Protein 1PFO (pdb70)

Solvent-accessible surface area: 23092 Å² total; per-residue (Å²): 110,63,140,54,158,24,62,51,18,48,42,1,1,68,67,12,79,33,81,109,78,118,26,0,45,49,81,17,65,141,114,159,103,86,60,63,54,56,32,69,106,59,70,103,79,6,9,4,0,66,39,92,116,101,85,51,94,36,53,27,68,48,10,24,16,67,77,10,64,91,29,158,5,23,0,0,0,4,0,8,0,31,152,17,1,41,70,34,144,31,55,62,7,145,36,146,19,71,59,8,55,0,32,2,61,6,81,34,0,187,78,88,37,53,52,127,6,99,53,6,60,76,52,109,0,32,31,5,10,88,102,2,16,67,78,8,28,136,103,77,66,113,52,82,73,33,119,13,96,66,94,100,43,53,22,23,6,56,25,81,29,7,0,22,16,46,14,52,15,37,13,119,21,0,69,120,29,4,37,8,56,32,108,4,14,62,67,10,97,62,29,0,0,0,0,6,25,35,1,15,13,10,26,0,37,5,72,89,22,157,67,17,34,85,3,5,21,118,84,18,60,4,60,44,0,74,150,92,28,4,47,83,142,12,0,2,0,0,0,14,51,0,5,11,0,23,9,0,16,0,13,0,24,2,78,10,6,7,141,21,0,79,44,0,0,68,7,12,35,130,82,57,117,104,37,83,44,130,87,29,76,83,4,16,119,79,3,37,2,8,1,3,9,46,15,1,84,29,166,122,164,48,104,44,100,20,134,70,7,86,81,0,52,130,20,28,161,79,32,30,61,4,37,4,139,72,86,22,54,4,11,0,6,20,0,3,1,9,75,58,35,26,81,0,16,19,47,26,130,3,33,39,55,31,24,75,5,38,45,68,55,69,7,91,0,33,4,46,0,61,1,77,18,55,0,16,0,29,0,6,20,16,34,0,50,30,52,169,103,12,85,96,64,94,65,98,77,72,32,136,9,15,112,87,90,30,83,84,120,56,72,33,71,6,101,5,54,2,8,4,64,60,2,69,0,29,0,30,6,33,82,55,152,33,39,113,162,41,110,69,17,12,40,56,136,105,5,83,38,50,83,35,0,41,2,32,0,107,22,72,54,125,165,31,18,39,49,38,76,84,104

CATH classification: 3.90.840.10 (+3 more: 3.30.1040.20, 3.40.30.40, 2.60.40.1430)

Sequence (471 aa):
DITDKNQSIDSGISSLSYNRNEVLASNGDKIESFVPKEGKKAGNKFIVVERQKRSLTTSPVDISIIDSVNDRTYPGALQLADKALVENRPTILMVKRKPININIDLPGLKGENSIKVDDPTYGKVSGAIDELVSKWNEKYSSTHTLPARTQYSESMVYSKSQISSALNVNAKVLENSLGVDFNAVANNEKKVMILAYKQIFYTVSADLPKNPSDLFDDSVTFNDLKQKGVSNEAPPLMVSNVAYGRTIYVKLETTSSSKDVQAAFKALIKNTDIKNSQQYKDIYENSSFTAVVLGGDAQEHNKVVTKDFDEIRKVIKDNATFSTKNPAYPISYTSVFLKDNSVAAVHNKTDYIETTSTEYSKGKINLDHSGAYVAQFEVAWDEVSYDKEGNEVLTHKTWDGNYQDKTAHYSTVIPLEANARNIRIKARECTGLAWEWWRDVISEYDVPLTNNINVSIWGTTLYPGSSITYN

InterPro domains:
  IPR001869 Thiol-activated cytolysin [PF01289] (37-389)
  IPR001869 Thiol-activated cytolysin [PR01400] (45-62)
  IPR001869 Thiol-activated cytolysin [PR01400] (75-97)
  IPR001869 Thiol-activated cytolysin [PR01400] (103-119)
  IPR001869 Thiol-activated cytolysin [PR01400] (119-137)
  IPR001869 Thiol-activated cytolysin [PR01400] (177-192)
  IPR001869 Thiol-activated cytolysin [PR01400] (258-281)
  IPR001869 Thiol-activated cytolysin [PR01400] (311-328)
  IPR001869 Thiol-activated cytolysin [PR01400] (359-386)
  IPR001869 Thiol-activated cytolysin [PR01400] (398-415)
  IPR001869 Thiol-activated cytolysin [PR01400] (415-431)
  IPR001869 Thiol-activated cytolysin [PR01400] (473-493)
  IPR001869 Thiol-activated cytolysin [PS00481] (457-468)
  IPR035390 Thiol-activated cytolysin C-terminal [PF17440] (393-493)
  IPR036359 Thiol-activated cytolysin superfamily [SSF56978] (30-499)
  IPR036363 Thiol-activated cytolysin, alpha-beta domain superfamily [G3DSA:3.90.840.10] (38-373)
  IPR038700 Thiol-activated cytolysin, C-terminal domain superfamily [G3DSA:2.60.40.1430] (391-500)

Radius of gyration: 33.26 Å; Cα contacts (8 Å, |Δi|>4): 1087; chains: 1; bounding box: 30×61×110 Å

Structure (mmCIF, N/CA/C/O backbone):
data_1PFO
#
_entry.id   1PFO
#
_cell.length_a   46.987
_cell.length_b   178.292
_cell.length_c   174.207
_cell.angle_alpha   90.00
_cell.angle_beta   90.00
_cell.angle_gamma   90.00
#
_symmetry.space_group_name_H-M   'C 2 2 21'
#
loop_
_entity.id
_entity.type
_entity.pdbx_description
1 polymer 'PERFRINGOLYSIN O'
2 water water
#
loop_
_atom_site.group_PDB
_atom_site.id
_atom_site.type_symbol
_atom_site.label_atom_id
_atom_site.label_alt_id
_atom_site.label_comp_id
_atom_site.label_asym_id
_atom_site.label_entity_id
_atom_site.label_seq_id
_atom_site.pdbx_PDB_ins_code
_atom_site.Cartn_x
_atom_site.Cartn_y
_atom_site.Cartn_z
_atom_site.occupancy
_atom_site.B_iso_or_equiv
_atom_site.auth_seq_id
_atom_site.auth_comp_id
_atom_site.auth_asym_id
_atom_site.auth_atom_id
_atom_site.pdbx_PDB_model_num
ATOM 1 N N . ASP A 1 30 ? 11.624 141.248 -17.981 1.00 99.98 30 ASP A N 1
ATOM 2 C CA . ASP A 1 30 ? 12.593 142.321 -18.266 1.00 100.00 30 ASP A CA 1
ATOM 3 C C . ASP A 1 30 ? 12.012 143.610 -17.893 1.00 99.99 30 ASP A C 1
ATOM 4 O O . ASP A 1 30 ? 12.177 144.587 -18.582 1.00 99.98 30 ASP A O 1
ATOM 9 N N . ILE A 1 31 ? 11.339 143.617 -16.764 1.00 99.62 31 ILE A N 1
ATOM 10 C CA . ILE A 1 31 ? 10.677 144.762 -16.209 1.00 99.51 31 ILE A CA 1
ATOM 11 C C . ILE A 1 31 ? 11.561 146.013 -16.201 1.00 99.99 31 ILE A C 1
ATOM 12 O O . ILE A 1 31 ? 12.615 146.053 -16.822 1.00 99.97 31 ILE A O 1
ATOM 17 N N . THR A 1 32 ? 11.011 146.994 -15.512 1.00 99.99 32 THR A N 1
ATOM 18 C CA . THR A 1 32 ? 11.657 148.294 -15.293 1.00 99.99 32 THR A CA 1
ATOM 19 C C . THR A 1 32 ? 12.566 148.066 -14.086 1.00 99.99 32 THR A C 1
ATOM 20 O O . THR A 1 32 ? 12.961 148.998 -13.392 1.00 99.99 32 THR A O 1
ATOM 24 N N . ASP A 1 33 ? 12.921 146.792 -13.929 1.00 99.99 33 ASP A N 1
ATOM 25 C CA . ASP A 1 33 ? 13.732 146.262 -12.838 1.00 99.99 33 ASP A CA 1
ATOM 26 C C . ASP A 1 33 ? 15.178 145.914 -13.155 1.00 99.99 33 ASP A C 1
ATOM 27 O O . ASP A 1 33 ? 15.956 145.651 -12.233 1.00 99.98 33 ASP A O 1
ATOM 32 N N . LYS A 1 34 ? 15.543 145.868 -14.428 1.00 100.00 34 LYS A N 1
ATOM 33 C CA . LYS A 1 34 ? 16.902 145.514 -14.880 1.00 100.00 34 LYS A CA 1
ATOM 34 C C . LYS A 1 34 ? 17.404 144.110 -14.512 1.00 99.99 34 LYS A C 1
ATOM 35 O O . LYS A 1 34 ? 18.576 143.794 -14.731 1.00 99.99 34 LYS A O 1
ATOM 41 N N . ASN A 1 35 ? 16.534 143.298 -13.923 1.00 99.99 35 ASN A N 1
ATOM 42 C CA . ASN A 1 35 ? 16.859 141.902 -13.567 1.00 99.90 35 ASN A CA 1
ATOM 43 C C . ASN A 1 35 ? 15.962 141.154 -14.529 1.00 99.33 35 ASN A C 1
ATOM 44 O O . ASN A 1 35 ? 14.834 140.808 -14.219 1.00 98.44 35 ASN A O 1
ATOM 49 N N . GLN A 1 36 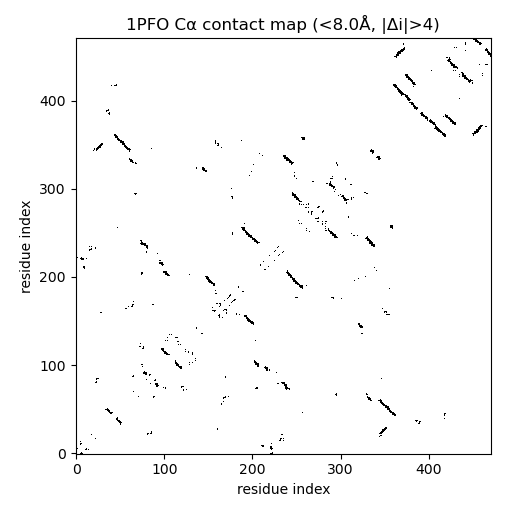? 16.498 140.893 -15.710 1.00 99.99 36 GLN A N 1
ATOM 50 C CA . GLN A 1 36 ? 15.703 140.332 -16.778 1.00 99.99 36 GLN A CA 1
ATOM 51 C C . GLN A 1 36 ? 16.338 139.150 -17.487 1.00 98.29 36 GLN A C 1
ATOM 52 O O . GLN A 1 36 ? 16.497 139.133 -18.711 1.00 99.99 36 GLN A O 1
ATOM 58 N N . SER A 1 37 ? 16.688 138.178 -16.677 1.00 94.84 37 SER A N 1
ATOM 59 C CA . SER A 1 37 ? 17.286 136.938 -17.103 1.00 90.41 37 SER A CA 1
ATOM 60 C C . SER A 1 37 ? 17.147 136.133 -15.835 1.00 88.07 37 SER A C 1
ATOM 61 O O . SER A 1 37 ? 17.704 136.505 -14.795 1.00 88.31 37 SER A O 1
ATOM 64 N N . ILE A 1 38 ? 16.378 135.082 -15.910 1.00 84.78 38 ILE A N 1
ATOM 65 C CA . ILE A 1 38 ? 16.165 134.231 -14.757 1.00 81.83 38 ILE A CA 1
ATOM 66 C C . ILE A 1 38 ? 17.483 134.062 -13.983 1.00 80.26 38 ILE A C 1
ATOM 67 O O . ILE A 1 38 ? 17.491 134.090 -12.752 1.00 77.86 38 ILE A O 1
ATOM 72 N N . ASP A 1 39 ? 18.591 133.932 -14.715 1.00 78.64 39 ASP A N 1
ATOM 73 C CA . ASP A 1 39 ? 19.921 133.758 -14.108 1.00 76.48 39 ASP A CA 1
ATOM 74 C C . ASP A 1 39 ? 20.405 135.004 -13.354 1.00 76.86 39 ASP A C 1
ATOM 75 O O . ASP A 1 39 ? 20.934 134.899 -12.247 1.00 77.62 39 ASP A O 1
ATOM 80 N N . SER A 1 40 ? 20.256 136.180 -13.969 1.00 77.69 40 SER A N 1
ATOM 81 C CA . SER A 1 40 ? 20.666 137.432 -13.331 1.00 76.85 40 SER A CA 1
ATOM 82 C C . SER A 1 40 ? 19.621 137.783 -12.291 1.00 75.50 40 SER A C 1
ATOM 83 O O . SER A 1 40 ? 19.933 138.309 -11.219 1.00 74.77 40 SER A O 1
ATOM 86 N N . GLY A 1 41 ? 18.370 137.495 -12.637 1.00 74.46 41 GLY A N 1
ATOM 87 C CA . GLY A 1 41 ? 17.273 137.755 -11.731 1.00 73.00 41 GLY A CA 1
ATOM 88 C C . GLY A 1 41 ? 17.532 136.986 -10.456 1.00 73.21 41 GLY A C 1
ATOM 89 O O . GLY A 1 41 ? 17.354 137.513 -9.360 1.00 76.10 41 GLY A O 1
ATOM 90 N N . ILE A 1 42 ? 17.964 135.735 -10.603 1.00 70.70 42 ILE A N 1
ATOM 91 C CA . ILE A 1 42 ? 18.258 134.876 -9.457 1.00 68.70 42 ILE A CA 1
ATOM 92 C C . ILE A 1 42 ? 19.626 135.202 -8.832 1.00 71.16 42 ILE A C 1
ATOM 93 O O . ILE A 1 42 ? 19.778 135.176 -7.605 1.00 71.34 42 ILE A O 1
ATOM 98 N N . SER A 1 43 ? 20.613 135.512 -9.672 1.00 72.44 43 SER A N 1
ATOM 99 C CA . SER A 1 43 ? 21.964 135.822 -9.198 1.00 72.32 43 SER A CA 1
ATOM 100 C C . SER A 1 43 ? 22.047 137.149 -8.474 1.00 70.40 43 SER A C 1
ATOM 101 O O . SER A 1 43 ? 22.878 137.322 -7.588 1.00 68.41 43 SER A O 1
ATOM 104 N N . SER A 1 44 ? 21.194 138.088 -8.863 1.00 69.54 44 SER A N 1
ATOM 105 C CA . SER A 1 44 ? 21.206 139.395 -8.235 1.00 70.79 44 SER A CA 1
ATOM 106 C C . SER A 1 44 ? 20.378 139.440 -6.960 1.00 69.97 44 SER A C 1
ATOM 107 O O . SER A 1 44 ? 20.154 140.508 -6.389 1.00 70.37 44 SER A O 1
ATOM 110 N N . LEU A 1 45 ? 19.920 138.272 -6.518 1.00 68.51 45 LEU A N 1
ATOM 111 C CA . LEU A 1 45 ? 19.161 138.194 -5.280 1.00 65.19 45 LEU A CA 1
ATOM 112 C C . LEU A 1 45 ? 20.222 138.338 -4.187 1.00 63.63 45 LEU A C 1
ATOM 113 O O . LEU A 1 45 ? 21.363 137.921 -4.367 1.00 60.28 45 LEU A O 1
ATOM 118 N N . SER A 1 46 ? 19.869 138.955 -3.071 1.00 64.11 46 SER A N 1
ATOM 119 C CA . SER A 1 46 ? 20.832 139.107 -1.997 1.00 64.65 46 SER A CA 1
ATOM 120 C C . SER A 1 46 ? 20.208 138.617 -0.696 1.00 64.88 46 SER A C 1
ATOM 121 O O . SER A 1 46 ? 19.269 139.221 -0.178 1.00 63.09 46 SER A O 1
ATOM 124 N N . TYR A 1 47 ? 20.731 137.505 -0.187 1.00 63.44 47 TYR A N 1
ATOM 125 C CA . TYR A 1 47 ? 20.217 136.925 1.045 1.00 59.90 47 TYR A CA 1
ATOM 126 C C . TYR A 1 47 ? 21.260 136.131 1.817 1.00 60.87 47 TYR A C 1
ATOM 127 O O . TYR A 1 47 ? 22.237 135.640 1.250 1.00 61.93 47 TYR A O 1
ATOM 136 N N . ASN A 1 48 ? 21.055 136.030 3.124 1.00 63.15 48 ASN A N 1
ATOM 137 C CA . ASN A 1 48 ? 21.948 135.270 3.985 1.00 64.40 48 ASN A CA 1
ATOM 138 C C . ASN A 1 48 ? 21.407 133.839 3.991 1.00 65.45 48 ASN A C 1
ATOM 139 O O . ASN A 1 48 ? 20.352 133.555 4.560 1.00 66.22 48 ASN A O 1
ATOM 144 N N . ARG A 1 49 ? 22.124 132.938 3.343 1.00 64.59 49 ARG A N 1
ATOM 145 C CA . ARG A 1 49 ? 21.663 131.569 3.270 1.00 64.35 49 ARG A CA 1
ATOM 146 C C . ARG A 1 49 ? 21.577 130.917 4.642 1.00 64.20 49 ARG A C 1
ATOM 147 O O . ARG A 1 49 ? 20.760 130.024 4.857 1.00 66.84 49 ARG A O 1
ATOM 155 N N . ASN A 1 50 ? 22.404 131.372 5.576 1.00 63.34 50 ASN A N 1
ATOM 156 C CA . ASN A 1 50 ? 22.418 130.793 6.914 1.00 61.54 50 ASN A CA 1
ATOM 157 C C . ASN A 1 50 ? 21.438 131.434 7.871 1.00 60.22 50 ASN A C 1
ATOM 158 O O . ASN A 1 50 ? 21.337 131.018 9.029 1.00 60.32 50 ASN A O 1
ATOM 163 N N . GLU A 1 51 ? 20.702 132.428 7.385 1.00 58.50 51 GLU A N 1
ATOM 164 C CA . GLU A 1 51 ? 19.735 133.130 8.221 1.00 58.08 51 GLU A CA 1
ATOM 165 C C . GLU A 1 51 ? 18.309 133.162 7.663 1.00 56.61 51 GLU A C 1
ATOM 166 O O . GLU A 1 51 ? 17.385 133.577 8.367 1.00 56.24 51 GLU A O 1
ATOM 172 N N . VAL A 1 52 ? 18.117 132.732 6.418 1.00 53.25 52 VAL A N 1
ATOM 173 C CA . VAL A 1 52 ? 16.784 132.755 5.821 1.00 51.18 52 VAL A CA 1
ATOM 174 C C . VAL A 1 52 ? 15.865 131.645 6.320 1.00 52.41 52 VAL A C 1
ATOM 175 O O . VAL A 1 52 ? 14.655 131.840 6.427 1.00 51.69 52 VAL A O 1
ATOM 179 N N . LEU A 1 53 ? 16.441 130.487 6.632 1.00 51.74 53 LEU A N 1
ATOM 180 C CA . LEU A 1 53 ? 15.658 129.348 7.095 1.00 52.64 53 LEU A CA 1
ATOM 181 C C . LEU A 1 53 ? 15.843 129.024 8.572 1.00 55.71 53 LEU A C 1
ATOM 182 O O . LEU A 1 53 ? 15.404 127.978 9.040 1.00 59.52 53 LEU A O 1
ATOM 187 N N . ALA A 1 54 ? 16.489 129.916 9.309 1.00 59.24 54 ALA A N 1
ATOM 188 C CA . ALA A 1 54 ? 16.727 129.662 10.722 1.00 62.98 54 ALA A CA 1
ATOM 189 C C . ALA A 1 54 ? 15.574 130.084 11.627 1.00 63.54 54 ALA A C 1
ATOM 190 O O . ALA A 1 54 ? 14.853 131.026 11.333 1.00 63.56 54 ALA A O 1
ATOM 192 N N . SER A 1 55 ? 15.415 129.361 12.727 1.00 66.88 55 SER A N 1
ATOM 193 C CA . SER A 1 55 ? 14.382 129.643 13.706 1.00 69.35 55 SER A CA 1
ATOM 194 C C . SER A 1 55 ? 14.960 129.434 15.104 1.00 73.37 55 SER A C 1
ATOM 195 O O . SER A 1 55 ? 15.517 128.375 15.415 1.00 75.09 55 SER A O 1
ATOM 198 N N . ASN A 1 56 ? 14.838 130.460 15.936 1.00 76.88 56 ASN A N 1
ATOM 199 C CA . ASN A 1 56 ? 15.319 130.407 17.306 1.00 79.20 56 ASN A CA 1
ATOM 200 C C . ASN A 1 56 ? 14.111 130.175 18.219 1.00 79.19 56 ASN A C 1
ATOM 201 O O . ASN A 1 56 ? 13.234 131.032 18.343 1.00 80.72 56 ASN A O 1
ATOM 206 N N . GLY A 1 57 ? 14.064 129.001 18.837 1.00 77.08 57 GLY A N 1
ATOM 207 C CA . GLY A 1 57 ? 12.969 128.686 19.733 1.00 76.74 57 GLY A CA 1
ATOM 208 C C . GLY A 1 57 ? 13.081 129.459 21.034 1.00 77.07 57 GLY A C 1
ATOM 209 O O . GLY A 1 57 ? 14.047 130.182 21.242 1.00 74.62 57 GLY A O 1
ATOM 210 N N . ASP A 1 58 ? 12.091 129.311 21.908 1.00 78.70 58 ASP A N 1
ATOM 211 C CA . ASP A 1 58 ? 12.093 129.995 23.192 1.00 81.15 58 ASP A CA 1
ATOM 212 C C . ASP A 1 58 ? 13.503 130.240 23.734 1.00 82.07 58 ASP A C 1
ATOM 213 O O . ASP A 1 58 ? 14.300 129.322 23.928 1.00 80.76 58 ASP A O 1
ATOM 218 N N . LYS A 1 59 ? 13.805 131.511 23.936 1.00 86.24 59 LYS A N 1
ATOM 219 C CA . LYS A 1 59 ? 15.079 131.943 24.485 1.00 87.90 59 LYS A CA 1
ATOM 220 C C . LYS A 1 59 ? 14.525 132.471 25.793 1.00 87.09 59 LYS A C 1
ATOM 221 O O . LYS A 1 59 ? 13.816 133.470 25.810 1.00 86.04 59 LYS A O 1
ATOM 227 N N . ILE A 1 60 ? 14.805 131.764 26.883 1.00 87.72 60 ILE A N 1
ATOM 228 C CA . ILE A 1 60 ? 14.200 132.145 28.143 1.00 90.56 60 ILE A CA 1
ATOM 229 C C . ILE A 1 60 ? 15.086 132.105 29.398 1.00 91.79 60 ILE A C 1
ATOM 230 O O . ILE A 1 60 ? 16.151 131.450 29.403 1.00 90.55 60 ILE A O 1
ATOM 235 N N . GLU A 1 61 ? 14.600 132.751 30.488 1.00 92.80 61 GLU A N 1
ATOM 236 C CA . GLU A 1 61 ? 15.414 132.961 31.713 1.00 93.40 61 GLU A CA 1
ATOM 237 C C . GLU A 1 61 ? 15.020 132.760 33.218 1.00 93.78 61 GLU A C 1
ATOM 238 O O . GLU A 1 61 ? 15.898 132.845 34.065 1.00 95.02 61 GLU A O 1
ATOM 244 N N . SER A 1 62 ? 13.800 132.466 33.635 1.00 91.86 62 SER A N 1
ATOM 245 C CA . SER A 1 62 ? 13.590 132.354 35.102 1.00 88.16 62 SER A CA 1
ATOM 246 C C . SER A 1 62 ? 13.274 130.994 35.762 1.00 86.24 62 SER A C 1
ATOM 247 O O . SER A 1 62 ? 12.334 130.314 35.360 1.00 87.95 62 SER A O 1
ATOM 250 N N . PHE A 1 63 ? 14.062 130.608 36.793 1.00 81.39 63 PHE A N 1
ATOM 251 C CA . PHE A 1 63 ? 13.858 129.334 37.531 1.00 75.10 63 PHE A CA 1
ATOM 252 C C . PHE A 1 63 ? 14.626 129.242 38.871 1.00 70.06 63 PHE A C 1
ATOM 253 O O . PHE A 1 63 ? 15.530 130.033 39.148 1.00 68.94 63 PHE A O 1
ATOM 261 N N . VAL A 1 64 ? 14.245 128.251 39.680 1.00 65.50 64 VAL A N 1
ATOM 262 C CA . VAL A 1 64 ? 14.865 127.967 40.982 1.00 59.75 64 VAL A CA 1
ATOM 263 C C . VAL A 1 64 ? 15.858 126.823 40.772 1.00 56.21 64 VAL A C 1
ATOM 264 O O . VAL A 1 64 ? 15.528 125.830 40.126 1.00 58.15 64 VAL A O 1
ATOM 268 N N . PRO A 1 65 ? 17.082 126.936 41.314 1.00 51.77 65 PRO A N 1
ATOM 269 C CA . PRO A 1 65 ? 18.025 125.827 41.102 1.00 49.78 65 PRO A CA 1
ATOM 270 C C . PRO A 1 65 ? 17.620 124.486 41.744 1.00 48.25 65 PRO A C 1
ATOM 271 O O . PRO A 1 65 ? 17.704 123.442 41.105 1.00 45.85 65 PRO A O 1
ATOM 275 N N . LYS A 1 66 ? 17.201 124.511 43.008 1.00 46.60 66 LYS A N 1
ATOM 276 C CA . LYS A 1 66 ? 16.788 123.288 43.686 1.00 46.69 66 LYS A CA 1
ATOM 277 C C . LYS A 1 66 ? 15.417 123.489 44.329 1.00 47.59 66 LYS A C 1
ATOM 278 O O . LYS A 1 66 ? 15.044 124.611 44.669 1.00 46.73 66 LYS A O 1
ATOM 284 N N . GLU A 1 67 ? 14.673 122.398 44.492 1.00 47.37 67 GLU A N 1
ATOM 285 C CA . GLU A 1 67 ? 13.331 122.467 45.056 1.00 47.93 67 GLU A CA 1
ATOM 286 C C . GLU A 1 67 ? 12.930 121.176 45.762 1.00 47.92 67 GLU A C 1
ATOM 287 O O . GLU A 1 67 ? 1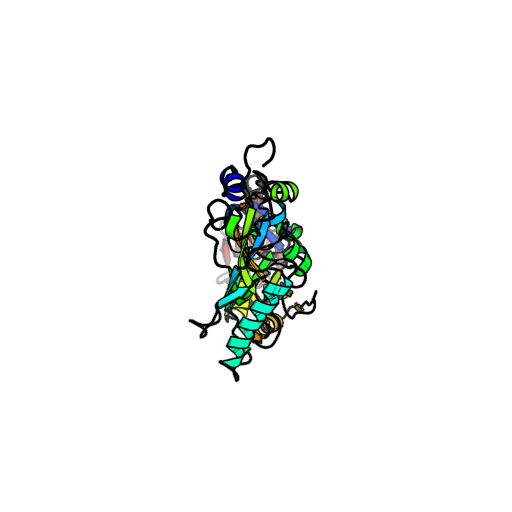3.335 120.091 45.361 1.00 50.12 67 GLU A O 1
ATOM 293 N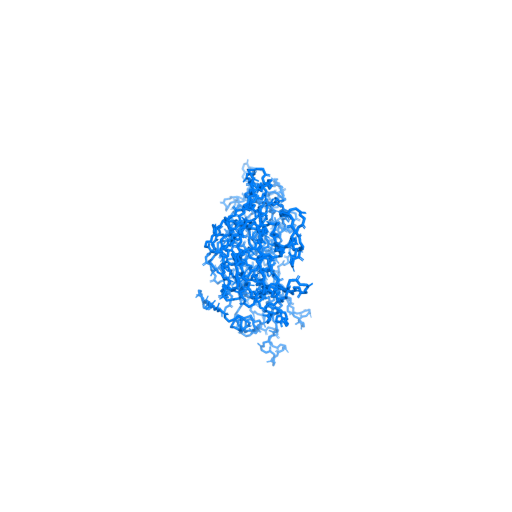 N . GLY A 1 68 ? 12.137 121.307 46.820 1.00 50.04 68 GLY A N 1
ATOM 294 C CA . GLY A 1 68 ? 11.669 120.145 47.561 1.00 52.05 68 GLY A CA 1
ATOM 295 C C . GLY A 1 68 ? 10.152 120.140 47.487 1.00 53.39 68 GLY A C 1
ATOM 296 O O . GLY A 1 68 ? 9.514 121.125 47.845 1.00 56.13 68 GLY A O 1
ATOM 297 N N . LYS A 1 69 ? 9.569 119.038 47.032 1.00 51.39 69 LYS A N 1
ATOM 298 C CA . LYS A 1 69 ? 8.125 118.977 46.891 1.00 51.06 69 LYS A CA 1
ATOM 299 C C . LYS A 1 69 ? 7.544 117.679 47.444 1.00 52.20 69 LYS A C 1
ATOM 300 O O . LYS A 1 69 ? 8.054 116.593 47.166 1.00 55.40 69 LYS A O 1
ATOM 306 N N . LYS A 1 70 ? 6.494 117.795 48.251 1.00 50.85 70 LYS A N 1
ATOM 307 C CA . LYS A 1 70 ? 5.843 116.615 48.816 1.00 47.84 70 LYS A CA 1
ATOM 308 C C . LYS A 1 70 ? 4.643 116.287 47.934 1.00 46.15 70 LYS A C 1
ATOM 309 O O . LYS A 1 70 ? 3.950 117.179 47.447 1.00 47.74 70 LYS A O 1
ATOM 315 N N . ALA A 1 71 ? 4.413 115.004 47.710 1.00 44.38 71 ALA A N 1
ATOM 316 C CA . ALA A 1 71 ? 3.315 114.569 46.868 1.00 43.64 71 ALA A CA 1
ATOM 317 C C . ALA A 1 71 ? 2.914 113.174 47.300 1.00 45.12 71 ALA A C 1
ATOM 318 O O . ALA A 1 71 ? 3.540 112.189 46.907 1.00 46.86 71 ALA A O 1
ATOM 320 N N . GLY A 1 72 ? 1.864 113.094 48.109 1.00 48.19 72 GLY A N 1
ATOM 321 C CA . GLY A 1 72 ? 1.411 111.809 48.603 1.00 50.62 72 GLY A CA 1
ATOM 322 C C . GLY A 1 72 ? 2.347 111.374 49.710 1.00 52.10 72 GLY A C 1
ATOM 323 O O . GLY A 1 72 ? 2.595 112.129 50.653 1.00 51.92 72 GLY A O 1
ATOM 324 N N . ASN A 1 73 ? 2.874 110.160 49.599 1.00 51.40 73 ASN A N 1
ATOM 325 C CA . ASN A 1 73 ? 3.795 109.647 50.601 1.00 52.04 73 ASN A CA 1
ATOM 326 C C . ASN A 1 73 ? 5.226 109.757 50.072 1.00 48.58 73 ASN A C 1
ATOM 327 O O . ASN A 1 73 ? 6.070 108.908 50.354 1.00 48.52 73 ASN A O 1
ATOM 332 N N . LYS A 1 74 ? 5.496 110.815 49.311 1.00 46.42 74 LYS A N 1
ATOM 333 C CA . LYS A 1 74 ? 6.823 111.029 48.734 1.00 44.65 74 LYS A CA 1
ATOM 334 C C . LYS A 1 74 ? 7.364 112.449 48.893 1.00 42.61 74 LYS A C 1
ATOM 335 O O . LYS A 1 74 ? 6.630 113.372 49.243 1.00 43.10 74 LYS A O 1
ATOM 341 N N . PHE A 1 75 ? 8.663 112.600 48.637 1.00 42.16 75 PHE A N 1
ATOM 342 C CA . PHE A 1 75 ? 9.352 113.889 48.692 1.00 39.44 75 PHE A CA 1
ATOM 343 C C . PHE A 1 75 ? 10.221 113.923 47.440 1.00 38.43 75 PHE A C 1
ATOM 344 O O . PHE A 1 75 ? 11.126 113.103 47.280 1.00 38.55 75 PHE A O 1
ATOM 352 N N . ILE A 1 76 ? 9.927 114.858 46.544 1.00 37.03 76 ILE A N 1
ATOM 353 C CA . ILE A 1 76 ? 10.671 114.980 45.297 1.00 35.78 76 ILE A CA 1
ATOM 354 C C . ILE A 1 76 ? 11.645 116.146 45.335 1.00 36.79 76 ILE A C 1
ATOM 355 O O . ILE A 1 76 ? 11.263 117.264 45.671 1.00 38.84 76 ILE A O 1
ATOM 360 N N . VAL A 1 77 ? 12.903 115.890 44.996 1.00 36.96 77 VAL A N 1
ATOM 361 C CA . VAL A 1 77 ? 13.897 116.956 44.978 1.00 37.89 77 VAL A CA 1
ATOM 362 C C . VAL A 1 77 ? 14.327 117.174 43.538 1.00 38.42 77 VAL A C 1
ATOM 363 O O . VAL A 1 77 ? 14.958 116.311 42.924 1.00 39.59 77 VAL A O 1
ATOM 367 N N . VAL A 1 78 ? 13.972 118.334 43.007 1.00 37.76 78 VAL A N 1
ATOM 368 C CA . VAL A 1 78 ? 14.274 118.683 41.632 1.00 37.46 78 VAL A CA 1
ATOM 369 C C . VAL A 1 78 ? 15.430 119.665 41.539 1.00 39.29 78 VAL A C 1
ATOM 370 O O . VAL A 1 78 ? 15.525 120.602 42.330 1.00 38.39 78 VAL A O 1
ATOM 374 N N . GLU A 1 79 ? 16.301 119.445 40.560 1.00 41.23 79 GLU A N 1
ATOM 375 C CA . GLU A 1 79 ? 17.452 120.310 40.334 1.00 44.38 79 GLU A CA 1
ATOM 376 C C . GLU A 1 79 ? 17.404 120.799 38.899 1.00 45.25 79 GLU A C 1
ATOM 377 O O . GLU A 1 79 ? 17.148 120.014 37.984 1.00 46.16 79 GLU A O 1
ATOM 383 N N . ARG A 1 80 ? 17.652 122.093 38.704 1.00 46.19 80 ARG A N 1
ATOM 384 C CA . ARG A 1 80 ? 17.595 122.683 37.373 1.00 47.98 80 ARG A CA 1
ATOM 385 C C . ARG A 1 80 ? 18.842 123.387 36.863 1.00 51.53 80 ARG A C 1
ATOM 386 O O . ARG A 1 80 ? 19.410 124.255 37.529 1.00 53.74 80 ARG A O 1
ATOM 394 N N . GLN A 1 81 ? 19.244 122.995 35.658 1.00 53.68 81 GLN A N 1
ATOM 395 C CA . GLN A 1 81 ? 20.386 123.571 34.961 1.00 52.55 81 GLN A CA 1
ATOM 396 C C . GLN A 1 81 ? 19.762 124.231 33.743 1.00 49.44 81 GLN A C 1
ATOM 397 O O . GLN A 1 81 ? 18.614 123.953 33.408 1.00 48.91 81 GLN A O 1
ATOM 403 N N . LYS A 1 82 ? 20.511 125.107 33.089 1.00 47.20 82 LYS A N 1
ATOM 404 C CA . LYS A 1 82 ? 20.032 125.730 31.867 1.00 43.70 82 LYS A CA 1
ATOM 405 C C . LYS A 1 82 ? 20.930 125.098 30.819 1.00 41.91 82 LYS A C 1
ATOM 406 O O . LYS A 1 82 ? 22.138 124.962 31.032 1.00 41.39 82 LYS A O 1
ATOM 412 N N . ARG A 1 83 ? 20.340 124.681 29.704 1.00 39.16 83 ARG A N 1
ATOM 413 C CA . ARG A 1 83 ? 21.108 124.063 28.635 1.00 38.38 83 ARG A CA 1
ATOM 414 C C . ARG A 1 83 ? 20.779 124.758 27.311 1.00 37.05 83 ARG A C 1
ATOM 415 O O . ARG A 1 83 ? 19.757 125.438 27.202 1.00 35.71 83 ARG A O 1
ATOM 423 N N . SER A 1 84 ? 21.653 124.606 26.318 1.00 36.25 84 SER A N 1
ATOM 424 C CA . SER A 1 84 ? 21.438 125.229 25.019 1.00 39.66 84 SER A CA 1
ATOM 425 C C . SER A 1 84 ? 21.747 124.262 23.885 1.00 42.64 84 SER A C 1
ATOM 426 O O . SER A 1 84 ? 22.809 123.644 23.853 1.00 44.69 84 SER A O 1
ATOM 429 N N . LEU A 1 85 ? 20.812 124.159 22.945 1.00 43.85 85 LEU A N 1
ATOM 430 C CA . LEU A 1 85 ? 20.932 123.250 21.814 1.00 44.16 85 LEU A CA 1
ATOM 431 C C . LEU A 1 85 ? 20.927 123.984 20.467 1.00 44.53 85 LEU A C 1
ATOM 432 O O . LEU A 1 85 ? 20.062 124.825 20.207 1.00 43.65 85 LEU A O 1
ATOM 437 N N . THR A 1 86 ? 21.904 123.654 19.623 1.00 44.44 86 THR A N 1
ATOM 438 C CA . THR A 1 86 ? 22.057 124.241 18.293 1.00 43.90 86 THR A CA 1
ATOM 439 C C . THR A 1 86 ? 21.997 123.152 17.225 1.00 46.51 86 THR A C 1
ATOM 440 O O . THR A 1 86 ? 22.656 122.123 17.343 1.00 47.85 86 THR A O 1
ATOM 444 N N . THR A 1 87 ? 21.217 123.383 16.175 1.00 49.84 87 THR A N 1
ATOM 445 C CA . THR A 1 87 ? 21.092 122.395 15.111 1.00 49.17 87 THR A CA 1
ATOM 446 C C . THR A 1 87 ? 21.059 123.034 13.740 1.00 47.36 87 THR A C 1
ATOM 447 O O . THR A 1 87 ? 20.667 124.191 13.594 1.00 50.62 87 THR A O 1
ATOM 451 N N . SER A 1 88 ? 21.461 122.259 12.739 1.00 45.12 88 SER A N 1
ATOM 452 C CA . SER A 1 88 ? 21.501 122.722 11.360 1.00 46.31 88 SER A CA 1
ATOM 453 C C . SER A 1 88 ? 21.189 121.537 10.478 1.00 45.08 88 SER A C 1
ATOM 454 O O . SER A 1 88 ? 21.983 121.160 9.619 1.00 47.47 88 SER A O 1
ATOM 457 N N . PRO A 1 89 ? 20.020 120.929 10.672 1.00 44.17 89 PRO A N 1
ATOM 458 C CA . PRO A 1 89 ? 19.728 119.778 9.819 1.00 43.96 89 PRO A CA 1
ATOM 459 C C . PRO A 1 89 ? 19.610 120.170 8.351 1.00 42.50 89 PRO A C 1
ATOM 460 O O . PRO A 1 89 ? 19.225 121.295 8.030 1.00 40.84 89 PRO A O 1
ATOM 464 N N . VAL A 1 90 ? 19.985 119.245 7.471 1.00 39.37 90 VAL A N 1
ATOM 465 C CA . VAL A 1 90 ? 19.897 119.470 6.035 1.00 38.54 90 VAL A CA 1
ATOM 466 C C . VAL A 1 90 ? 18.823 118.530 5.516 1.00 38.33 90 VAL A C 1
ATOM 467 O O . VAL A 1 90 ? 18.277 118.727 4.431 1.00 38.58 90 VAL A O 1
ATOM 471 N N . ASP A 1 91 ? 18.541 117.498 6.309 1.00 41.47 91 ASP A N 1
ATOM 472 C CA . ASP A 1 91 ? 17.509 116.508 6.000 1.00 38.60 91 ASP A CA 1
ATOM 473 C C . ASP A 1 91 ? 16.263 117.064 6.674 1.00 38.01 91 ASP A C 1
ATOM 474 O O . ASP A 1 91 ? 16.202 117.175 7.902 1.00 38.55 91 ASP A O 1
ATOM 479 N N . ILE A 1 92 ? 15.270 117.421 5.871 1.00 37.09 92 ILE A N 1
ATOM 480 C CA . ILE A 1 92 ? 14.051 118.010 6.405 1.00 36.14 92 ILE A CA 1
ATOM 481 C C . ILE A 1 92 ? 12.874 117.055 6.456 1.00 37.06 92 ILE A C 1
ATOM 482 O O . ILE A 1 92 ? 12.470 116.481 5.447 1.00 37.40 92 ILE A O 1
ATOM 487 N N . SER A 1 93 ? 12.344 116.898 7.665 1.00 36.46 93 SER A N 1
ATOM 488 C CA . SER A 1 93 ? 11.228 116.011 7.944 1.00 38.16 93 SER A CA 1
ATOM 489 C C . SER A 1 93 ? 9.925 116.410 7.261 1.00 38.04 93 SER A C 1
ATOM 490 O O . SER A 1 93 ? 9.526 117.578 7.297 1.00 39.39 93 SER A O 1
ATOM 493 N N . ILE A 1 94 ? 9.264 115.433 6.644 1.00 35.38 94 ILE A N 1
ATOM 494 C CA . ILE A 1 94 ? 8.005 115.672 5.959 1.00 35.84 94 ILE A CA 1
ATOM 495 C C . ILE A 1 94 ? 6.866 115.293 6.898 1.00 41.59 94 ILE A C 1
ATOM 496 O O . ILE A 1 94 ? 6.949 114.292 7.611 1.00 42.36 94 ILE A O 1
ATOM 501 N N . ILE A 1 95 ? 5.812 116.106 6.892 1.00 46.98 95 ILE A N 1
ATOM 502 C CA . ILE A 1 95 ? 4.652 115.899 7.752 1.00 50.82 95 ILE A CA 1
ATOM 503 C C . ILE A 1 95 ? 3.605 114.919 7.230 1.00 55.04 95 ILE A C 1
ATOM 504 O O . ILE A 1 95 ? 3.424 113.841 7.796 1.00 56.99 95 ILE A O 1
ATOM 509 N N . ASP A 1 96 ? 2.907 115.307 6.167 1.00 60.36 96 ASP A N 1
ATOM 510 C CA . ASP A 1 96 ? 1.853 114.473 5.580 1.00 69.54 96 ASP A CA 1
ATOM 511 C C . ASP A 1 96 ? 2.355 113.532 4.486 1.00 72.00 96 ASP A C 1
ATOM 512 O O . ASP A 1 96 ? 2.115 113.761 3.302 1.00 73.82 96 ASP A O 1
ATOM 517 N N . SER A 1 97 ? 3.016 112.455 4.889 1.00 74.81 97 SER A N 1
ATOM 518 C CA . SER A 1 97 ? 3.581 111.486 3.955 1.00 76.11 97 SER A CA 1
ATOM 519 C C . SER A 1 97 ? 2.821 111.231 2.646 1.00 77.19 97 SER A C 1
ATOM 520 O O . SER A 1 97 ? 3.407 111.328 1.573 1.00 78.11 97 SER A O 1
ATOM 523 N N . VAL A 1 98 ? 1.532 110.909 2.722 1.00 79.24 98 VAL A N 1
ATOM 524 C CA . VAL A 1 98 ? 0.758 110.653 1.507 1.00 81.34 98 VAL A CA 1
ATOM 525 C C . VAL A 1 98 ? -0.166 111.802 1.142 1.00 82.86 98 VAL A C 1
ATOM 526 O O . VAL A 1 98 ? -1.359 111.595 0.940 1.00 87.03 98 VAL A O 1
ATOM 530 N N . ASN A 1 99 ? 0.377 113.008 1.059 1.00 81.72 99 ASN A N 1
ATOM 531 C CA . ASN A 1 99 ? -0.411 114.180 0.698 1.00 80.15 99 ASN A CA 1
ATOM 532 C C . ASN A 1 99 ? 0.625 115.233 0.421 1.00 79.91 99 ASN A C 1
ATOM 533 O O . ASN A 1 99 ? 0.345 116.276 -0.178 1.00 79.86 99 ASN A O 1
ATOM 538 N N . ASP A 1 100 ? 1.832 114.926 0.891 1.00 79.66 100 ASP A N 1
ATOM 539 C CA . ASP A 1 100 ? 2.988 115.777 0.697 1.00 77.45 100 ASP A CA 1
ATOM 540 C C . ASP A 1 100 ? 3.448 115.411 -0.693 1.00 73.45 100 ASP A C 1
ATOM 541 O O . ASP A 1 100 ? 3.937 114.307 -0.927 1.00 73.22 100 ASP A O 1
ATOM 546 N N . ARG A 1 101 ? 3.269 116.335 -1.619 1.00 66.91 101 ARG A N 1
ATOM 547 C CA . ARG A 1 101 ? 3.666 116.079 -2.980 1.00 62.40 101 ARG A CA 1
ATOM 548 C C . ARG A 1 101 ? 5.077 116.584 -3.232 1.00 58.60 101 ARG A C 1
ATOM 549 O O . ARG A 1 101 ? 5.331 117.289 -4.201 1.00 59.05 101 ARG A O 1
ATOM 557 N N . THR A 1 102 ? 5.992 116.225 -2.341 1.00 55.51 102 THR A N 1
ATOM 558 C CA . THR A 1 102 ? 7.385 116.615 -2.489 1.00 49.64 102 THR A CA 1
ATOM 559 C C . THR A 1 102 ? 8.016 115.579 -3.402 1.00 46.35 102 THR A C 1
ATOM 560 O O . THR A 1 102 ? 7.793 114.380 -3.241 1.00 42.59 102 THR A O 1
ATOM 564 N N . TYR A 1 103 ? 8.791 116.040 -4.370 1.00 42.41 103 TYR A N 1
ATOM 565 C CA . TYR A 1 103 ? 9.430 115.122 -5.285 1.00 41.23 103 TYR A CA 1
ATOM 566 C C . TYR A 1 103 ? 10.787 115.667 -5.667 1.00 38.15 103 TYR A C 1
ATOM 567 O O . TYR A 1 103 ? 10.995 116.875 -5.702 1.00 37.22 103 TYR A O 1
ATOM 576 N N . PRO A 1 104 ? 11.744 114.774 -5.918 1.00 38.31 104 PRO A N 1
ATOM 577 C CA . PRO A 1 104 ? 13.078 115.242 -6.296 1.00 37.84 104 PRO A CA 1
ATOM 578 C C . PRO A 1 104 ? 12.995 116.050 -7.585 1.00 38.50 104 PRO A C 1
ATOM 579 O O . PRO A 1 104 ? 12.493 115.574 -8.603 1.00 37.25 104 PRO A O 1
ATOM 583 N N . GLY A 1 105 ? 13.469 117.287 -7.522 1.00 39.47 105 GLY A N 1
ATOM 584 C CA . GLY A 1 105 ? 13.441 118.154 -8.686 1.00 40.32 105 GLY A CA 1
ATOM 585 C C . GLY A 1 105 ? 12.326 119.185 -8.647 1.00 41.25 105 GLY A C 1
ATOM 586 O O . GLY A 1 105 ? 11.955 119.730 -9.680 1.00 39.75 105 GLY A O 1
ATOM 587 N N . ALA A 1 106 ? 11.783 119.442 -7.459 1.00 39.52 106 ALA A N 1
ATOM 588 C CA . ALA A 1 106 ? 10.709 120.412 -7.285 1.00 40.05 106 ALA A CA 1
ATOM 589 C C . ALA A 1 106 ? 11.314 121.769 -6.930 1.00 40.39 106 ALA A C 1
ATOM 590 O O . ALA A 1 106 ? 12.497 121.847 -6.589 1.00 42.30 106 ALA A O 1
ATOM 592 N N . LEU A 1 107 ? 10.507 122.829 -7.022 1.00 41.22 107 LEU A N 1
ATOM 593 C CA . LEU A 1 107 ? 10.942 124.195 -6.699 1.00 39.57 107 LEU A CA 1
ATOM 594 C C . LEU A 1 107 ? 10.167 124.683 -5.482 1.00 39.30 107 LEU A C 1
ATOM 595 O O . LEU A 1 107 ? 8.939 124.574 -5.429 1.00 37.63 107 LEU A O 1
ATOM 600 N N . GLN A 1 108 ? 10.892 125.230 -4.513 1.00 39.23 108 GLN A N 1
ATOM 601 C CA . GLN A 1 108 ? 10.287 125.713 -3.284 1.00 41.20 108 GLN A CA 1
ATOM 602 C C . GLN A 1 108 ? 10.879 127.055 -2.909 1.00 42.27 108 GLN A C 1
ATOM 603 O O . GLN A 1 108 ? 11.934 127.438 -3.407 1.00 44.85 108 GLN A O 1
ATOM 609 N N . LEU A 1 109 ? 10.195 127.772 -2.028 1.00 43.05 109 LEU A N 1
ATOM 610 C CA . LEU A 1 109 ? 10.695 129.056 -1.573 1.00 44.76 109 LEU A CA 1
ATOM 611 C C . LEU A 1 109 ? 11.325 128.787 -0.223 1.00 46.92 109 LEU A C 1
ATOM 612 O O . LEU A 1 109 ? 10.867 127.901 0.501 1.00 48.76 109 LEU A O 1
ATOM 617 N N . ALA A 1 110 ? 12.375 129.529 0.116 1.00 44.97 110 ALA A N 1
ATOM 618 C CA . ALA A 1 110 ? 13.023 129.342 1.405 1.00 43.61 110 ALA A CA 1
ATOM 619 C C . ALA A 1 110 ? 12.529 130.433 2.334 1.00 45.37 110 ALA A C 1
ATOM 620 O O . ALA A 1 110 ? 12.928 131.582 2.210 1.00 48.43 110 ALA A O 1
ATOM 622 N N . ASP A 1 111 ? 11.638 130.075 3.251 1.00 47.94 111 ASP A N 1
ATOM 623 C CA . ASP A 1 111 ? 11.095 131.035 4.207 1.00 49.98 111 ASP A CA 1
ATOM 624 C C . ASP A 1 111 ? 10.538 130.329 5.448 1.00 50.90 111 ASP A C 1
ATOM 625 O O . ASP A 1 111 ? 10.811 129.147 5.679 1.00 51.95 111 ASP A O 1
ATOM 630 N N . LYS A 1 112 ? 9.761 131.052 6.249 1.00 51.04 112 LYS A N 1
ATOM 631 C CA . LYS A 1 112 ? 9.195 130.494 7.471 1.00 50.85 112 LYS A CA 1
ATOM 632 C C . LYS A 1 112 ? 8.171 129.388 7.220 1.00 47.85 112 LYS A C 1
ATOM 633 O O . LYS A 1 112 ? 7.904 128.573 8.101 1.00 45.93 112 LYS A O 1
ATOM 639 N N . ALA A 1 113 ? 7.606 129.351 6.018 1.00 46.31 113 ALA A N 1
ATOM 640 C CA . ALA A 1 113 ? 6.637 128.312 5.682 1.00 45.29 113 ALA A CA 1
ATOM 641 C C . ALA A 1 113 ? 7.385 126.991 5.561 1.00 46.24 113 ALA A C 1
ATOM 642 O O . ALA A 1 113 ? 6.951 125.971 6.096 1.00 47.51 113 ALA A O 1
ATOM 644 N N . LEU A 1 114 ? 8.513 127.014 4.856 1.00 45.38 114 LEU A N 1
ATOM 645 C CA . LEU A 1 114 ? 9.326 125.819 4.678 1.00 41.47 114 LEU A CA 1
ATOM 646 C C . LEU A 1 114 ? 9.723 125.302 6.052 1.00 41.55 114 LEU A C 1
ATOM 647 O O . LEU A 1 114 ? 9.669 124.104 6.323 1.00 40.06 114 LEU A O 1
ATOM 652 N N . VAL A 1 115 ? 10.115 126.223 6.924 1.00 44.25 115 VAL A N 1
ATOM 653 C CA . VAL A 1 115 ? 10.536 125.871 8.275 1.00 45.52 115 VAL A CA 1
ATOM 654 C C . VAL A 1 115 ? 9.405 125.288 9.127 1.00 47.03 115 VAL A C 1
ATOM 655 O O . VAL A 1 115 ? 9.663 124.577 10.103 1.00 48.25 115 VAL A O 1
ATOM 659 N N . GLU A 1 116 ? 8.163 125.603 8.758 1.00 47.10 116 GLU A N 1
ATOM 660 C CA . GLU A 1 116 ? 6.983 125.125 9.474 1.00 46.70 116 GLU A CA 1
ATOM 661 C C . GLU A 1 116 ? 6.485 123.803 8.879 1.00 48.20 116 GLU A C 1
ATOM 662 O O . GLU A 1 116 ? 5.386 123.352 9.190 1.00 48.86 116 GLU A O 1
ATOM 668 N N . ASN A 1 117 ? 7.309 123.197 8.025 1.00 48.19 117 ASN A N 1
ATOM 669 C CA . ASN A 1 117 ? 7.011 121.920 7.371 1.00 46.92 117 ASN A CA 1
ATOM 670 C C . ASN A 1 117 ? 5.813 121.949 6.425 1.00 46.03 117 ASN A C 1
ATOM 671 O O . ASN A 1 117 ? 5.072 120.968 6.310 1.00 45.68 117 ASN A O 1
ATOM 676 N N . ARG A 1 118 ? 5.636 123.084 5.758 1.00 45.36 118 ARG A N 1
ATOM 677 C CA . ARG A 1 118 ? 4.569 123.277 4.784 1.00 45.52 118 ARG A CA 1
ATOM 678 C C . ARG A 1 118 ? 5.083 124.309 3.778 1.00 47.11 118 ARG A C 1
ATOM 679 O O . ARG A 1 118 ? 4.542 125.408 3.666 1.00 50.04 118 ARG A O 1
ATOM 687 N N . PRO A 1 119 ? 6.146 123.960 3.035 1.00 45.50 119 PRO A N 1
ATOM 688 C CA . PRO A 1 119 ? 6.762 124.840 2.037 1.00 45.34 119 PRO A CA 1
ATOM 689 C C . PRO A 1 119 ? 5.878 125.211 0.853 1.00 45.37 119 PRO A C 1
ATOM 690 O O . PRO A 1 119 ? 4.976 124.462 0.479 1.00 45.48 119 PRO A O 1
ATOM 694 N N . THR A 1 120 ? 6.160 126.376 0.276 1.00 46.39 120 THR A N 1
ATOM 695 C CA . THR A 1 120 ? 5.436 126.893 -0.877 1.00 46.64 120 THR A CA 1
ATOM 696 C C . THR A 1 120 ? 6.073 126.367 -2.159 1.00 49.57 120 THR A C 1
ATOM 697 O O . THR A 1 120 ? 7.244 126.621 -2.433 1.00 51.97 120 THR A O 1
ATOM 701 N N . ILE A 1 121 ? 5.293 125.628 -2.936 1.00 51.75 121 ILE A N 1
ATOM 702 C CA . ILE A 1 121 ? 5.767 125.070 -4.191 1.00 53.51 121 ILE A CA 1
ATOM 703 C C . ILE A 1 121 ? 5.592 126.079 -5.320 1.00 54.70 121 ILE A C 1
ATOM 704 O O . ILE A 1 121 ? 4.723 126.945 -5.250 1.00 55.97 121 ILE A O 1
ATOM 709 N N . LEU A 1 122 ? 6.427 125.964 -6.348 1.00 54.30 122 LEU A N 1
ATOM 710 C CA . LEU A 1 122 ? 6.366 126.848 -7.506 1.00 54.17 122 LEU A CA 1
ATOM 711 C C . LEU A 1 122 ? 6.245 126.020 -8.776 1.00 55.53 122 LEU A C 1
ATOM 712 O O . LEU A 1 122 ? 7.116 125.203 -9.072 1.00 57.22 122 LEU A O 1
ATOM 717 N N . MET A 1 123 ? 5.174 126.226 -9.536 1.00 56.50 123 MET A N 1
ATOM 718 C CA . MET A 1 123 ? 4.998 125.469 -10.767 1.00 59.98 123 MET A CA 1
ATOM 719 C C . MET A 1 123 ? 5.108 126.357 -11.995 1.00 61.21 123 MET A C 1
ATOM 720 O O . MET A 1 123 ? 4.543 127.446 -12.044 1.00 61.85 123 MET A O 1
ATOM 725 N N . VAL A 1 124 ? 5.854 125.870 -12.980 1.00 62.23 124 VAL A N 1
ATOM 726 C CA . VAL A 1 124 ? 6.086 126.574 -14.235 1.00 61.75 124 VAL A CA 1
ATOM 727 C C . VAL A 1 124 ? 6.518 125.516 -15.251 1.00 61.83 124 VAL A C 1
ATOM 728 O O . VAL A 1 124 ? 6.812 124.385 -14.871 1.00 60.83 124 VAL A O 1
ATOM 732 N N . LYS A 1 125 ? 6.535 125.864 -16.534 1.00 64.84 125 LYS A N 1
ATOM 733 C CA . LYS A 1 125 ? 6.962 124.904 -17.548 1.00 67.63 125 LYS A CA 1
ATOM 734 C C . LYS A 1 125 ? 8.449 124.641 -17.287 1.00 68.22 125 LYS A C 1
ATOM 735 O O . LYS A 1 125 ? 9.233 125.578 -17.100 1.00 66.50 125 LYS A O 1
ATOM 741 N N . ARG A 1 126 ? 8.829 123.367 -17.275 1.00 69.00 126 ARG A N 1
ATOM 742 C CA . ARG A 1 126 ? 10.207 122.999 -16.975 1.00 68.78 126 ARG A CA 1
ATOM 743 C C . ARG A 1 126 ? 10.963 122.141 -17.982 1.00 67.07 126 ARG A C 1
ATOM 744 O O . ARG A 1 126 ? 10.382 121.331 -18.708 1.00 67.12 126 ARG A O 1
ATOM 752 N N . LYS A 1 127 ? 12.278 122.329 -18.003 1.00 66.02 127 LYS A N 1
ATOM 753 C CA . LYS A 1 127 ? 13.160 121.560 -18.870 1.00 65.63 127 LYS A CA 1
ATOM 754 C C . LYS A 1 127 ? 13.333 120.202 -18.190 1.00 63.45 127 LYS A C 1
ATOM 755 O O . LYS A 1 127 ? 13.092 120.071 -16.985 1.00 64.86 127 LYS A O 1
ATOM 761 N N . PRO A 1 128 ? 13.726 119.163 -18.949 1.00 60.08 128 PRO A N 1
ATOM 762 C CA . PRO A 1 128 ? 13.907 117.845 -18.330 1.00 53.87 128 PRO A CA 1
ATOM 763 C C . PRO A 1 128 ? 14.867 117.871 -17.141 1.00 50.75 128 PRO A C 1
ATOM 764 O O . PRO A 1 128 ? 15.604 118.840 -16.931 1.00 47.08 128 PRO A O 1
ATOM 768 N N . ILE A 1 129 ? 14.840 116.797 -16.361 1.00 50.33 129 ILE A N 1
ATOM 769 C CA . ILE A 1 129 ? 15.713 116.661 -15.204 1.00 47.59 129 ILE A CA 1
ATOM 770 C C . ILE A 1 129 ? 16.102 115.197 -15.040 1.00 48.62 129 ILE A C 1
ATOM 771 O O . ILE A 1 129 ? 15.322 114.299 -15.366 1.00 49.96 129 ILE A O 1
ATOM 776 N N . ASN A 1 130 ? 17.312 114.956 -14.547 1.00 49.21 130 ASN A N 1
ATOM 777 C CA . ASN A 1 130 ? 17.769 113.586 -14.344 1.00 49.89 130 ASN A CA 1
ATOM 778 C C . ASN A 1 130 ? 17.685 113.183 -12.876 1.00 48.20 130 ASN A C 1
ATOM 779 O O . ASN A 1 130 ? 18.128 113.916 -11.987 1.00 46.49 130 ASN A O 1
ATOM 784 N N . ILE A 1 131 ? 17.112 112.008 -12.635 1.00 46.41 131 ILE A N 1
ATOM 785 C CA . ILE A 1 131 ? 16.936 111.490 -11.286 1.00 43.93 131 ILE A CA 1
ATOM 786 C C . ILE A 1 131 ? 17.770 110.231 -11.075 1.00 42.35 131 ILE A C 1
ATOM 787 O O . ILE A 1 131 ? 18.031 109.491 -12.021 1.00 42.60 131 ILE A O 1
ATOM 792 N N . ASN A 1 132 ? 18.185 110.001 -9.831 1.00 40.18 132 ASN A N 1
ATOM 793 C CA . ASN A 1 132 ? 18.989 108.835 -9.477 1.00 36.94 132 ASN A CA 1
ATOM 794 C C . ASN A 1 132 ? 18.517 108.262 -8.154 1.00 36.11 132 ASN A C 1
ATOM 795 O O . ASN A 1 132 ? 18.305 109.001 -7.196 1.00 39.97 132 ASN A O 1
ATOM 800 N N . ILE A 1 133 ? 18.345 106.948 -8.103 1.00 37.03 133 ILE A N 1
ATOM 801 C CA . ILE A 1 133 ? 17.916 106.276 -6.878 1.00 36.45 133 ILE A CA 1
ATOM 802 C C . ILE A 1 133 ? 19.136 105.569 -6.286 1.00 39.12 133 ILE A C 1
ATOM 803 O O . ILE A 1 133 ? 19.999 105.093 -7.029 1.00 38.26 133 ILE A O 1
ATOM 808 N N . ASP A 1 134 ? 19.210 105.500 -4.955 1.00 41.30 134 ASP A N 1
ATOM 809 C CA . ASP A 1 134 ? 20.352 104.875 -4.292 1.00 39.39 134 ASP A CA 1
ATOM 810 C C . ASP A 1 134 ? 20.224 103.405 -3.907 1.00 40.44 134 ASP A C 1
ATOM 811 O O . ASP A 1 134 ? 21.006 102.915 -3.093 1.00 43.06 134 ASP A O 1
ATOM 816 N N . LEU A 1 135 ? 19.262 102.692 -4.490 1.00 39.80 135 LEU A N 1
ATOM 817 C CA . LEU A 1 135 ? 19.097 101.275 -4.183 1.00 38.45 135 LEU A CA 1
ATOM 818 C C . LEU A 1 135 ? 20.394 100.539 -4.496 1.00 39.90 135 LEU A C 1
ATOM 819 O O . LEU A 1 135 ? 21.077 100.850 -5.469 1.00 40.73 135 LEU A O 1
ATOM 824 N N . PRO A 1 136 ? 20.750 99.542 -3.679 1.00 39.61 136 PRO A N 1
ATOM 825 C CA . PRO A 1 136 ? 21.992 98.815 -3.955 1.00 40.63 136 PRO A CA 1
ATOM 826 C C . PRO A 1 136 ? 21.898 97.932 -5.193 1.00 44.26 136 PRO A C 1
ATOM 827 O O . PRO A 1 136 ? 20.806 97.515 -5.582 1.00 46.52 136 PRO A O 1
ATOM 831 N N . GLY A 1 137 ? 23.048 97.665 -5.811 1.00 46.87 137 GLY A N 1
ATOM 832 C CA . GLY A 1 137 ? 23.101 96.793 -6.979 1.00 47.62 137 GLY A CA 1
ATOM 833 C C . GLY A 1 137 ? 22.523 97.271 -8.298 1.00 49.26 137 GLY A C 1
ATOM 834 O O . GLY A 1 137 ? 22.206 96.460 -9.170 1.00 52.08 137 GLY A O 1
ATOM 835 N N . LEU A 1 138 ? 22.387 98.578 -8.459 1.00 49.35 138 LEU A N 1
ATOM 836 C CA . LEU A 1 138 ? 21.851 99.126 -9.691 1.00 48.68 138 LEU A CA 1
ATOM 837 C C . LEU A 1 138 ? 22.844 100.139 -10.241 1.00 49.86 138 LEU A C 1
ATOM 838 O O . LEU A 1 138 ? 22.507 100.936 -11.113 1.00 48.89 138 LEU A O 1
ATOM 843 N N . LYS A 1 139 ? 24.070 100.099 -9.724 1.00 54.61 139 LYS A N 1
ATOM 844 C CA . LYS A 1 139 ? 25.123 101.018 -10.162 1.00 57.86 139 LYS A CA 1
ATOM 845 C C . LYS A 1 139 ? 25.272 101.009 -11.685 1.00 56.94 139 LYS A C 1
ATOM 846 O O . LYS A 1 139 ? 25.470 99.959 -12.293 1.00 58.25 139 LYS A O 1
ATOM 852 N N . GLY A 1 140 ? 25.167 102.188 -12.292 1.00 55.83 140 GLY A N 1
ATOM 853 C CA . GLY A 1 140 ? 25.291 102.294 -13.733 1.00 55.84 140 GLY A CA 1
ATOM 854 C C . GLY A 1 140 ? 23.962 102.353 -14.468 1.00 57.65 140 GLY A C 1
ATOM 855 O O . GLY A 1 140 ? 23.901 102.846 -15.593 1.00 59.79 140 GLY A O 1
ATOM 856 N N . GLU A 1 141 ? 22.904 101.834 -13.847 1.00 58.99 141 GLU A N 1
ATOM 857 C CA . GLU A 1 141 ? 21.563 101.839 -14.442 1.00 56.03 141 GLU A CA 1
ATOM 858 C C . GLU A 1 141 ? 20.502 102.276 -13.422 1.00 53.27 141 GLU A C 1
ATOM 859 O O . GLU A 1 141 ? 19.445 101.659 -13.317 1.00 52.14 141 GLU A O 1
ATOM 865 N N . ASN A 1 142 ? 20.783 103.346 -12.684 1.00 49.87 142 ASN A N 1
ATOM 866 C CA . ASN A 1 142 ? 19.865 103.852 -11.669 1.00 45.96 142 ASN A CA 1
ATOM 867 C C . ASN A 1 142 ? 19.424 105.273 -11.993 1.00 45.04 142 ASN A C 1
ATOM 868 O O . ASN A 1 142 ? 18.908 105.987 -11.128 1.00 44.22 142 ASN A O 1
ATOM 873 N N . SER A 1 143 ? 19.637 105.683 -13.237 1.00 46.12 143 SER A N 1
ATOM 874 C CA . SER A 1 143 ? 19.272 107.026 -13.672 1.00 45.53 143 SER A CA 1
ATOM 875 C C . SER A 1 143 ? 18.227 107.016 -14.768 1.00 46.20 143 SER A C 1
ATOM 876 O O . SER A 1 143 ? 18.107 106.052 -15.528 1.00 44.25 143 SER A O 1
ATOM 879 N N . ILE A 1 144 ? 17.474 108.108 -14.838 1.00 48.60 144 ILE A N 1
ATOM 880 C CA . ILE A 1 144 ? 16.438 108.274 -15.844 1.00 48.80 144 ILE A CA 1
ATOM 881 C C . ILE A 1 144 ? 16.144 109.757 -16.027 1.00 50.95 144 ILE A C 1
ATOM 882 O O . ILE A 1 144 ? 16.117 110.523 -15.061 1.00 48.89 144 ILE A O 1
ATOM 887 N N . LYS A 1 145 ? 15.943 110.157 -17.275 1.00 54.60 145 LYS A N 1
ATOM 888 C CA . LYS A 1 145 ? 15.634 111.542 -17.589 1.00 58.56 145 LYS A CA 1
ATOM 889 C C . LYS A 1 145 ? 14.120 111.699 -17.533 1.00 60.22 145 LYS A C 1
ATOM 890 O O . LYS A 1 145 ? 13.381 110.843 -18.026 1.00 61.28 145 LYS A O 1
ATOM 896 N N . VAL A 1 146 ? 13.667 112.777 -16.905 1.00 61.19 146 VAL A N 1
ATOM 897 C CA . VAL A 1 146 ? 12.240 113.061 -16.795 1.00 61.85 146 VAL A CA 1
ATOM 898 C C . VAL A 1 146 ? 11.990 114.332 -17.583 1.00 61.56 146 VAL A C 1
ATOM 899 O O . VAL A 1 146 ? 12.330 115.423 -17.135 1.00 57.62 146 VAL A O 1
ATOM 903 N N . ASP A 1 147 ? 11.403 114.180 -18.766 1.00 65.10 147 ASP A N 1
ATOM 904 C CA . ASP A 1 147 ? 11.139 115.323 -19.632 1.00 68.16 147 ASP A CA 1
ATOM 905 C C . ASP A 1 147 ? 10.237 116.370 -18.981 1.00 68.64 147 ASP A C 1
ATOM 906 O O . ASP A 1 147 ? 10.602 117.544 -18.900 1.00 70.57 147 ASP A O 1
ATOM 911 N N . ASP A 1 148 ? 9.061 115.961 -18.521 1.00 68.13 148 ASP A N 1
ATOM 912 C CA . ASP A 1 148 ? 8.177 116.910 -17.860 1.00 67.91 148 ASP A CA 1
ATOM 913 C C . ASP A 1 148 ? 8.199 116.606 -16.369 1.00 65.39 148 ASP A C 1
ATOM 914 O O . ASP A 1 148 ? 7.518 115.695 -15.895 1.00 66.59 148 ASP A O 1
ATOM 919 N N . PRO A 1 149 ? 8.984 117.383 -15.605 1.00 61.83 149 PRO A N 1
ATOM 920 C CA . PRO A 1 149 ? 9.111 117.200 -14.158 1.00 60.33 149 PRO A CA 1
ATOM 921 C C . PRO A 1 149 ? 7.922 117.705 -13.348 1.00 60.57 149 PRO A C 1
ATOM 922 O O . PRO A 1 149 ? 7.862 118.871 -12.967 1.00 61.29 149 PRO A O 1
ATOM 926 N N . THR A 1 150 ? 6.984 116.805 -13.086 1.00 58.53 150 THR A N 1
ATOM 927 C CA . THR A 1 150 ? 5.789 117.118 -12.315 1.00 58.51 150 THR A CA 1
ATOM 928 C C . THR A 1 150 ? 5.686 116.044 -11.237 1.00 57.44 150 THR A C 1
ATOM 929 O O . THR A 1 150 ? 6.204 114.944 -11.428 1.00 58.91 150 THR A O 1
ATOM 933 N N . TYR A 1 151 ? 5.039 116.342 -10.113 1.00 56.19 151 TYR A N 1
ATOM 934 C CA . TYR A 1 151 ? 4.932 115.344 -9.048 1.00 55.30 151 TYR A CA 1
ATOM 935 C C . TYR A 1 151 ? 4.559 113.979 -9.618 1.00 55.74 151 TYR A C 1
ATOM 936 O O . TYR A 1 151 ? 5.219 112.979 -9.339 1.00 58.34 151 TYR A O 1
ATOM 945 N N . GLY A 1 152 ? 3.498 113.943 -10.416 1.00 55.41 152 GLY A N 1
ATOM 946 C CA . GLY A 1 152 ? 3.047 112.696 -11.008 1.00 52.75 152 GLY A CA 1
ATOM 947 C C . GLY A 1 152 ? 3.995 112.086 -12.026 1.00 52.47 152 GLY A C 1
ATOM 948 O O . GLY A 1 152 ? 4.126 110.858 -12.105 1.00 52.79 152 GLY A O 1
ATOM 949 N N . LYS A 1 153 ? 4.659 112.933 -12.805 1.00 49.69 153 LYS A N 1
ATOM 950 C CA . LYS A 1 153 ? 5.582 112.443 -13.815 1.00 49.36 153 LYS A CA 1
ATOM 951 C C . LYS A 1 153 ? 6.945 112.028 -13.270 1.00 47.46 153 LYS A C 1
ATOM 952 O O . LYS A 1 153 ? 7.651 111.252 -13.909 1.00 49.14 153 LYS A O 1
ATOM 958 N N . VAL A 1 154 ? 7.324 112.540 -12.103 1.00 44.59 154 VAL A N 1
ATOM 959 C CA . VAL A 1 154 ? 8.603 112.154 -11.510 1.00 41.82 154 VAL A CA 1
ATOM 960 C C . VAL A 1 154 ? 8.336 110.886 -10.694 1.00 42.47 154 VAL A C 1
ATOM 961 O O . VAL A 1 154 ? 9.189 110.001 -10.599 1.00 44.95 154 VAL A O 1
ATOM 965 N N . SER A 1 155 ? 7.132 110.802 -10.130 1.00 42.42 155 SER A N 1
ATOM 966 C CA . SER A 1 155 ? 6.705 109.653 -9.332 1.00 44.17 155 SER A CA 1
ATOM 967 C C . SER A 1 155 ? 6.711 108.415 -10.203 1.00 45.23 155 SER A C 1
ATOM 968 O O . SER A 1 155 ? 7.013 107.318 -9.739 1.00 47.45 155 SER A O 1
ATOM 971 N N . GLY A 1 156 ? 6.352 108.601 -11.470 1.00 46.28 156 GLY A N 1
ATOM 972 C CA . GLY A 1 156 ? 6.322 107.490 -12.405 1.00 47.19 156 GLY A CA 1
ATOM 973 C C . GLY A 1 156 ? 7.725 107.058 -12.777 1.00 47.18 156 GLY A C 1
ATOM 974 O O . GLY A 1 156 ? 8.017 105.863 -12.910 1.00 47.44 156 GLY A O 1
ATOM 975 N N . ALA A 1 157 ? 8.593 108.050 -12.953 1.00 46.60 157 ALA A N 1
ATOM 976 C CA . ALA A 1 157 ? 9.982 107.803 -13.296 1.00 44.84 157 ALA A CA 1
ATOM 977 C C . ALA A 1 157 ? 10.594 107.026 -12.143 1.00 45.17 157 ALA A C 1
ATOM 978 O O . ALA A 1 157 ? 11.301 106.042 -12.355 1.00 47.37 157 ALA A O 1
ATOM 980 N N . ILE A 1 158 ? 10.313 107.466 -10.919 1.00 43.64 158 ILE A N 1
ATOM 981 C CA . ILE A 1 158 ? 10.829 106.797 -9.731 1.00 40.59 158 ILE A CA 1
ATOM 982 C C . ILE A 1 158 ? 10.348 105.347 -9.749 1.00 41.84 158 ILE A C 1
ATOM 983 O O . ILE A 1 158 ? 11.118 104.427 -9.462 1.00 39.73 158 ILE A O 1
ATOM 988 N N . ASP A 1 159 ? 9.074 105.160 -10.100 1.00 42.85 159 ASP A N 1
ATOM 989 C CA . ASP A 1 159 ? 8.459 103.833 -10.192 1.00 44.05 159 ASP A CA 1
ATOM 990 C C . ASP A 1 159 ? 9.149 103.007 -11.271 1.00 42.96 159 ASP A C 1
ATOM 991 O O . ASP A 1 159 ? 9.283 101.786 -11.144 1.00 42.30 159 ASP A O 1
ATOM 996 N N . GLU A 1 160 ? 9.561 103.675 -12.344 1.00 43.88 160 GLU A N 1
ATOM 997 C CA . GLU A 1 160 ? 10.266 103.003 -13.431 1.00 45.80 160 GLU A CA 1
ATOM 998 C C . GLU A 1 160 ? 11.555 102.450 -12.839 1.00 43.07 160 GLU A C 1
ATOM 999 O O . GLU A 1 160 ? 11.842 101.258 -12.927 1.00 44.97 160 GLU A O 1
ATOM 1005 N N . LEU A 1 161 ? 12.328 103.341 -12.229 1.00 39.58 161 LEU A N 1
ATOM 1006 C CA . LEU A 1 161 ? 13.589 102.975 -11.611 1.00 38.69 161 LEU A CA 1
ATOM 1007 C C . LEU A 1 161 ? 13.435 101.784 -10.665 1.00 41.45 161 LEU A C 1
ATOM 1008 O O . LEU A 1 161 ? 14.237 100.846 -10.709 1.00 42.73 161 LEU A O 1
ATOM 1013 N N . VAL A 1 162 ? 12.414 101.817 -9.810 1.00 40.88 162 VAL A N 1
ATOM 1014 C CA . VAL A 1 162 ? 12.201 100.714 -8.879 1.00 41.65 162 VAL A CA 1
ATOM 1015 C C . VAL A 1 162 ? 11.826 99.427 -9.619 1.00 45.65 162 VAL A C 1
ATOM 1016 O O . VAL A 1 162 ? 12.177 98.328 -9.175 1.00 47.11 162 VAL A O 1
ATOM 1020 N N . SER A 1 163 ? 11.120 99.553 -10.740 1.00 48.01 163 SER A N 1
ATOM 1021 C CA . SER A 1 163 ? 10.745 98.374 -11.514 1.00 51.51 163 SER A CA 1
ATOM 1022 C C . SER A 1 163 ? 12.018 97.748 -12.072 1.00 51.08 163 SER A C 1
ATOM 1023 O O . SER A 1 163 ? 12.163 96.530 -12.108 1.00 53.13 163 SER A O 1
ATOM 1026 N N . LYS A 1 164 ? 12.938 98.601 -12.508 1.00 50.69 164 LYS A N 1
ATOM 1027 C CA . LYS A 1 164 ? 14.215 98.150 -13.051 1.00 50.15 164 LYS A CA 1
ATOM 1028 C C . LYS A 1 164 ? 14.937 97.295 -12.002 1.00 46.14 164 LYS A C 1
ATOM 1029 O O . LYS A 1 164 ? 15.437 96.207 -12.303 1.00 44.74 164 LYS A O 1
ATOM 1035 N N . TRP A 1 165 ? 14.984 97.790 -10.769 1.00 41.95 165 TRP A N 1
ATOM 1036 C CA . TRP A 1 165 ? 15.631 97.048 -9.698 1.00 41.64 165 TRP A CA 1
ATOM 1037 C C . TRP A 1 165 ? 14.944 95.698 -9.500 1.00 41.07 165 TRP A C 1
ATOM 1038 O O . TRP A 1 165 ? 15.603 94.674 -9.333 1.00 40.61 165 TRP A O 1
ATOM 1049 N N . ASN A 1 166 ? 13.616 95.711 -9.532 1.00 44.70 166 ASN A N 1
ATOM 1050 C CA . ASN A 1 166 ? 12.810 94.504 -9.348 1.00 48.04 166 ASN A CA 1
ATOM 1051 C C . ASN A 1 166 ? 12.951 93.522 -10.506 1.00 50.76 166 ASN A C 1
ATOM 1052 O O . ASN A 1 166 ? 12.792 92.317 -10.328 1.00 53.10 166 ASN A O 1
ATOM 1057 N N . GLU A 1 167 ? 13.235 94.034 -11.696 1.00 52.31 167 GLU A N 1
ATOM 1058 C CA . GLU A 1 167 ? 13.409 93.170 -12.850 1.00 53.67 167 GLU A CA 1
ATOM 1059 C C . GLU A 1 167 ? 14.755 92.454 -12.692 1.00 51.47 167 GLU A C 1
ATOM 1060 O O . GLU A 1 167 ? 14.885 91.259 -12.974 1.00 50.19 167 GLU A O 1
ATOM 1066 N N . LYS A 1 168 ? 15.749 93.195 -12.212 1.00 51.02 168 LYS A N 1
ATOM 1067 C CA . LYS A 1 168 ? 17.083 92.647 -12.004 1.00 49.36 168 LYS A CA 1
ATOM 1068 C C . LYS A 1 168 ? 17.096 91.629 -10.864 1.00 49.70 168 LYS A C 1
ATOM 1069 O O . LYS A 1 168 ? 17.688 90.558 -10.987 1.00 51.30 168 LYS A O 1
ATOM 1075 N N . TYR A 1 169 ? 16.440 91.962 -9.759 1.00 48.43 169 TYR A N 1
ATOM 1076 C CA . TYR A 1 169 ? 16.395 91.070 -8.606 1.00 49.66 169 TYR A CA 1
ATOM 1077 C C . TYR A 1 169 ? 14.962 90.586 -8.383 1.00 50.47 169 TYR A C 1
ATOM 1078 O O . TYR A 1 169 ? 14.323 90.914 -7.374 1.00 50.10 169 TYR A O 1
ATOM 1087 N N . SER A 1 170 ? 14.488 89.785 -9.341 1.00 49.61 170 SER A N 1
ATOM 1088 C CA . SER A 1 170 ? 13.131 89.226 -9.381 1.00 46.14 170 SER A CA 1
ATOM 1089 C C . SER A 1 170 ? 12.655 88.348 -8.222 1.00 43.99 170 SER A C 1
ATOM 1090 O O . SER A 1 170 ? 11.447 88.231 -7.997 1.00 42.78 170 SER A O 1
ATOM 1093 N N . SER A 1 171 ? 13.577 87.728 -7.493 1.00 39.52 171 SER A N 1
ATOM 1094 C CA . SER A 1 171 ? 13.174 86.868 -6.387 1.00 40.03 171 SER A CA 1
ATOM 1095 C C . SER A 1 171 ? 13.377 87.489 -5.004 1.00 38.01 171 SER A C 1
ATOM 1096 O O . SER A 1 171 ? 13.244 86.811 -3.987 1.00 39.12 171 SER A O 1
ATOM 1099 N N . THR A 1 172 ? 13.684 88.782 -4.974 1.00 38.32 172 THR A N 1
ATOM 1100 C CA . THR A 1 172 ? 13.896 89.520 -3.728 1.00 39.59 172 THR A CA 1
ATOM 1101 C C . THR A 1 172 ? 12.801 90.595 -3.626 1.00 41.68 172 THR A C 1
ATOM 1102 O O . THR A 1 172 ? 12.960 91.722 -4.127 1.00 41.11 172 THR A O 1
ATOM 1106 N N . HIS A 1 173 ? 11.688 90.227 -2.980 1.00 41.22 173 HIS A N 1
ATOM 1107 C CA . HIS A 1 173 ? 10.519 91.097 -2.836 1.00 38.29 173 HIS A CA 1
ATOM 1108 C C . HIS A 1 173 ? 10.497 92.019 -1.628 1.00 36.80 173 HIS A C 1
ATOM 1109 O O . HIS A 1 173 ? 9.701 92.953 -1.576 1.00 39.29 173 HIS A O 1
ATOM 1116 N N . THR A 1 174 ? 11.334 91.753 -0.638 1.00 34.06 174 THR A N 1
ATOM 1117 C CA . THR A 1 174 ? 11.404 92.644 0.513 1.00 35.89 174 THR A CA 1
ATOM 1118 C C . THR A 1 174 ? 12.855 92.759 0.952 1.00 37.21 174 THR A C 1
ATOM 1119 O O . THR A 1 174 ? 13.618 91.792 0.878 1.00 37.54 174 THR A O 1
ATOM 1123 N N . LEU A 1 175 ? 13.238 93.951 1.395 1.00 35.94 175 LEU A N 1
ATOM 1124 C CA . LEU A 1 175 ? 14.601 94.201 1.849 1.00 33.61 175 LEU A CA 1
ATOM 1125 C C . LEU A 1 175 ? 14.548 94.839 3.228 1.00 35.55 175 LEU A C 1
ATOM 1126 O O . LEU A 1 175 ? 13.512 95.379 3.634 1.00 35.23 175 LEU A O 1
ATOM 1131 N N . PRO A 1 176 ? 15.647 94.742 3.994 1.00 33.59 176 PRO A N 1
ATOM 1132 C CA . PRO A 1 176 ? 15.628 95.369 5.314 1.00 32.17 176 PRO A CA 1
ATOM 1133 C C . PRO A 1 176 ? 15.630 96.869 5.053 1.00 34.27 176 PRO A C 1
ATOM 1134 O O . PRO A 1 176 ? 16.180 97.329 4.047 1.00 34.47 176 PRO A O 1
ATOM 1138 N N . ALA A 1 177 ? 14.990 97.633 5.928 1.00 34.04 177 ALA A N 1
ATOM 1139 C CA . ALA A 1 177 ? 14.978 99.073 5.764 1.00 32.67 177 ALA A CA 1
ATOM 1140 C C . ALA A 1 177 ? 16.221 99.584 6.470 1.00 31.65 177 ALA A C 1
ATOM 1141 O O . ALA A 1 177 ? 16.756 98.914 7.356 1.00 30.51 177 ALA A O 1
ATOM 1143 N N . ARG A 1 178 ? 16.691 100.757 6.064 1.00 30.81 178 ARG A N 1
ATOM 1144 C CA . ARG A 1 178 ? 17.848 101.378 6.690 1.00 29.47 178 ARG A CA 1
ATOM 1145 C C . ARG A 1 178 ? 17.298 102.086 7.921 1.00 27.57 178 ARG A C 1
ATOM 1146 O O . ARG A 1 178 ? 16.737 103.178 7.822 1.00 31.63 178 ARG A O 1
ATOM 1154 N N . THR A 1 179 ? 17.449 101.470 9.083 1.00 25.26 179 THR A N 1
ATOM 1155 C CA . THR A 1 179 ? 16.941 102.076 10.299 1.00 26.97 179 THR A CA 1
ATOM 1156 C C . THR A 1 179 ? 17.895 103.076 10.934 1.00 32.29 179 THR A C 1
ATOM 1157 O O . THR A 1 179 ? 19.100 102.825 11.054 1.00 34.25 179 THR A O 1
ATOM 1161 N N . GLN A 1 180 ? 17.346 104.217 11.336 1.00 31.79 180 GLN A N 1
ATOM 1162 C CA . GLN A 1 180 ? 18.119 105.257 12.001 1.00 30.03 180 GLN A CA 1
ATOM 1163 C C . GLN A 1 180 ? 17.418 105.469 13.329 1.00 29.00 180 GLN A C 1
ATOM 1164 O O . GLN A 1 180 ? 16.238 105.835 13.370 1.00 30.66 180 GLN A O 1
ATOM 1170 N N . TYR A 1 181 ? 18.141 105.226 14.415 1.00 27.94 181 TYR A N 1
ATOM 1171 C CA . TYR A 1 181 ? 17.578 105.345 15.753 1.00 28.02 181 TYR A CA 1
ATOM 1172 C C . TYR A 1 181 ? 17.987 106.602 16.489 1.00 26.00 181 TYR A C 1
ATOM 1173 O O . TYR A 1 181 ? 19.171 106.934 16.560 1.00 26.09 181 TYR A O 1
ATOM 1182 N N . SER A 1 182 ? 16.980 107.287 17.033 1.00 26.82 182 SER A N 1
ATOM 1183 C CA . SER A 1 182 ? 17.156 108.503 17.825 1.00 27.61 182 SER A CA 1
ATOM 1184 C C . SER A 1 182 ? 16.482 108.238 19.162 1.00 27.62 182 SER A C 1
ATOM 1185 O O . SER A 1 182 ? 15.478 107.524 19.237 1.00 25.14 182 SER A O 1
ATOM 1188 N N . GLU A 1 183 ? 17.030 108.837 20.213 1.00 28.49 183 GLU A N 1
ATOM 1189 C CA . GLU A 1 183 ? 16.520 108.652 21.560 1.00 27.16 183 GLU A CA 1
ATOM 1190 C C . GLU A 1 183 ? 16.798 109.916 22.363 1.00 30.03 183 GLU A C 1
ATOM 1191 O O . GLU A 1 183 ? 17.856 110.534 22.204 1.00 30.03 183 GLU A O 1
ATOM 1197 N N . SER A 1 184 ? 15.859 110.295 23.228 1.00 28.17 184 SER A N 1
ATOM 1198 C CA . SER A 1 184 ? 16.033 111.494 24.021 1.00 26.32 184 SER A CA 1
ATOM 1199 C C . SER A 1 184 ? 14.935 111.696 25.047 1.00 28.43 184 SER A C 1
ATOM 1200 O O . SER A 1 184 ? 13.791 111.285 24.839 1.00 30.89 184 SER A O 1
ATOM 1203 N N . MET A 1 185 ? 15.291 112.333 26.159 1.00 29.81 185 MET A N 1
ATOM 1204 C CA . MET A 1 185 ? 14.332 112.641 27.211 1.00 29.05 185 MET A CA 1
ATOM 1205 C C . MET A 1 185 ? 13.681 113.943 26.781 1.00 29.68 185 MET A C 1
ATOM 1206 O O . MET A 1 185 ? 14.283 114.730 26.041 1.00 29.52 185 MET A O 1
ATOM 1211 N N . VAL A 1 186 ? 12.459 114.175 27.247 1.00 31.62 186 VAL A N 1
ATOM 1212 C CA . VAL A 1 186 ? 11.728 115.392 26.907 1.00 31.70 186 VAL A CA 1
ATOM 1213 C C . VAL A 1 186 ? 11.760 116.407 28.052 1.00 31.16 186 VAL A C 1
ATOM 1214 O O . VAL A 1 186 ? 11.487 116.065 29.210 1.00 29.97 186 VAL A O 1
ATOM 1218 N N . TYR A 1 187 ? 12.108 117.649 27.719 1.00 30.21 187 TYR A N 1
ATOM 1219 C CA . TYR A 1 187 ? 12.164 118.730 28.699 1.00 33.57 187 TYR A CA 1
ATOM 1220 C C . TYR A 1 187 ? 11.280 119.903 28.279 1.00 34.29 187 TYR A C 1
ATOM 1221 O O . TYR A 1 187 ? 10.638 120.534 29.120 1.00 34.15 187 TYR A O 1
ATOM 1230 N N . SER A 1 188 ? 11.254 120.196 26.981 1.00 33.33 188 SER A N 1
ATOM 1231 C CA . SER A 1 188 ? 10.442 121.294 26.467 1.00 35.26 188 SER A CA 1
ATOM 1232 C C . SER A 1 188 ? 10.056 121.028 25.013 1.00 37.19 188 SER A C 1
ATOM 1233 O O . SER A 1 188 ? 10.727 120.255 24.328 1.00 38.31 188 SER A O 1
ATOM 1236 N N . LYS A 1 189 ? 8.974 121.658 24.546 1.00 39.28 189 LYS A N 1
ATOM 1237 C CA . LYS A 1 189 ? 8.522 121.484 23.168 1.00 40.52 189 LYS A CA 1
ATOM 1238 C C . LYS A 1 189 ? 9.638 121.797 22.168 1.00 39.30 189 LYS A C 1
ATOM 1239 O O . LYS A 1 189 ? 9.886 121.023 21.252 1.00 35.44 189 LYS A O 1
ATOM 1245 N N . SER A 1 190 ? 10.319 122.923 22.354 1.00 41.87 190 SER A N 1
ATOM 1246 C CA . SER A 1 190 ? 11.413 123.329 21.465 1.00 41.42 190 SER A CA 1
ATOM 1247 C C . SER A 1 190 ? 12.661 122.453 21.543 1.00 38.87 190 SER A C 1
ATOM 1248 O O . SER A 1 190 ? 13.336 122.225 20.537 1.00 38.23 190 SER A O 1
ATOM 1251 N N . GLN A 1 191 ? 12.973 121.979 22.742 1.00 37.89 191 GLN A N 1
ATOM 1252 C CA . GLN A 1 191 ? 14.141 121.130 22.936 1.00 38.38 191 GLN A CA 1
ATOM 1253 C C . GLN A 1 191 ? 13.994 119.805 22.204 1.00 38.19 191 GLN A C 1
ATOM 1254 O O . GLN A 1 191 ? 14.874 119.418 21.434 1.00 40.00 191 GLN A O 1
ATOM 1260 N N . ILE A 1 192 ? 12.879 119.115 22.448 1.00 36.58 192 ILE A N 1
ATOM 1261 C CA . ILE A 1 192 ? 12.621 117.814 21.833 1.00 33.20 192 ILE A CA 1
ATOM 1262 C C . ILE A 1 192 ? 12.453 117.840 20.310 1.00 32.61 192 ILE A C 1
ATOM 1263 O O . ILE A 1 192 ? 12.818 116.878 19.632 1.00 30.25 192 ILE A O 1
ATOM 1268 N N . SER A 1 193 ? 11.916 118.929 19.765 1.00 33.18 193 SER A N 1
ATOM 1269 C CA . SER A 1 193 ? 11.751 119.025 18.319 1.00 36.27 193 SER A CA 1
ATOM 1270 C C . SER A 1 193 ? 13.113 119.111 17.647 1.00 36.83 193 SER A C 1
ATOM 1271 O O . SER A 1 193 ? 13.394 118.389 16.691 1.00 38.71 193 SER A O 1
ATOM 1274 N N . SER A 1 194 ? 13.954 120.007 18.151 1.00 37.86 194 SER A N 1
ATOM 1275 C CA . SER A 1 194 ? 15.291 120.179 17.613 1.00 37.50 194 SER A CA 1
ATOM 1276 C C . SER A 1 194 ? 16.107 118.909 17.813 1.00 35.15 194 SER A C 1
ATOM 1277 O O . SER A 1 194 ? 16.890 118.531 16.951 1.00 36.76 194 SER A O 1
ATOM 1280 N N . ALA A 1 195 ? 15.918 118.255 18.953 1.00 33.63 195 ALA A N 1
ATOM 1281 C CA . ALA A 1 195 ? 16.640 117.026 19.270 1.00 31.48 195 ALA A CA 1
ATOM 1282 C C . ALA A 1 195 ? 16.314 115.868 18.315 1.00 33.05 195 ALA A C 1
ATOM 1283 O O . ALA A 1 195 ? 17.223 115.214 17.789 1.00 35.45 195 ALA A O 1
ATOM 1285 N N . LEU A 1 196 ? 15.022 115.621 18.087 1.00 32.17 196 LEU A N 1
ATOM 1286 C CA . LEU A 1 196 ? 14.570 114.548 17.200 1.00 30.30 196 LEU A CA 1
ATOM 1287 C C . LEU A 1 196 ? 14.374 114.985 15.748 1.00 29.47 196 LEU A C 1
ATOM 1288 O O . LEU A 1 196 ? 14.172 114.150 14.870 1.00 30.49 196 LEU A O 1
ATOM 1293 N N . ASN A 1 197 ? 14.422 116.288 15.498 1.00 30.08 197 ASN A N 1
ATOM 1294 C CA . ASN A 1 197 ? 14.256 116.812 14.149 1.00 31.68 197 ASN A CA 1
ATOM 1295 C C . ASN A 1 197 ? 12.874 116.511 13.591 1.00 33.50 197 ASN A C 1
ATOM 1296 O O . ASN A 1 197 ? 12.741 116.054 12.453 1.00 35.69 197 ASN A O 1
ATOM 1301 N N . VAL A 1 198 ? 11.852 116.773 14.402 1.00 33.71 198 VAL A N 1
ATOM 1302 C CA . VAL A 1 198 ? 10.464 116.559 14.016 1.00 33.41 198 VAL A CA 1
ATOM 1303 C C . VAL A 1 198 ? 9.631 117.775 14.408 1.00 36.03 198 VAL A C 1
ATOM 1304 O O . VAL A 1 198 ? 10.026 118.565 15.268 1.00 36.62 198 VAL A O 1
ATOM 1308 N N . ASN A 1 199 ? 8.485 117.938 13.761 1.00 38.07 199 ASN A N 1
ATOM 1309 C CA . ASN A 1 199 ? 7.600 119.043 14.090 1.00 37.41 199 ASN A CA 1
ATOM 1310 C C . ASN A 1 199 ? 7.042 118.728 15.478 1.00 38.38 199 ASN A C 1
ATOM 1311 O O . ASN A 1 199 ? 6.665 117.585 15.755 1.00 35.67 199 ASN A O 1
ATOM 1316 N N . ALA A 1 200 ? 7.000 119.722 16.357 1.00 39.65 200 ALA A N 1
ATOM 1317 C CA . ALA A 1 200 ? 6.465 119.506 17.698 1.00 40.56 200 ALA A CA 1
ATOM 1318 C C . ALA A 1 200 ? 5.022 118.996 17.638 1.00 44.06 200 ALA A C 1
ATOM 1319 O O . ALA A 1 200 ? 4.607 118.199 18.477 1.00 46.29 200 ALA A O 1
ATOM 1321 N N . LYS A 1 201 ? 4.258 119.450 16.646 1.00 47.01 201 LYS A N 1
ATOM 1322 C CA . LYS A 1 201 ? 2.868 119.024 16.492 1.00 48.69 201 LYS A CA 1
ATOM 1323 C C . LYS A 1 201 ? 2.753 117.503 16.390 1.00 47.32 201 LYS A C 1
ATOM 1324 O O . LYS A 1 201 ? 1.848 116.905 16.955 1.00 49.45 201 LYS A O 1
ATOM 1330 N N . VAL A 1 202 ? 3.670 116.879 15.665 1.00 45.20 202 VAL A N 1
ATOM 1331 C CA . VAL A 1 202 ? 3.655 115.436 15.499 1.00 42.23 202 VAL A CA 1
ATOM 1332 C C . VAL A 1 202 ? 3.760 114.709 16.841 1.00 43.47 202 VAL A C 1
ATOM 1333 O O . VAL A 1 202 ? 3.092 113.705 17.064 1.00 47.07 202 VAL A O 1
ATOM 1337 N N . LEU A 1 203 ? 4.597 115.212 17.740 1.00 44.49 203 LEU A N 1
ATOM 1338 C CA . LEU A 1 203 ? 4.760 114.573 19.048 1.00 44.15 203 LEU A CA 1
ATOM 1339 C C . LEU A 1 203 ? 3.581 114.901 19.958 1.00 44.73 203 LEU A C 1
ATOM 1340 O O . LEU A 1 203 ? 3.065 114.042 20.665 1.00 46.43 203 LEU A O 1
ATOM 1345 N N . GLU A 1 204 ? 3.153 116.153 19.933 1.00 46.18 204 GLU A N 1
ATOM 1346 C CA . GLU A 1 204 ? 2.026 116.585 20.739 1.00 46.40 204 GLU A CA 1
ATOM 1347 C C . GLU A 1 204 ? 0.736 115.912 20.270 1.00 46.44 204 GLU A C 1
ATOM 1348 O O . GLU A 1 204 ? -0.070 115.468 21.084 1.00 48.23 204 GLU A O 1
ATOM 1354 N N . ASN A 1 205 ? 0.554 115.827 18.954 1.00 44.71 205 ASN A N 1
ATOM 1355 C CA . ASN A 1 205 ? -0.646 115.240 18.364 1.00 42.40 205 ASN A CA 1
ATOM 1356 C C . ASN A 1 205 ? -0.692 113.728 18.234 1.00 39.26 205 ASN A C 1
ATOM 1357 O O . ASN A 1 205 ? -1.683 113.105 18.600 1.00 41.29 205 ASN A O 1
ATOM 1362 N N . SER A 1 206 ? 0.370 113.133 17.709 1.00 36.14 206 SER A N 1
ATOM 1363 C CA . SER A 1 206 ? 0.402 111.688 17.518 1.00 35.86 206 SER A CA 1
ATOM 1364 C C . SER A 1 206 ? 0.761 110.869 18.753 1.00 34.28 206 SER A C 1
ATOM 1365 O O . SER A 1 206 ? 0.133 109.850 19.024 1.00 34.60 206 SER A O 1
ATOM 1368 N N . LEU A 1 207 ? 1.778 111.299 19.489 1.00 31.99 207 LEU A N 1
ATOM 1369 C CA . LEU A 1 207 ? 2.194 110.586 20.689 1.00 31.37 207 LEU A CA 1
ATOM 1370 C C . LEU A 1 207 ? 1.493 111.175 21.897 1.00 33.03 207 LEU A C 1
ATOM 1371 O O . LEU A 1 207 ? 1.465 110.571 22.970 1.00 35.88 207 LEU A O 1
ATOM 1376 N N . GLY A 1 208 ? 0.952 112.371 21.727 1.00 30.47 208 GLY A N 1
ATOM 1377 C CA . GLY A 1 208 ? 0.274 113.019 22.828 1.00 35.58 208 GLY A CA 1
ATOM 1378 C C . GLY A 1 208 ? 1.185 113.253 24.024 1.00 36.62 208 GLY A C 1
ATOM 1379 O O . GLY A 1 208 ? 1.071 112.572 25.044 1.00 37.38 208 GLY A O 1
ATOM 1380 N N . VAL A 1 209 ? 2.079 114.230 23.907 1.00 38.21 209 VAL A N 1
ATOM 1381 C CA . VAL A 1 209 ? 3.013 114.555 24.980 1.00 40.37 209 VAL A CA 1
ATOM 1382 C C . VAL A 1 209 ? 2.517 115.702 25.869 1.00 40.15 209 VAL A C 1
ATOM 1383 O O . VAL A 1 209 ? 2.269 116.807 25.391 1.00 42.99 209 VAL A O 1
ATOM 1387 N N . ASP A 1 210 ? 2.376 115.423 27.165 1.00 40.86 210 ASP A N 1
ATOM 1388 C CA . ASP A 1 210 ? 1.910 116.406 28.144 1.00 42.49 210 ASP A CA 1
ATOM 1389 C C . ASP A 1 210 ? 3.060 117.315 28.554 1.00 42.20 210 ASP A C 1
ATOM 1390 O O . ASP A 1 210 ? 3.705 117.100 29.579 1.00 42.38 210 ASP A O 1
ATOM 1395 N N . PHE A 1 211 ? 3.295 118.347 27.758 1.00 42.02 211 PHE A N 1
ATOM 1396 C CA . PHE A 1 211 ? 4.394 119.257 28.022 1.00 42.65 211 PHE A CA 1
ATOM 1397 C C . PHE A 1 211 ? 4.294 120.028 29.323 1.00 45.69 211 PHE A C 1
ATOM 1398 O O . PHE A 1 211 ? 5.303 120.528 29.822 1.00 46.27 211 PHE A O 1
ATOM 1406 N N . ASN A 1 212 ? 3.095 120.133 29.884 1.00 48.60 212 ASN A N 1
ATOM 1407 C CA . ASN A 1 212 ? 2.957 120.862 31.140 1.00 49.28 212 ASN A CA 1
ATOM 1408 C C . ASN A 1 212 ? 3.307 119.960 32.315 1.00 48.48 212 ASN A C 1
ATOM 1409 O O . ASN A 1 212 ? 3.816 120.418 33.340 1.00 46.33 212 ASN A O 1
ATOM 1414 N N . ALA A 1 213 ? 3.033 118.667 32.157 1.00 47.99 213 ALA A N 1
ATOM 1415 C CA . ALA A 1 213 ? 3.343 117.699 33.201 1.00 49.06 213 ALA A CA 1
ATOM 1416 C C . ALA A 1 213 ? 4.870 117.560 33.267 1.00 49.40 213 ALA A C 1
ATOM 1417 O O . ALA A 1 213 ? 5.456 117.501 34.350 1.00 50.10 213 ALA A O 1
ATOM 1419 N N . VAL A 1 214 ? 5.502 117.520 32.097 1.00 47.43 214 VAL A N 1
ATOM 1420 C CA . VAL A 1 214 ? 6.953 117.423 31.990 1.00 46.35 214 VAL A CA 1
ATOM 1421 C C . VAL A 1 214 ? 7.545 118.650 32.682 1.00 47.40 214 VAL A C 1
ATOM 1422 O O . VAL A 1 214 ? 8.429 118.536 33.529 1.00 49.32 214 VAL A O 1
ATOM 1426 N N . ALA A 1 215 ? 7.033 119.820 32.317 1.00 48.33 215 ALA A N 1
ATOM 1427 C CA . ALA A 1 215 ? 7.475 121.084 32.886 1.00 49.94 215 ALA A CA 1
ATOM 1428 C C . ALA A 1 215 ? 7.418 121.082 34.417 1.00 51.25 215 ALA A C 1
ATOM 1429 O O . ALA A 1 215 ? 8.372 121.488 35.075 1.00 52.51 215 ALA A O 1
ATOM 1431 N N . ASN A 1 216 ? 6.304 120.635 34.987 1.00 52.94 216 ASN A N 1
ATOM 1432 C CA . ASN A 1 216 ? 6.177 120.599 36.441 1.00 54.88 216 ASN A CA 1
ATOM 1433 C C . ASN A 1 216 ? 6.768 119.309 36.992 1.00 54.75 216 ASN A C 1
ATOM 1434 O O . ASN A 1 216 ? 6.559 118.963 38.151 1.00 53.73 216 ASN A O 1
ATOM 1439 N N . ASN A 1 217 ? 7.531 118.618 36.157 1.00 53.74 217 ASN A N 1
ATOM 1440 C CA . ASN A 1 217 ? 8.129 117.350 36.535 1.00 55.66 217 ASN A CA 1
ATOM 1441 C C . ASN A 1 217 ? 7.117 116.427 37.236 1.00 52.57 217 ASN A C 1
ATOM 1442 O O . ASN A 1 217 ? 7.385 115.869 38.305 1.00 51.15 217 ASN A O 1
ATOM 1447 N N . GLU A 1 218 ? 5.953 116.274 36.614 1.00 48.89 218 GLU A N 1
ATOM 1448 C CA . GLU A 1 218 ? 4.904 115.410 37.143 1.00 49.01 218 GLU A CA 1
ATOM 1449 C C . GLU A 1 218 ? 4.959 114.087 36.383 1.00 47.05 218 GLU A C 1
ATOM 1450 O O . GLU A 1 218 ? 4.449 113.064 36.846 1.00 43.73 218 GLU A O 1
ATOM 1456 N N . LYS A 1 219 ? 5.590 114.131 35.213 1.00 46.22 219 LYS A N 1
ATOM 1457 C CA . LYS A 1 219 ? 5.756 112.976 34.337 1.00 45.96 219 LYS A CA 1
ATOM 1458 C C . LYS A 1 219 ? 7.137 113.079 33.694 1.00 44.18 219 LYS A C 1
ATOM 1459 O O . LYS A 1 219 ? 7.572 114.174 33.328 1.00 40.92 219 LYS A O 1
ATOM 1465 N N . LYS A 1 220 ? 7.829 111.950 33.560 1.00 41.16 220 LYS A N 1
ATOM 1466 C CA . LYS A 1 220 ? 9.135 111.949 32.907 1.00 38.04 220 LYS A CA 1
ATOM 1467 C C . LYS A 1 220 ? 8.923 111.200 31.597 1.00 35.43 220 LYS A C 1
ATOM 1468 O O . LYS A 1 220 ? 8.456 110.058 31.586 1.00 35.12 220 LYS A O 1
ATOM 1474 N N . VAL A 1 221 ? 9.252 111.851 30.489 1.00 32.41 221 VAL A N 1
ATOM 1475 C CA . VAL A 1 221 ? 9.036 111.255 29.186 1.00 31.57 221 VAL A CA 1
ATOM 1476 C C . VAL A 1 221 ? 10.301 111.067 28.368 1.00 33.33 221 VAL A C 1
ATOM 1477 O O . VAL A 1 221 ? 11.199 111.912 28.372 1.00 34.75 221 VAL A O 1
ATOM 1481 N N . MET A 1 222 ? 10.360 109.935 27.678 1.00 31.56 222 MET A N 1
ATOM 1482 C CA . MET A 1 222 ? 11.475 109.609 26.806 1.00 30.76 222 MET A CA 1
ATOM 1483 C C . MET A 1 222 ? 10.845 109.319 25.457 1.00 30.43 222 MET A C 1
ATOM 1484 O O . MET A 1 222 ? 9.786 108.688 25.392 1.00 32.07 222 MET A O 1
ATOM 1489 N N . ILE A 1 223 ? 11.481 109.770 24.382 1.00 28.57 223 ILE A N 1
ATOM 1490 C CA . ILE A 1 223 ? 10.937 109.519 23.059 1.00 28.28 223 ILE A CA 1
ATOM 1491 C C . ILE A 1 223 ? 11.968 108.903 22.106 1.00 28.28 223 ILE A C 1
ATOM 1492 O O . ILE A 1 223 ? 13.080 109.409 21.961 1.00 28.34 223 ILE A O 1
ATOM 1497 N N . LEU A 1 224 ? 11.588 107.785 21.486 1.00 26.71 224 LEU A N 1
ATOM 1498 C CA . LEU A 1 224 ? 12.439 107.092 20.526 1.00 24.49 224 LEU A CA 1
ATOM 1499 C C . LEU A 1 224 ? 11.887 107.322 19.123 1.00 28.55 224 LEU A C 1
ATOM 1500 O O . LEU A 1 224 ? 10.686 107.552 18.934 1.00 29.28 224 LEU A O 1
ATOM 1505 N N . ALA A 1 225 ? 12.771 107.255 18.138 1.00 26.17 225 ALA A N 1
ATOM 1506 C CA . ALA A 1 225 ? 12.371 107.430 16.759 1.00 22.80 225 ALA A CA 1
ATOM 1507 C C . ALA A 1 225 ? 13.157 106.445 15.919 1.00 26.63 225 ALA A C 1
ATOM 1508 O O . ALA A 1 225 ? 14.391 106.466 15.915 1.00 30.34 225 ALA A O 1
ATOM 1510 N N . TYR A 1 226 ? 12.432 105.569 15.229 1.00 25.38 226 TYR A N 1
ATOM 1511 C CA . TYR A 1 226 ? 13.031 104.574 14.354 1.00 22.66 226 TYR A CA 1
ATOM 1512 C C . TYR A 1 226 ? 12.714 104.951 12.920 1.00 25.06 226 TYR A C 1
ATOM 1513 O O . TYR A 1 226 ? 11.662 104.573 12.391 1.00 27.86 226 TYR A O 1
ATOM 1522 N N . LYS A 1 227 ? 13.606 105.708 12.290 1.00 24.53 227 LYS A N 1
ATOM 1523 C CA . LYS A 1 227 ? 13.397 106.117 10.909 1.00 25.77 227 LYS A CA 1
ATOM 1524 C C . LYS A 1 227 ? 13.764 104.964 9.974 1.00 27.92 227 LYS A C 1
ATOM 1525 O O . LYS A 1 227 ? 14.897 104.465 9.993 1.00 30.40 227 LYS A O 1
ATOM 1531 N N . GLN A 1 228 ? 12.795 104.535 9.167 1.00 28.00 228 GLN A N 1
ATOM 1532 C CA . GLN A 1 228 ? 13.003 103.440 8.225 1.00 27.11 228 GLN A CA 1
ATOM 1533 C C . GLN A 1 228 ? 13.085 103.969 6.801 1.00 30.08 228 GLN A C 1
ATOM 1534 O O . GLN A 1 228 ? 12.061 104.310 6.196 1.00 29.53 228 GLN A O 1
ATOM 1540 N N . ILE A 1 229 ? 14.304 104.042 6.267 1.00 30.17 229 ILE A N 1
ATOM 1541 C CA . ILE A 1 229 ? 14.525 104.531 4.911 1.00 29.56 229 ILE A CA 1
ATOM 1542 C C . ILE A 1 229 ? 14.587 103.372 3.925 1.00 30.70 229 ILE A C 1
ATOM 1543 O O . ILE A 1 229 ? 15.411 102.474 4.074 1.00 35.47 229 ILE A O 1
ATOM 1548 N N . PHE A 1 230 ? 13.714 103.376 2.923 1.00 31.62 230 PHE A N 1
ATOM 1549 C CA . PHE A 1 230 ? 13.735 102.305 1.926 1.00 32.83 230 PHE A CA 1
ATOM 1550 C C . PHE A 1 230 ? 14.849 102.619 0.905 1.00 33.78 230 PHE A C 1
ATOM 1551 O O . PHE A 1 230 ? 15.673 101.759 0.571 1.00 35.63 230 PHE A O 1
ATOM 1559 N N . TYR A 1 231 ? 14.862 103.863 0.429 1.00 31.41 231 TYR A N 1
ATOM 1560 C CA . TYR A 1 231 ? 15.839 104.352 -0.540 1.00 31.19 231 TYR A CA 1
ATOM 1561 C C . TYR A 1 231 ? 15.625 105.866 -0.637 1.00 30.27 231 TYR A C 1
ATOM 1562 O O . TYR A 1 231 ? 14.703 106.403 -0.020 1.00 29.52 231 TYR A O 1
ATOM 1571 N N . THR A 1 232 ? 16.489 106.556 -1.378 1.00 28.32 232 THR A N 1
ATOM 1572 C CA . THR A 1 232 ? 16.329 107.987 -1.584 1.00 32.62 232 THR A CA 1
ATOM 1573 C C . THR A 1 232 ? 16.508 108.211 -3.082 1.00 34.94 232 THR A C 1
ATOM 1574 O O . THR A 1 232 ? 17.108 107.375 -3.769 1.00 34.12 232 THR A O 1
ATOM 1578 N N . VAL A 1 233 ? 15.963 109.321 -3.585 1.00 36.56 233 VAL A N 1
ATOM 1579 C CA . VAL A 1 233 ? 16.049 109.676 -5.001 1.00 34.56 233 VAL A CA 1
ATOM 1580 C C . VAL A 1 233 ? 16.524 111.118 -5.085 1.00 34.72 233 VAL A C 1
ATOM 1581 O O . VAL A 1 233 ? 15.955 112.003 -4.448 1.00 35.44 233 VAL A O 1
ATOM 1585 N N . SER A 1 234 ? 17.577 111.349 -5.861 1.00 36.61 234 SER A N 1
ATOM 1586 C CA . SER A 1 234 ? 18.131 112.686 -6.006 1.00 39.45 234 SER A CA 1
ATOM 1587 C C . SER A 1 234 ? 18.029 113.203 -7.430 1.00 38.17 234 SER A C 1
ATOM 1588 O O . SER A 1 234 ? 17.953 112.420 -8.377 1.00 40.79 234 SER A O 1
ATOM 1591 N N . ALA A 1 235 ? 18.024 114.526 -7.561 1.00 37.37 235 ALA A N 1
ATOM 1592 C CA . ALA A 1 235 ? 17.946 115.182 -8.859 1.00 41.06 235 ALA A CA 1
ATOM 1593 C C . ALA A 1 235 ? 19.267 115.886 -9.146 1.00 42.34 235 ALA A C 1
ATOM 1594 O O . ALA A 1 235 ? 19.804 116.586 -8.282 1.00 40.75 235 ALA A O 1
ATOM 1596 N N . ASP A 1 236 ? 19.788 115.691 -10.356 1.00 43.98 236 ASP A N 1
ATOM 1597 C CA . ASP A 1 236 ? 21.039 116.312 -10.766 1.00 45.72 236 ASP A CA 1
ATOM 1598 C C . ASP A 1 236 ? 20.927 117.821 -10.724 1.00 46.81 236 ASP A C 1
ATOM 1599 O O . ASP A 1 236 ? 20.040 118.408 -11.339 1.00 48.02 236 ASP A O 1
ATOM 1604 N N . LEU A 1 237 ? 21.833 118.453 -9.988 1.00 48.94 237 LEU A N 1
ATOM 1605 C CA . LEU A 1 237 ? 21.831 119.901 -9.869 1.00 51.46 237 LEU A CA 1
ATOM 1606 C C . LEU A 1 237 ? 22.165 120.559 -11.216 1.00 55.24 237 LEU A C 1
ATOM 1607 O O . LEU A 1 237 ? 23.116 120.156 -11.888 1.00 59.52 237 LEU A O 1
ATOM 1612 N N . PRO A 1 238 ? 21.388 121.587 -11.612 1.00 55.98 238 PRO A N 1
ATOM 1613 C CA . PRO A 1 238 ? 21.625 122.302 -12.883 1.00 57.09 238 PRO A CA 1
ATOM 1614 C C . PRO A 1 238 ? 22.768 123.300 -12.697 1.00 59.65 238 PRO A C 1
ATOM 1615 O O . PRO A 1 238 ? 22.950 123.830 -11.597 1.00 60.52 238 PRO A O 1
ATOM 1619 N N . LYS A 1 239 ? 23.547 123.557 -13.755 1.00 61.78 239 LYS A N 1
ATOM 1620 C CA . LYS A 1 239 ? 24.644 124.509 -13.622 1.00 64.04 239 LYS A CA 1
ATOM 1621 C C . LYS A 1 239 ? 24.168 125.938 -13.760 1.00 64.44 239 LYS A C 1
ATOM 1622 O O . LYS A 1 239 ? 24.918 126.887 -13.545 1.00 66.54 239 LYS A O 1
ATOM 1628 N N . ASN A 1 240 ? 22.909 126.097 -14.134 1.00 64.40 240 ASN A N 1
ATOM 1629 C CA . ASN A 1 240 ? 22.341 127.418 -14.252 1.00 64.78 240 ASN A CA 1
ATOM 1630 C C . ASN A 1 240 ? 20.843 127.366 -13.974 1.00 63.43 240 ASN A C 1
ATOM 1631 O O . ASN A 1 240 ? 20.150 126.491 -14.507 1.00 62.30 240 ASN A O 1
ATOM 1636 N N . PRO A 1 241 ? 20.333 128.267 -13.141 1.00 62.57 241 PRO A N 1
ATOM 1637 C CA . PRO A 1 241 ? 18.911 128.300 -12.787 1.00 61.87 241 PRO A CA 1
ATOM 1638 C C . PRO A 1 241 ? 18.039 128.178 -14.052 1.00 61.60 241 PRO A C 1
ATOM 1639 O O . PRO A 1 241 ? 16.993 127.521 -14.012 1.00 62.32 241 PRO A O 1
ATOM 1643 N N . SER A 1 242 ? 18.471 128.780 -15.136 1.00 61.96 242 SER A N 1
ATOM 1644 C CA . SER A 1 242 ? 17.735 128.762 -16.406 1.00 61.60 242 SER A CA 1
ATOM 1645 C C . SER A 1 242 ? 17.513 127.363 -16.985 1.00 62.07 242 SER A C 1
ATOM 1646 O O . SER A 1 242 ? 16.459 127.088 -17.560 1.00 62.68 242 SER A O 1
ATOM 1649 N N . ASP A 1 243 ? 18.505 126.494 -16.847 1.00 62.12 243 ASP A N 1
ATOM 1650 C CA . ASP A 1 243 ? 18.423 125.128 -17.381 1.00 60.58 243 ASP A CA 1
ATOM 1651 C C . ASP A 1 243 ? 17.225 124.355 -16.812 1.00 59.05 243 ASP A C 1
ATOM 1652 O O . ASP A 1 243 ? 16.762 123.383 -17.411 1.00 58.24 243 ASP A O 1
ATOM 1657 N N . LEU A 1 244 ? 16.730 124.790 -15.666 1.00 57.65 244 LEU A N 1
ATOM 1658 C CA . LEU A 1 244 ? 15.574 124.141 -15.033 1.00 56.94 244 LEU A CA 1
ATOM 1659 C C . LEU A 1 244 ? 14.289 124.637 -15.689 1.00 57.94 244 LEU A C 1
ATOM 1660 O O . LEU A 1 244 ? 13.388 123.862 -16.008 1.00 55.63 244 LEU A O 1
ATOM 1665 N N . PHE A 1 245 ? 14.235 125.945 -15.904 1.00 63.17 245 PHE A N 1
ATOM 1666 C CA . PHE A 1 245 ? 13.073 126.597 -16.489 1.00 64.91 245 PHE A CA 1
ATOM 1667 C C . PHE A 1 245 ? 12.959 126.568 -18.002 1.00 66.53 245 PHE A C 1
ATOM 1668 O O . PHE A 1 245 ? 13.939 126.718 -18.736 1.00 66.59 245 PHE A O 1
ATOM 1676 N N . ASP A 1 246 ? 11.730 126.356 -18.452 1.0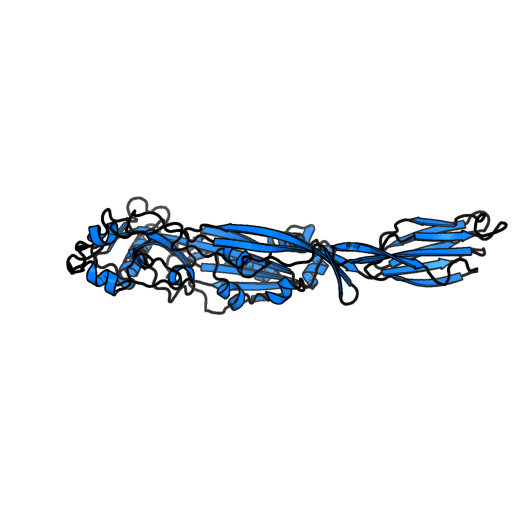0 69.48 246 ASP A N 1
ATOM 1677 C CA . ASP A 1 246 ? 11.437 126.354 -19.864 1.00 71.39 246 ASP A CA 1
ATOM 1678 C C . ASP A 1 246 ? 11.719 127.801 -20.229 1.00 74.46 246 ASP A C 1
ATOM 1679 O O . ASP A 1 246 ? 11.539 128.690 -19.403 1.00 75.41 246 ASP A O 1
ATOM 1684 N N . ASP A 1 247 ? 12.158 128.037 -21.455 1.00 76.81 247 ASP A N 1
ATOM 1685 C CA . ASP A 1 247 ? 12.501 129.387 -21.884 1.00 77.65 247 ASP A CA 1
ATOM 1686 C C . ASP A 1 247 ? 11.386 130.436 -21.911 1.00 76.65 247 ASP A C 1
ATOM 1687 O O . ASP A 1 247 ? 11.672 131.630 -22.013 1.00 77.54 247 ASP A O 1
ATOM 1692 N N . SER A 1 248 ? 10.128 130.010 -21.806 1.00 75.71 248 SER A N 1
ATOM 1693 C CA . SER A 1 248 ? 9.013 130.957 -21.825 1.00 74.26 248 SER A CA 1
ATOM 1694 C C . SER A 1 248 ? 8.736 131.552 -20.444 1.00 73.81 248 SER A C 1
ATOM 1695 O O . SER A 1 248 ? 7.914 132.456 -20.294 1.00 74.12 248 SER A O 1
ATOM 1698 N N . VAL A 1 249 ? 9.438 131.042 -19.441 1.00 73.49 249 VAL A N 1
ATOM 1699 C CA . VAL A 1 249 ? 9.284 131.529 -18.079 1.00 72.03 249 VAL A CA 1
ATOM 1700 C C . VAL A 1 249 ? 10.251 132.690 -17.890 1.00 70.71 249 VAL A C 1
ATOM 1701 O O . VAL A 1 249 ? 11.426 132.591 -18.237 1.00 69.44 249 VAL A O 1
ATOM 1705 N N . THR A 1 250 ? 9.742 133.793 -17.354 1.00 68.99 250 THR A N 1
ATOM 1706 C CA . THR A 1 250 ? 10.547 134.985 -17.121 1.00 71.67 250 THR A CA 1
ATOM 1707 C C . THR A 1 250 ? 10.772 135.203 -15.637 1.00 71.59 250 THR A C 1
ATOM 1708 O O . THR A 1 250 ? 10.018 134.703 -14.803 1.00 72.77 250 THR A O 1
ATOM 1712 N N . PHE A 1 251 ? 11.807 135.959 -15.302 1.00 71.44 251 PHE A N 1
ATOM 1713 C CA . PHE A 1 251 ? 12.098 136.232 -13.902 1.00 73.20 251 PHE A CA 1
ATOM 1714 C C . PHE A 1 251 ? 10.885 136.881 -13.231 1.00 73.77 251 PHE A C 1
ATOM 1715 O O . PHE A 1 251 ? 10.711 136.807 -12.012 1.00 72.27 251 PHE A O 1
ATOM 1723 N N . ASN A 1 252 ? 10.050 137.515 -14.045 1.00 74.46 252 ASN A N 1
ATOM 1724 C CA . ASN A 1 252 ? 8.854 138.176 -13.550 1.00 76.14 252 ASN A CA 1
ATOM 1725 C C . ASN A 1 252 ? 7.886 137.144 -12.983 1.00 75.17 252 ASN A C 1
ATOM 1726 O O . ASN A 1 252 ? 7.368 137.299 -11.878 1.00 75.30 252 ASN A O 1
ATOM 1731 N N . ASP A 1 253 ? 7.653 136.085 -13.752 1.00 73.68 253 ASP A N 1
ATOM 1732 C CA . ASP A 1 253 ? 6.742 135.034 -13.321 1.00 72.82 253 ASP A CA 1
ATOM 1733 C C . ASP A 1 253 ? 7.182 134.495 -11.958 1.00 71.12 253 ASP A C 1
ATOM 1734 O O . ASP A 1 253 ? 6.348 134.205 -11.099 1.00 72.84 253 ASP A O 1
ATOM 1739 N N . LEU A 1 254 ? 8.493 134.376 -11.764 1.00 67.01 254 LEU A N 1
ATOM 1740 C CA . LEU A 1 254 ? 9.048 133.872 -10.514 1.00 63.60 254 LEU A CA 1
ATOM 1741 C C . LEU A 1 254 ? 8.754 134.787 -9.330 1.00 63.45 254 LEU A C 1
ATOM 1742 O O . LEU A 1 254 ? 8.362 134.313 -8.265 1.00 63.19 254 LEU A O 1
ATOM 1747 N N . LYS A 1 255 ? 8.957 136.092 -9.507 1.00 63.15 255 LYS A N 1
ATOM 1748 C CA . LYS A 1 255 ? 8.703 137.036 -8.421 1.00 62.30 255 LYS A CA 1
ATOM 1749 C C . LYS A 1 255 ? 7.216 137.028 -8.129 1.00 62.26 255 LYS A C 1
ATOM 1750 O O . LYS A 1 255 ? 6.790 137.071 -6.975 1.00 59.34 255 LYS A O 1
ATOM 1756 N N . GLN A 1 256 ? 6.430 136.967 -9.196 1.00 64.32 256 GLN A N 1
ATOM 1757 C CA . GLN A 1 256 ? 4.984 136.927 -9.086 1.00 67.75 256 GLN A CA 1
ATOM 1758 C C . GLN A 1 256 ? 4.585 135.711 -8.239 1.00 66.81 256 GLN A C 1
ATOM 1759 O O . GLN A 1 256 ? 3.652 135.773 -7.438 1.00 67.69 256 GLN A O 1
ATOM 1765 N N . LYS A 1 257 ? 5.315 134.614 -8.417 1.00 63.14 257 LYS A N 1
ATOM 1766 C CA . LYS A 1 257 ? 5.062 133.383 -7.686 1.00 57.09 257 LYS A CA 1
ATOM 1767 C C . LYS A 1 257 ? 5.564 133.457 -6.242 1.00 55.09 257 LYS A C 1
ATOM 1768 O O . LYS A 1 257 ? 5.269 132.579 -5.433 1.00 55.71 257 LYS A O 1
ATOM 1774 N N . GLY A 1 258 ? 6.330 134.492 -5.913 1.00 52.46 258 GLY A N 1
ATOM 1775 C CA . GLY A 1 258 ? 6.797 134.621 -4.544 1.00 48.72 258 GLY A CA 1
ATOM 1776 C C . GLY A 1 258 ? 8.287 134.754 -4.314 1.00 47.15 258 GLY A C 1
ATOM 1777 O O . GLY A 1 258 ? 8.718 134.950 -3.177 1.00 45.71 258 GLY A O 1
ATOM 1778 N N . VAL A 1 259 ? 9.084 134.645 -5.372 1.00 47.33 259 VAL A N 1
ATOM 1779 C CA . VAL A 1 259 ? 10.527 134.763 -5.219 1.00 46.13 259 VAL A CA 1
ATOM 1780 C C . VAL A 1 259 ? 10.868 136.186 -4.823 1.00 48.10 259 VAL A C 1
ATOM 1781 O O . VAL A 1 259 ? 10.323 137.143 -5.372 1.00 51.47 259 VAL A O 1
ATOM 1785 N N . SER A 1 260 ? 11.770 136.313 -3.861 1.00 49.73 260 SER A N 1
ATOM 1786 C CA . SER A 1 260 ? 12.199 137.610 -3.363 1.00 51.08 260 SER A CA 1
ATOM 1787 C C . SER A 1 260 ? 13.462 137.410 -2.535 1.00 52.00 260 SER A C 1
ATOM 1788 O O . SER A 1 260 ? 13.994 136.307 -2.485 1.00 55.17 260 SER A O 1
ATOM 1791 N N . ASN A 1 261 ? 13.946 138.463 -1.886 1.00 54.30 261 ASN A N 1
ATOM 1792 C CA . ASN A 1 261 ? 15.158 138.362 -1.073 1.00 56.48 261 ASN A CA 1
ATOM 1793 C C . ASN A 1 261 ? 14.965 137.528 0.190 1.00 57.55 261 ASN A C 1
ATOM 1794 O O . ASN A 1 261 ? 15.906 136.897 0.672 1.00 57.56 261 ASN A O 1
ATOM 1799 N N . GLU A 1 262 ? 13.755 137.539 0.741 1.00 58.35 262 GLU A N 1
ATOM 1800 C CA . GLU A 1 262 ? 13.486 136.746 1.935 1.00 58.44 262 GLU A CA 1
ATOM 1801 C C . GLU A 1 262 ? 12.721 135.473 1.586 1.00 53.33 262 GLU A C 1
ATOM 1802 O O . GLU A 1 262 ? 12.218 134.770 2.464 1.00 53.68 262 GLU A O 1
ATOM 1808 N N . ALA A 1 263 ? 12.641 135.188 0.290 1.00 47.97 263 ALA A N 1
ATOM 1809 C CA . ALA A 1 263 ? 11.983 133.994 -0.215 1.00 40.61 263 ALA A CA 1
ATOM 1810 C C . ALA A 1 263 ? 12.801 133.469 -1.399 1.00 41.83 263 ALA A C 1
ATOM 1811 O O . ALA A 1 263 ? 12.272 133.286 -2.502 1.00 42.68 263 ALA A O 1
ATOM 1813 N N . PRO A 1 264 ? 14.101 133.207 -1.183 1.00 38.91 264 PRO A N 1
ATOM 1814 C CA . PRO A 1 264 ? 15.006 132.700 -2.224 1.00 37.98 264 PRO A CA 1
ATOM 1815 C C . PRO A 1 264 ? 14.542 131.388 -2.857 1.00 42.26 264 PRO A C 1
ATOM 1816 O O . PRO A 1 264 ? 14.027 130.505 -2.167 1.00 46.49 264 PRO A O 1
ATOM 1820 N N . PRO A 1 265 ? 14.749 131.226 -4.175 1.00 41.87 265 PRO A N 1
ATOM 1821 C CA . PRO A 1 265 ? 14.334 129.991 -4.856 1.00 42.57 265 PRO A CA 1
ATOM 1822 C C . PRO A 1 265 ? 15.187 128.770 -4.486 1.00 43.54 265 PRO A C 1
ATOM 1823 O O . PRO A 1 265 ? 16.383 128.887 -4.200 1.00 39.87 265 PRO A O 1
ATOM 1827 N N . LEU A 1 266 ? 14.556 127.597 -4.502 1.00 42.79 266 LEU A N 1
ATOM 1828 C CA . LEU A 1 266 ? 15.230 126.344 -4.170 1.00 40.43 266 LEU A CA 1
ATOM 1829 C C . LEU A 1 266 ? 14.734 125.184 -5.010 1.00 38.20 266 LEU A C 1
ATOM 1830 O O . LEU A 1 266 ? 13.633 125.222 -5.571 1.00 36.16 266 LEU A O 1
ATOM 1835 N N . MET A 1 267 ? 15.555 124.140 -5.071 1.00 36.41 267 MET A N 1
ATOM 183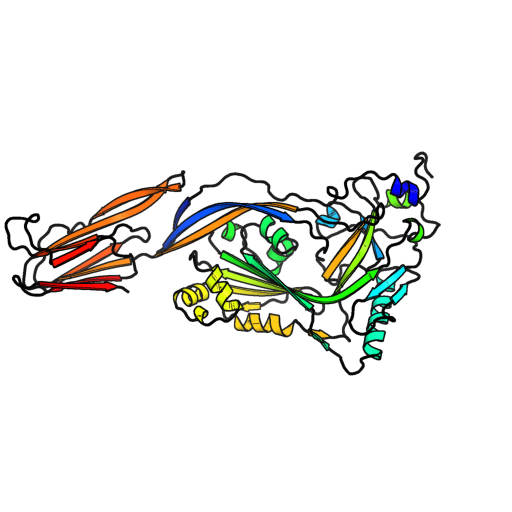6 C CA . MET A 1 267 ? 15.189 122.924 -5.776 1.00 37.86 267 MET A CA 1
ATOM 1837 C C . MET A 1 267 ? 15.374 121.767 -4.806 1.00 39.60 267 MET A C 1
ATOM 1838 O O . MET A 1 267 ? 16.332 121.746 -4.027 1.00 40.51 267 MET A O 1
ATOM 1843 N N . VAL A 1 268 ? 14.442 120.822 -4.831 1.00 38.28 268 VAL A N 1
ATOM 1844 C CA . VAL A 1 268 ? 14.531 119.656 -3.972 1.00 37.58 268 VAL A CA 1
ATOM 1845 C C . VAL A 1 268 ? 15.553 118.746 -4.641 1.00 37.72 268 VAL A C 1
ATOM 1846 O O . VAL A 1 268 ? 15.332 118.286 -5.759 1.00 38.85 268 VAL A O 1
ATOM 1850 N N . SER A 1 269 ? 16.674 118.489 -3.972 1.00 38.07 269 SER A N 1
ATOM 1851 C CA . SER A 1 269 ? 17.721 117.638 -4.548 1.00 38.53 269 SER A CA 1
ATOM 1852 C C . SER A 1 269 ? 17.714 116.199 -4.045 1.00 36.01 269 SER A C 1
ATOM 1853 O O . SER A 1 269 ? 18.300 115.327 -4.671 1.00 34.63 269 SER A O 1
ATOM 1856 N N . ASN A 1 270 ? 17.018 115.958 -2.938 1.00 38.36 270 ASN A N 1
ATOM 1857 C CA . ASN A 1 270 ? 16.997 114.645 -2.297 1.00 37.35 270 ASN A CA 1
ATOM 1858 C C . ASN A 1 270 ? 15.683 114.376 -1.590 1.00 33.61 270 ASN A C 1
ATOM 1859 O O . ASN A 1 270 ? 15.166 115.240 -0.892 1.00 34.33 270 ASN A O 1
ATOM 1864 N N . VAL A 1 271 ? 15.158 113.168 -1.747 1.00 33.82 271 VAL A N 1
ATOM 1865 C CA . VAL A 1 271 ? 13.938 112.783 -1.052 1.00 29.33 271 VAL A CA 1
ATOM 1866 C C . VAL A 1 271 ? 14.136 111.360 -0.526 1.00 27.52 271 VAL A C 1
ATOM 1867 O O . VAL A 1 271 ? 14.537 110.457 -1.264 1.00 22.59 271 VAL A O 1
ATOM 1871 N N . ALA A 1 272 ? 13.898 111.183 0.773 1.00 28.41 272 ALA A N 1
ATOM 1872 C CA . ALA A 1 272 ? 14.002 109.880 1.418 1.00 27.48 272 ALA A CA 1
ATOM 1873 C C . ALA A 1 272 ? 12.569 109.318 1.502 1.00 26.46 272 ALA A C 1
ATOM 1874 O O . ALA A 1 272 ? 11.613 110.044 1.796 1.00 25.35 272 ALA A O 1
ATOM 1876 N N . TYR A 1 273 ? 12.433 108.028 1.221 1.00 28.16 273 TYR A N 1
ATOM 1877 C CA . TYR A 1 273 ? 11.143 107.344 1.238 1.00 30.82 273 TYR A CA 1
ATOM 1878 C C . TYR A 1 273 ? 11.101 106.229 2.290 1.00 32.87 273 TYR A C 1
ATOM 1879 O O . TYR A 1 273 ? 12.101 105.536 2.514 1.00 33.73 273 TYR A O 1
ATOM 1888 N N . GLY A 1 274 ? 9.946 106.053 2.928 1.00 31.70 274 GLY A N 1
ATOM 1889 C CA . GLY A 1 274 ? 9.804 105.003 3.925 1.00 31.68 274 GLY A CA 1
ATOM 1890 C C . GLY A 1 274 ? 8.707 105.288 4.936 1.00 33.81 274 GLY A C 1
ATOM 1891 O O . GLY A 1 274 ? 7.567 105.594 4.569 1.00 37.92 274 GLY A O 1
ATOM 1892 N N . ARG A 1 275 ? 9.053 105.166 6.215 1.00 31.16 275 ARG A N 1
ATOM 1893 C CA . ARG A 1 275 ? 8.129 105.443 7.307 1.00 32.44 275 ARG A CA 1
ATOM 1894 C C . ARG A 1 275 ? 8.918 105.569 8.612 1.00 34.36 275 ARG A C 1
ATOM 1895 O O . ARG A 1 275 ? 10.103 105.226 8.667 1.00 37.10 275 ARG A O 1
ATOM 1903 N N . THR A 1 276 ? 8.262 106.067 9.655 1.00 31.30 276 THR A N 1
ATOM 1904 C CA . THR A 1 276 ? 8.904 106.259 10.945 1.00 28.56 276 THR A CA 1
ATOM 1905 C C . THR A 1 276 ? 8.063 105.701 12.093 1.00 32.17 276 THR A C 1
ATOM 1906 O O . THR A 1 276 ? 6.834 105.812 12.089 1.00 31.87 276 THR A O 1
ATOM 1910 N N . ILE A 1 277 ? 8.735 105.094 13.070 1.00 30.54 277 ILE A N 1
ATOM 1911 C CA . ILE A 1 277 ? 8.061 104.562 14.245 1.00 28.00 277 ILE A CA 1
ATOM 1912 C C . ILE A 1 277 ? 8.478 105.450 15.402 1.00 27.31 277 ILE A C 1
ATOM 1913 O O . ILE A 1 277 ? 9.667 105.600 15.684 1.00 26.35 277 ILE A O 1
ATOM 1918 N N . TYR A 1 278 ? 7.498 106.059 16.054 1.00 26.84 278 TYR A N 1
ATOM 1919 C CA . TYR A 1 278 ? 7.769 106.909 17.193 1.00 24.23 278 TYR A CA 1
ATOM 1920 C C . TYR A 1 278 ? 7.265 106.167 18.431 1.00 25.75 278 TYR A C 1
ATOM 1921 O O . TYR A 1 278 ? 6.212 105.514 18.410 1.00 24.24 278 TYR A O 1
ATOM 1930 N N . VAL A 1 279 ? 8.043 106.243 19.503 1.00 26.99 279 VAL A N 1
ATOM 1931 C CA . VAL A 1 279 ? 7.706 105.578 20.751 1.00 24.35 279 VAL A CA 1
ATOM 1932 C C . VAL A 1 279 ? 7.851 106.542 21.925 1.00 27.07 279 VAL A C 1
ATOM 1933 O O . VAL A 1 279 ? 8.816 107.319 21.992 1.00 24.34 279 VAL A O 1
ATOM 1937 N N . LYS A 1 280 ? 6.883 106.498 22.840 1.00 24.79 280 LYS A N 1
ATOM 1938 C CA . LYS A 1 280 ? 6.937 107.332 24.030 1.00 25.99 280 LYS A CA 1
ATOM 1939 C C . LYS A 1 280 ? 6.908 106.434 25.268 1.00 26.63 280 LYS A C 1
ATOM 1940 O O . LYS A 1 280 ? 6.081 105.525 25.363 1.00 27.94 280 LYS A O 1
ATOM 1946 N N . LEU A 1 281 ? 7.845 106.668 26.186 1.00 27.61 281 LEU A N 1
ATOM 1947 C CA . LEU A 1 281 ? 7.941 105.918 27.443 1.00 25.92 281 LEU A CA 1
ATOM 1948 C C . LEU A 1 281 ? 7.612 107.019 28.435 1.00 27.48 281 LEU A C 1
ATOM 1949 O O . LEU A 1 281 ? 8.217 108.089 28.399 1.00 30.19 281 LEU A O 1
ATOM 1954 N N . GLU A 1 282 ? 6.665 106.761 29.327 1.00 32.29 282 GLU A N 1
ATOM 1955 C CA . GLU A 1 282 ? 6.182 107.795 30.243 1.00 32.89 282 GLU A CA 1
ATOM 1956 C C . GLU A 1 282 ? 5.923 107.271 31.657 1.00 31.61 282 GLU A C 1
ATOM 1957 O O . GLU A 1 282 ? 5.355 106.187 31.820 1.00 35.30 282 GLU A O 1
ATOM 1963 N N . THR A 1 283 ? 6.317 108.031 32.675 1.00 27.42 283 THR A N 1
ATOM 1964 C CA . THR A 1 283 ? 6.085 107.590 34.043 1.00 27.18 283 THR A CA 1
ATOM 1965 C C . THR A 1 283 ? 5.797 108.746 35.001 1.00 31.35 283 THR A C 1
ATOM 1966 O O . THR A 1 283 ? 6.096 109.912 34.708 1.00 31.11 283 THR A O 1
ATOM 1970 N N . THR A 1 284 ? 5.188 108.415 36.141 1.00 34.67 284 THR A N 1
ATOM 1971 C CA . THR A 1 284 ? 4.863 109.405 37.160 1.00 36.94 284 THR A CA 1
ATOM 1972 C C . THR A 1 284 ? 5.955 109.361 38.226 1.00 39.75 284 THR A C 1
ATOM 1973 O O . THR A 1 284 ? 5.958 110.141 39.185 1.00 43.58 284 THR A O 1
ATOM 1977 N N . SER A 1 285 ? 6.895 108.441 38.046 1.00 36.25 285 SER A N 1
ATOM 1978 C CA . SER A 1 285 ? 7.994 108.302 38.979 1.00 36.42 285 SER A CA 1
ATOM 1979 C C . SER A 1 285 ? 8.896 109.504 38.812 1.00 38.00 285 SER A C 1
ATOM 1980 O O . SER A 1 285 ? 9.104 109.976 37.693 1.00 39.03 285 SER A O 1
ATOM 1983 N N . SER A 1 286 ? 9.417 110.005 39.926 1.00 38.96 286 SER A N 1
ATOM 1984 C CA . SER A 1 286 ? 10.337 111.132 39.895 1.00 38.40 286 SER A CA 1
ATOM 1985 C C . SER A 1 286 ? 11.687 110.586 40.346 1.00 36.02 286 SER A C 1
ATOM 1986 O O . SER A 1 286 ? 12.562 111.327 40.780 1.00 36.33 286 SER A O 1
ATOM 1989 N N . SER A 1 287 ? 11.833 109.267 40.234 1.00 34.35 287 SER A N 1
ATOM 1990 C CA . SER A 1 287 ? 13.052 108.577 40.630 1.00 35.82 287 SER A CA 1
ATOM 1991 C C . SER A 1 287 ? 14.251 108.924 39.760 1.00 37.21 287 SER A C 1
ATOM 1992 O O . SER A 1 287 ? 14.126 109.135 38.553 1.00 37.89 287 SER A O 1
ATOM 1995 N N . LYS A 1 288 ? 15.421 108.961 40.384 1.00 37.45 288 LYS A N 1
ATOM 1996 C CA . LYS A 1 288 ? 16.650 109.278 39.686 1.00 36.31 288 LYS A CA 1
ATOM 1997 C C . LYS A 1 288 ? 17.001 108.207 38.665 1.00 35.41 288 LYS A C 1
ATOM 1998 O O . LYS A 1 288 ? 17.860 108.421 37.814 1.00 38.62 288 LYS A O 1
ATOM 2004 N N . ASP A 1 289 ? 16.320 107.066 38.730 1.00 35.29 289 ASP A N 1
ATOM 2005 C CA . ASP A 1 289 ? 16.595 105.960 37.820 1.00 33.76 289 ASP A CA 1
ATOM 2006 C C . ASP A 1 289 ? 15.641 105.750 36.644 1.00 34.79 289 ASP A C 1
ATOM 2007 O O . ASP A 1 289 ? 15.715 104.711 35.974 1.00 34.36 289 ASP A O 1
ATOM 2012 N N . VAL A 1 290 ? 14.755 106.706 36.374 1.00 32.46 290 VAL A N 1
ATOM 2013 C CA . VAL A 1 290 ? 13.821 106.537 35.261 1.00 32.17 290 VAL A CA 1
ATOM 2014 C C . VAL A 1 290 ? 14.543 106.322 33.918 1.00 33.66 290 VAL A C 1
ATOM 2015 O O . VAL A 1 290 ? 14.265 105.345 33.219 1.00 35.13 290 VAL A O 1
ATOM 2019 N N . GLN A 1 291 ? 15.479 107.200 33.559 1.00 31.80 291 GLN A N 1
ATOM 2020 C CA . GLN A 1 291 ? 16.184 107.041 32.285 1.00 32.58 291 GLN A CA 1
ATOM 2021 C C . GLN A 1 291 ? 16.927 105.714 32.124 1.00 34.75 291 GLN A C 1
ATOM 2022 O O . GLN A 1 291 ? 16.924 105.126 31.037 1.00 34.24 291 GLN A O 1
ATOM 2028 N N . ALA A 1 292 ? 17.577 105.253 33.192 1.00 36.92 292 ALA A N 1
ATOM 2029 C CA . ALA A 1 292 ? 18.306 103.981 33.160 1.00 33.72 292 ALA A CA 1
ATOM 2030 C C . ALA A 1 292 ? 17.306 102.832 33.090 1.00 33.61 292 ALA A C 1
ATOM 2031 O O . ALA A 1 292 ? 17.515 101.849 32.370 1.00 33.26 292 ALA A O 1
ATOM 2033 N N . ALA A 1 293 ? 16.221 102.957 33.852 1.00 32.31 293 ALA A N 1
ATOM 2034 C CA . ALA A 1 293 ? 15.179 101.932 33.856 1.00 33.63 293 ALA A CA 1
ATOM 2035 C C . ALA A 1 293 ? 14.625 101.846 32.441 1.00 31.35 293 ALA A C 1
ATOM 2036 O O . ALA A 1 293 ? 14.487 100.760 31.866 1.00 27.37 293 ALA A O 1
ATOM 2038 N N . PHE A 1 294 ? 14.302 103.004 31.879 1.00 31.31 294 PHE A N 1
ATOM 2039 C CA . PHE A 1 294 ? 13.793 103.029 30.524 1.00 33.70 294 PHE A CA 1
ATOM 2040 C C . PHE A 1 294 ? 14.865 102.355 29.679 1.00 34.73 294 PHE A C 1
ATOM 2041 O O . PHE A 1 294 ? 14.642 101.250 29.201 1.00 39.36 294 PHE A O 1
ATOM 2049 N N . LYS A 1 295 ? 16.038 102.977 29.546 1.00 34.25 295 LYS A N 1
ATOM 2050 C CA . LYS A 1 295 ? 17.139 102.400 28.760 1.00 33.64 295 LYS A CA 1
ATOM 2051 C C . LYS A 1 295 ? 17.266 100.886 28.896 1.00 32.84 295 LYS A C 1
ATOM 2052 O O . LYS A 1 295 ? 17.422 100.188 27.900 1.00 34.26 295 LYS A O 1
ATOM 2058 N N . ALA A 1 296 ? 17.207 100.379 30.119 1.00 31.65 296 ALA A N 1
ATOM 2059 C CA . ALA A 1 296 ? 17.313 98.939 30.337 1.00 33.80 296 ALA A CA 1
ATOM 2060 C C . ALA A 1 296 ? 16.215 98.146 29.613 1.00 34.58 296 ALA A C 1
ATOM 2061 O O . ALA A 1 296 ? 16.470 97.081 29.044 1.00 37.21 296 ALA A O 1
ATOM 2063 N N . LEU A 1 297 ? 14.995 98.674 29.633 1.00 33.34 297 LEU A N 1
ATOM 2064 C CA . LEU A 1 297 ? 13.846 98.027 29.009 1.00 32.00 297 LEU A CA 1
ATOM 2065 C C . LEU A 1 297 ? 13.928 97.936 27.481 1.00 31.49 297 LEU A C 1
ATOM 2066 O O . LEU A 1 297 ? 13.545 96.925 26.900 1.00 33.29 297 LEU A O 1
ATOM 2071 N N . ILE A 1 298 ? 14.424 98.985 26.831 1.00 32.83 298 ILE A N 1
ATOM 2072 C CA . ILE A 1 298 ? 14.543 98.983 25.372 1.00 34.03 298 ILE A CA 1
ATOM 2073 C C . ILE A 1 298 ? 15.601 97.977 24.951 1.00 36.46 298 ILE A C 1
ATOM 2074 O O . ILE A 1 298 ? 15.418 97.245 23.976 1.00 37.90 298 ILE A O 1
ATOM 2079 N N . LYS A 1 299 ? 16.712 97.969 25.690 1.00 37.82 299 LYS A N 1
ATOM 2080 C CA . LYS A 1 299 ? 17.834 97.074 25.422 1.00 39.24 299 LYS A CA 1
ATOM 2081 C C . LYS A 1 299 ? 17.516 95.661 25.857 1.00 40.47 299 LYS A C 1
ATOM 2082 O O . LYS A 1 299 ? 18.114 94.715 25.364 1.00 42.39 299 LYS A O 1
ATOM 2088 N N . ASN A 1 300 ? 16.576 95.532 26.787 1.00 43.85 300 ASN A N 1
ATOM 2089 C CA . ASN A 1 300 ? 16.168 94.239 27.316 1.00 46.57 300 ASN A CA 1
ATOM 2090 C C . ASN A 1 300 ? 17.282 93.651 28.167 1.00 50.24 300 ASN A C 1
ATOM 2091 O O . ASN A 1 300 ? 17.471 92.440 28.194 1.00 50.58 300 ASN A O 1
ATOM 2096 N N . THR A 1 301 ? 18.033 94.512 28.848 1.00 53.09 301 THR A N 1
ATOM 2097 C CA . THR A 1 301 ? 19.122 94.046 29.699 1.00 57.01 301 THR A CA 1
ATOM 2098 C C . THR A 1 301 ? 18.567 93.574 31.043 1.00 61.09 301 THR A C 1
ATOM 2099 O O . THR A 1 301 ? 17.643 94.177 31.593 1.00 62.31 301 THR A O 1
ATOM 2103 N N . ASP A 1 302 ? 19.141 92.495 31.562 1.00 64.45 302 ASP A N 1
ATOM 2104 C CA . ASP A 1 302 ? 18.721 91.885 32.822 1.00 66.43 302 ASP A CA 1
ATOM 2105 C C . ASP A 1 302 ? 18.373 92.832 33.965 1.00 67.14 302 ASP A C 1
ATOM 2106 O O . ASP A 1 302 ? 17.479 92.542 34.759 1.00 67.25 302 ASP A O 1
ATOM 2111 N N . ILE A 1 303 ? 19.077 93.957 34.049 1.00 66.52 303 ILE A N 1
ATOM 2112 C CA . ILE A 1 303 ? 18.842 94.939 35.107 1.00 65.60 303 ILE A CA 1
ATOM 2113 C C . ILE A 1 303 ? 17.376 95.342 35.227 1.00 65.48 303 ILE A C 1
ATOM 2114 O O . ILE A 1 303 ? 16.950 95.825 36.276 1.00 65.93 303 ILE A O 1
ATOM 2119 N N . LYS A 1 304 ? 16.612 95.137 34.155 1.00 64.67 304 LYS A N 1
ATOM 2120 C CA . LYS A 1 304 ? 15.191 95.491 34.125 1.00 64.33 304 LYS A CA 1
ATOM 2121 C C . LYS A 1 304 ? 14.330 94.660 35.070 1.00 66.09 304 LYS A C 1
ATOM 2122 O O . LYS A 1 304 ? 13.170 94.990 35.314 1.00 66.87 304 LYS A O 1
ATOM 2128 N N . ASN A 1 305 ? 14.900 93.579 35.593 1.00 68.40 305 ASN A N 1
ATOM 2129 C CA . ASN A 1 305 ? 14.185 92.707 36.518 1.00 67.67 305 ASN A CA 1
ATOM 2130 C C . ASN A 1 305 ? 14.405 93.138 37.962 1.00 65.68 305 ASN A C 1
ATOM 2131 O O . ASN A 1 305 ? 13.775 92.611 38.882 1.00 63.62 305 ASN A O 1
ATOM 2136 N N . SER A 1 306 ? 15.305 94.105 38.149 1.00 66.84 306 SER A N 1
ATOM 2137 C CA . SER A 1 306 ? 15.592 94.631 39.476 1.00 68.31 306 SER A CA 1
ATOM 2138 C C . SER A 1 306 ? 14.283 95.203 39.997 1.00 68.06 306 SER A C 1
ATOM 2139 O O . SER A 1 306 ? 13.357 95.447 39.223 1.00 68.51 306 SER A O 1
ATOM 2142 N N . GLN A 1 307 ? 14.197 95.419 41.301 1.00 68.34 307 GLN A N 1
ATOM 2143 C CA . GLN A 1 307 ? 12.964 95.926 41.864 1.00 67.45 307 GLN A CA 1
ATOM 2144 C C . GLN A 1 307 ? 12.784 97.434 41.844 1.00 65.23 307 GLN A C 1
ATOM 2145 O O . GLN A 1 307 ? 11.648 97.902 41.879 1.00 66.57 307 GLN A O 1
ATOM 2151 N N . GLN A 1 308 ? 13.871 98.203 41.788 1.00 62.22 308 GLN A N 1
ATOM 2152 C CA . GLN A 1 308 ? 13.704 99.653 41.731 1.00 62.89 308 GLN A CA 1
ATOM 2153 C C . GLN A 1 308 ? 13.200 99.946 40.328 1.00 59.19 308 GLN A C 1
ATOM 2154 O O . GLN A 1 308 ? 12.470 100.912 40.107 1.00 61.07 308 GLN A O 1
ATOM 2160 N N . TYR A 1 309 ? 13.563 99.084 39.384 1.00 53.25 309 TYR A N 1
ATOM 2161 C CA . TYR A 1 309 ? 13.139 99.267 38.006 1.00 49.88 309 TYR A CA 1
ATOM 2162 C C . TYR A 1 309 ? 11.715 98.781 37.767 1.00 49.21 309 TYR A C 1
ATOM 2163 O O . TYR A 1 309 ? 10.949 99.447 37.071 1.00 48.14 309 TYR A O 1
ATOM 2172 N N . LYS A 1 310 ? 11.356 97.637 38.347 1.00 51.27 310 LYS A N 1
ATOM 2173 C CA . LYS A 1 310 ? 10.012 97.088 38.165 1.00 52.99 310 LYS A CA 1
ATOM 2174 C C . LYS A 1 310 ? 8.959 98.028 38.754 1.00 50.47 310 LYS A C 1
ATOM 2175 O O . LYS A 1 310 ? 7.829 98.095 38.272 1.00 50.36 310 LYS A O 1
ATOM 2181 N N . ASP A 1 311 ? 9.339 98.753 39.799 1.00 50.55 311 ASP A N 1
ATOM 2182 C CA . ASP A 1 311 ? 8.436 99.701 40.447 1.00 50.26 311 ASP A CA 1
ATOM 2183 C C . ASP A 1 311 ? 8.140 100.839 39.483 1.00 47.61 311 ASP A C 1
ATOM 2184 O O . ASP A 1 311 ? 7.004 101.298 39.370 1.00 48.33 311 ASP A O 1
ATOM 2189 N N . ILE A 1 312 ? 9.185 101.300 38.802 1.00 43.90 312 ILE A N 1
ATOM 2190 C CA . ILE A 1 312 ? 9.064 102.383 37.841 1.00 37.91 312 ILE A CA 1
ATOM 2191 C C . ILE A 1 312 ? 8.228 101.896 36.676 1.00 37.76 312 ILE A C 1
ATOM 2192 O O . ILE A 1 312 ? 7.388 102.625 36.164 1.00 38.63 312 ILE A O 1
ATOM 2197 N N . TYR A 1 313 ? 8.473 100.658 36.258 1.00 38.56 313 TYR A N 1
ATOM 2198 C CA . TYR A 1 313 ? 7.734 100.066 35.148 1.00 40.33 313 TYR A CA 1
ATOM 2199 C C . TYR A 1 313 ? 6.254 99.946 35.504 1.00 43.92 313 TYR A C 1
ATOM 2200 O O . TYR A 1 313 ? 5.390 100.050 34.641 1.00 44.77 313 TYR A O 1
ATOM 2209 N N . GLU A 1 314 ? 5.961 99.725 36.780 1.00 46.42 314 GLU A N 1
ATOM 2210 C CA . GLU A 1 314 ? 4.579 99.601 37.223 1.00 47.28 314 GLU A CA 1
ATOM 2211 C C . GLU A 1 314 ? 3.840 100.927 37.053 1.00 44.73 314 GLU A C 1
ATOM 2212 O O . GLU A 1 314 ? 2.621 100.947 36.891 1.00 45.03 314 GLU A O 1
ATOM 2218 N N . ASN A 1 315 ? 4.584 102.030 37.074 1.00 42.52 315 ASN A N 1
ATOM 2219 C CA . ASN A 1 315 ? 3.997 103.359 36.926 1.00 39.32 315 ASN A CA 1
ATOM 2220 C C . ASN A 1 315 ? 4.343 104.022 35.598 1.00 36.04 315 ASN A C 1
ATOM 2221 O O . ASN A 1 315 ? 4.356 105.253 35.499 1.00 36.39 315 ASN A O 1
ATOM 2226 N N . SER A 1 316 ? 4.624 103.200 34.586 1.00 33.93 316 SER A N 1
ATOM 2227 C CA . SER A 1 316 ? 4.963 103.683 33.243 1.00 33.10 316 SER A CA 1
ATOM 2228 C C . SER A 1 316 ? 3.956 103.180 32.224 1.00 33.06 316 SER A C 1
ATOM 2229 O O . SER A 1 316 ? 3.242 102.206 32.454 1.00 34.05 316 SER A O 1
ATOM 2232 N N . SER A 1 317 ? 3.931 103.840 31.079 1.00 31.60 317 SER A N 1
ATOM 2233 C CA . SER A 1 317 ? 3.040 103.458 30.007 1.00 31.24 317 SER A CA 1
ATOM 2234 C C . SER A 1 317 ? 3.816 103.747 28.727 1.00 27.71 317 SER A C 1
ATOM 2235 O O . SER A 1 317 ? 4.579 104.718 28.656 1.00 28.69 317 SER A O 1
ATOM 2238 N N . PHE A 1 318 ? 3.633 102.899 27.725 1.00 24.90 318 PHE A N 1
ATOM 2239 C CA . PHE A 1 318 ? 4.345 103.057 26.471 1.00 27.82 318 PHE A CA 1
ATOM 2240 C C . PHE A 1 318 ? 3.408 103.173 25.282 1.00 26.62 318 PHE A C 1
ATOM 2241 O O . PHE A 1 318 ? 2.492 102.374 25.125 1.00 27.69 318 PHE A O 1
ATOM 2249 N N . THR A 1 319 ? 3.648 104.169 24.438 1.00 26.67 319 THR A N 1
ATOM 2250 C CA . THR A 1 319 ? 2.829 104.391 23.251 1.00 27.16 319 THR A CA 1
ATOM 2251 C C . THR A 1 319 ? 3.665 104.315 21.966 1.00 26.11 319 THR A C 1
ATOM 2252 O O . THR A 1 319 ? 4.766 104.853 21.899 1.00 29.19 319 THR A O 1
ATOM 2256 N N . ALA A 1 320 ? 3.135 103.641 20.953 1.00 26.59 320 ALA A N 1
ATOM 2257 C CA . ALA A 1 320 ? 3.804 103.519 19.663 1.00 27.06 320 ALA A CA 1
ATOM 2258 C C . ALA A 1 320 ? 2.863 103.865 18.498 1.00 28.99 320 ALA A C 1
ATOM 2259 O O . ALA A 1 320 ? 1.730 103.375 18.414 1.00 30.44 320 ALA A O 1
ATOM 2261 N N . VAL A 1 321 ? 3.330 104.723 17.599 1.00 27.76 321 VAL A N 1
ATOM 2262 C CA . VAL A 1 321 ? 2.546 105.093 16.432 1.00 29.40 321 VAL A CA 1
ATOM 2263 C C . VAL A 1 321 ? 3.456 104.977 15.221 1.00 30.23 321 VAL A C 1
ATOM 2264 O O . VAL A 1 321 ? 4.660 105.217 15.317 1.00 31.41 321 VAL A O 1
ATOM 2268 N N . VAL A 1 322 ? 2.894 104.566 14.091 1.00 28.93 322 VAL A N 1
ATOM 2269 C CA . VAL A 1 322 ? 3.672 104.445 12.869 1.00 29.76 322 VAL A CA 1
ATOM 2270 C C . VAL A 1 322 ? 3.160 105.524 11.926 1.00 33.22 322 VAL A C 1
ATOM 2271 O O . VAL A 1 322 ? 1.962 105.599 11.652 1.00 38.60 322 VAL A O 1
ATOM 2275 N N . LEU A 1 323 ? 4.056 106.383 11.454 1.00 33.73 323 LEU A N 1
ATOM 2276 C CA . LEU A 1 323 ? 3.672 107.447 10.534 1.00 39.58 323 LEU A CA 1
ATOM 2277 C C . LEU A 1 323 ? 4.352 107.206 9.202 1.00 43.27 323 LEU A C 1
ATOM 2278 O O . LEU A 1 323 ? 5.364 106.521 9.138 1.00 44.50 323 LEU A O 1
ATOM 2283 N N . GLY A 1 324 ? 3.792 107.755 8.134 1.00 50.18 324 GLY A N 1
ATOM 2284 C CA . GLY A 1 324 ? 4.399 107.565 6.834 1.00 56.31 324 GLY A CA 1
ATOM 2285 C C . GLY A 1 324 ? 3.684 106.613 5.899 1.00 60.29 324 GLY A C 1
ATOM 2286 O O . GLY A 1 324 ? 2.461 106.473 5.939 1.00 62.84 324 GLY A O 1
ATOM 2287 N N . GLY A 1 325 ? 4.470 105.947 5.060 1.00 63.54 325 GLY A N 1
ATOM 2288 C CA . GLY A 1 325 ? 3.933 105.031 4.074 1.00 65.78 325 GLY A CA 1
ATOM 2289 C C . GLY A 1 325 ? 3.497 103.643 4.489 1.00 68.36 325 GLY A C 1
ATOM 2290 O O . GLY A 1 325 ? 4.185 102.945 5.236 1.00 67.45 325 GLY A O 1
ATOM 2291 N N . ASP A 1 326 ? 2.329 103.257 3.982 1.00 70.56 326 ASP A N 1
ATOM 2292 C CA . ASP A 1 326 ? 1.739 101.942 4.222 1.00 71.84 326 ASP A CA 1
ATOM 2293 C C . ASP A 1 326 ? 1.161 101.692 5.612 1.00 70.29 326 ASP A C 1
ATOM 2294 O O . ASP A 1 326 ? 1.057 100.544 6.049 1.00 69.92 326 ASP A O 1
ATOM 2299 N N . ALA A 1 327 ? 0.780 102.760 6.301 1.00 69.14 327 ALA A N 1
ATOM 2300 C CA . ALA A 1 327 ? 0.207 102.637 7.635 1.00 66.18 327 ALA A CA 1
ATOM 2301 C C . ALA A 1 327 ? -1.132 103.366 7.670 1.00 62.81 327 ALA A C 1
ATOM 2302 O O . ALA A 1 327 ? -1.223 104.528 7.259 1.00 62.39 327 ALA A O 1
ATOM 2304 N N . GLN A 1 328 ? -2.169 102.677 8.142 1.00 56.62 328 GLN A N 1
ATOM 2305 C CA . GLN A 1 328 ? -3.484 103.290 8.240 1.00 50.67 328 GLN A CA 1
ATOM 2306 C C . GLN A 1 328 ? -3.373 104.389 9.285 1.00 44.45 328 GLN A C 1
ATOM 2307 O O . GLN A 1 328 ? -3.040 104.140 10.442 1.00 42.22 328 GLN A O 1
ATOM 2313 N N . GLU A 1 329 ? -3.628 105.612 8.845 1.00 40.66 329 GLU A N 1
ATOM 2314 C CA . GLU A 1 329 ? -3.539 106.780 9.702 1.00 42.02 329 GLU A CA 1
ATOM 2315 C C . GLU A 1 329 ? -4.113 106.594 11.105 1.00 39.09 329 GLU A C 1
ATOM 2316 O O . GLU A 1 329 ? -5.083 105.866 11.308 1.00 41.39 329 GLU A O 1
ATOM 2322 N N . HIS A 1 330 ? -3.487 107.264 12.067 1.00 37.85 330 HIS A N 1
ATOM 2323 C CA . HIS A 1 330 ? -3.892 107.237 13.465 1.00 35.02 330 HIS A CA 1
ATOM 2324 C C . HIS A 1 330 ? -3.832 105.900 14.168 1.00 34.31 330 HIS A C 1
ATOM 2325 O O . HIS A 1 330 ? -4.513 105.690 15.173 1.00 34.37 330 HIS A O 1
ATOM 2332 N N . ASN A 1 331 ? -3.012 104.995 13.642 1.00 31.17 331 ASN A N 1
ATOM 2333 C CA . ASN A 1 331 ? -2.839 103.700 14.269 1.00 30.77 331 ASN A CA 1
ATOM 2334 C C . ASN A 1 331 ? -2.135 104.005 15.589 1.00 30.99 331 ASN A C 1
ATOM 2335 O O . ASN A 1 331 ? -1.453 105.021 15.710 1.00 31.79 331 ASN A O 1
ATOM 2340 N N . LYS A 1 332 ? -2.299 103.148 16.584 1.00 31.43 332 LYS A N 1
ATOM 2341 C CA . LYS A 1 332 ? -1.652 103.410 17.849 1.00 29.18 332 LYS A CA 1
ATOM 2342 C C . LYS A 1 332 ? -1.675 102.212 18.778 1.00 30.38 332 LYS A C 1
ATOM 2343 O O . LYS A 1 332 ? -2.555 101.361 18.710 1.00 29.20 332 LYS A O 1
ATOM 2349 N N . VAL A 1 333 ? -0.680 102.155 19.649 1.00 31.33 333 VAL A N 1
ATOM 2350 C CA . VAL A 1 333 ? -0.575 101.085 20.616 1.00 29.30 333 VAL A CA 1
ATOM 2351 C C . VAL A 1 333 ? -0.228 101.716 21.960 1.00 31.50 333 VAL A C 1
ATOM 2352 O O . VAL A 1 333 ? 0.723 102.489 22.051 1.00 35.18 333 VAL A O 1
ATOM 2356 N N . VAL A 1 334 ? -1.022 101.426 22.989 1.00 30.45 334 VAL A N 1
ATOM 2357 C CA . VAL A 1 334 ? -0.758 101.928 24.335 1.00 28.88 334 VAL A CA 1
ATOM 2358 C C . VAL A 1 334 ? -0.756 100.694 25.230 1.00 31.79 334 VAL A C 1
ATOM 2359 O O . VAL A 1 334 ? -1.741 99.949 25.273 1.00 31.89 334 VAL A O 1
ATOM 2363 N N . THR A 1 335 ? 0.366 100.479 25.921 1.00 33.75 335 THR A N 1
ATOM 2364 C CA . THR A 1 335 ? 0.573 99.314 26.792 1.00 33.78 335 THR A CA 1
ATOM 2365 C C . THR A 1 335 ? 1.421 99.564 28.031 1.00 31.14 335 THR A C 1
ATOM 2366 O O . THR A 1 335 ? 2.005 100.629 28.217 1.00 28.93 335 THR A O 1
ATOM 2370 N N . LYS A 1 336 ? 1.492 98.524 28.854 1.00 32.47 336 LYS A N 1
ATOM 2371 C CA . LYS A 1 336 ? 2.285 98.512 30.066 1.00 33.58 336 LYS A CA 1
ATOM 2372 C C . LYS A 1 336 ? 3.284 97.367 29.919 1.00 32.32 336 LYS A C 1
ATOM 2373 O O . LYS A 1 336 ? 4.146 97.156 30.768 1.00 34.25 336 LYS A O 1
ATOM 2379 N N . ASP A 1 337 ? 3.155 96.644 28.808 1.00 31.36 337 ASP A N 1
ATOM 2380 C CA . ASP A 1 337 ? 4.030 95.530 28.471 1.00 32.44 337 ASP A CA 1
ATOM 2381 C C . ASP A 1 337 ? 4.866 95.953 27.256 1.00 33.89 337 ASP A C 1
ATOM 2382 O O . ASP A 1 337 ? 4.369 95.951 26.129 1.00 34.49 337 ASP A O 1
ATOM 2387 N N . PHE A 1 338 ? 6.135 96.302 27.470 1.00 33.02 338 PHE A N 1
ATOM 2388 C CA . PHE A 1 338 ? 6.969 96.763 26.368 1.00 31.22 338 PHE A CA 1
ATOM 2389 C C . PHE A 1 338 ? 7.143 95.783 25.216 1.00 32.20 338 PHE A C 1
ATOM 2390 O O . PHE A 1 338 ? 7.523 96.175 24.116 1.00 34.44 338 PHE A O 1
ATOM 2398 N N . ASP A 1 339 ? 6.860 94.511 25.456 1.00 34.13 339 ASP A N 1
ATOM 2399 C CA . ASP A 1 339 ? 6.996 93.509 24.404 1.00 34.90 339 ASP A CA 1
ATOM 2400 C C . ASP A 1 339 ? 6.071 93.791 23.226 1.00 36.20 339 ASP A C 1
ATOM 2401 O O . ASP A 1 339 ? 6.308 93.329 22.107 1.00 37.00 339 ASP A O 1
ATOM 2406 N N . GLU A 1 340 ? 5.013 94.551 23.479 1.00 37.25 340 GLU A N 1
ATOM 2407 C CA . GLU A 1 340 ? 4.065 94.903 22.430 1.00 36.43 340 GLU A CA 1
ATOM 2408 C C . GLU A 1 340 ? 4.699 95.986 21.566 1.00 36.09 340 GLU A C 1
ATOM 2409 O O . GLU A 1 340 ? 4.481 96.044 20.352 1.00 35.13 340 GLU A O 1
ATOM 2415 N N . ILE A 1 341 ? 5.485 96.844 22.212 1.00 36.00 341 ILE A N 1
ATOM 2416 C CA . ILE A 1 341 ? 6.182 97.923 21.529 1.00 33.09 341 ILE A CA 1
ATOM 2417 C C . ILE A 1 341 ? 7.255 97.293 20.653 1.00 33.32 341 ILE A C 1
ATOM 2418 O O . ILE A 1 341 ? 7.400 97.638 19.474 1.00 31.24 341 ILE A O 1
ATOM 2423 N N . ARG A 1 342 ? 7.991 96.352 21.235 1.00 32.29 342 ARG A N 1
ATOM 2424 C CA . ARG A 1 342 ? 9.040 95.654 20.506 1.00 31.98 342 ARG A CA 1
ATOM 2425 C C . ARG A 1 342 ? 8.456 95.070 19.220 1.00 34.17 342 ARG A C 1
ATOM 2426 O O . ARG A 1 342 ? 9.111 95.079 18.175 1.00 37.36 342 ARG A O 1
ATOM 2434 N N . LYS A 1 343 ? 7.226 94.566 19.280 1.00 32.81 343 LYS A N 1
ATOM 2435 C CA . LYS A 1 343 ? 6.623 93.983 18.092 1.00 32.22 343 LYS A CA 1
ATOM 2436 C C . LYS A 1 343 ? 6.381 95.015 16.985 1.00 31.05 343 LYS A C 1
ATOM 2437 O O . LYS A 1 343 ? 6.660 94.742 15.817 1.00 29.12 343 LYS A O 1
ATOM 2443 N N . VAL A 1 344 ? 5.878 96.195 17.351 1.00 32.95 344 VAL A N 1
ATOM 2444 C CA . VAL A 1 344 ? 5.623 97.260 16.371 1.00 33.39 344 VAL A CA 1
ATOM 2445 C C . VAL A 1 344 ? 6.918 97.731 15.697 1.00 34.20 344 VAL A C 1
ATOM 2446 O O . VAL A 1 344 ? 6.919 98.026 14.495 1.00 35.47 344 VAL A O 1
ATOM 2450 N N . ILE A 1 345 ? 8.007 97.798 16.467 1.00 31.55 345 ILE A N 1
ATOM 2451 C CA . ILE A 1 345 ? 9.317 98.198 15.942 1.00 32.22 345 ILE A CA 1
ATOM 2452 C C . ILE A 1 345 ? 9.803 97.136 14.940 1.00 30.84 345 ILE A C 1
ATOM 2453 O O . ILE A 1 345 ? 10.192 97.451 13.815 1.00 30.19 345 ILE A O 1
ATOM 2458 N N . LYS A 1 346 ? 9.746 95.879 15.370 1.00 32.97 346 LYS A N 1
ATOM 2459 C CA . LYS A 1 346 ? 10.138 94.718 14.578 1.00 33.61 346 LYS A CA 1
ATOM 2460 C C . LYS A 1 346 ? 9.324 94.559 13.283 1.00 33.82 346 LYS A C 1
ATOM 2461 O O . LYS A 1 346 ? 9.878 94.341 12.212 1.00 35.82 346 LYS A O 1
ATOM 2467 N N . ASP A 1 347 ? 8.006 94.665 13.387 1.00 32.63 347 ASP A N 1
ATOM 2468 C CA . ASP A 1 347 ? 7.125 94.504 12.235 1.00 32.80 347 ASP A CA 1
ATOM 2469 C C . ASP A 1 347 ? 7.208 95.581 11.169 1.00 31.52 347 ASP A C 1
ATOM 2470 O O . ASP A 1 347 ? 6.884 95.337 10.014 1.00 31.08 347 ASP A O 1
ATOM 2475 N N . ASN A 1 348 ? 7.623 96.779 11.551 1.00 32.94 348 ASN A N 1
ATOM 2476 C CA . ASN A 1 348 ? 7.659 97.877 10.594 1.00 34.20 348 ASN A CA 1
ATOM 2477 C C . ASN A 1 348 ? 9.015 98.264 10.043 1.00 34.82 348 ASN A C 1
ATOM 2478 O O . ASN A 1 348 ? 9.208 99.405 9.623 1.00 35.73 348 ASN A O 1
ATOM 2483 N N . ALA A 1 349 ? 9.949 97.319 10.019 1.00 34.13 349 ALA A N 1
ATOM 2484 C CA . ALA A 1 349 ? 11.288 97.602 9.513 1.00 34.20 349 ALA A CA 1
ATOM 2485 C C . ALA A 1 349 ? 11.564 96.992 8.136 1.00 33.26 349 ALA A C 1
ATOM 2486 O O . ALA A 1 349 ? 12.681 97.087 7.632 1.00 34.75 349 ALA A O 1
ATOM 2488 N N . THR A 1 350 ? 10.546 96.383 7.526 1.00 34.67 350 THR A N 1
ATOM 2489 C CA . THR A 1 350 ? 10.691 95.745 6.215 1.00 33.42 350 THR A CA 1
ATOM 2490 C C . THR A 1 350 ? 10.214 96.637 5.081 1.00 34.82 350 THR A C 1
ATOM 2491 O O . THR A 1 350 ? 9.252 97.391 5.214 1.00 34.41 350 THR A O 1
ATOM 2495 N N . PHE A 1 351 ? 10.898 96.535 3.953 1.00 35.23 351 PHE A N 1
ATOM 2496 C CA . PHE A 1 351 ? 10.578 97.333 2.787 1.00 34.75 351 PHE A CA 1
ATOM 2497 C C . PHE A 1 351 ? 10.165 96.389 1.672 1.00 36.94 351 PHE A C 1
ATOM 2498 O O . PHE A 1 351 ? 10.976 95.600 1.168 1.00 37.00 351 PHE A O 1
ATOM 2506 N N . SER A 1 352 ? 8.889 96.452 1.310 1.00 38.43 352 SER A N 1
ATOM 2507 C CA . SER A 1 352 ? 8.360 95.622 0.240 1.00 36.66 352 SER A CA 1
ATOM 2508 C C . SER A 1 352 ? 8.577 96.367 -1.075 1.00 35.02 352 SER A C 1
ATOM 2509 O O . SER A 1 352 ? 7.925 97.365 -1.355 1.00 35.56 352 SER A O 1
ATOM 2512 N N . THR A 1 353 ? 9.520 95.874 -1.864 1.00 36.40 353 THR A N 1
ATOM 2513 C CA . THR A 1 353 ? 9.873 96.496 -3.126 1.00 38.40 353 THR A CA 1
ATOM 2514 C C . THR A 1 353 ? 8.749 96.582 -4.136 1.00 42.54 353 THR A C 1
ATOM 2515 O O . THR A 1 353 ? 8.834 97.375 -5.072 1.00 46.26 353 THR A O 1
ATOM 2519 N N . LYS A 1 354 ? 7.693 95.793 -3.963 1.00 44.60 354 LYS A N 1
ATOM 2520 C CA . LYS A 1 354 ? 6.587 95.830 -4.917 1.00 43.40 354 LYS A CA 1
ATOM 2521 C C . LYS A 1 354 ? 5.453 96.783 -4.524 1.00 42.21 354 LYS A C 1
ATOM 2522 O O . LYS A 1 354 ? 4.577 97.076 -5.332 1.00 42.60 354 LYS A O 1
ATOM 2528 N N . ASN A 1 355 ? 5.491 97.283 -3.291 1.00 42.21 355 ASN A N 1
ATOM 2529 C CA . ASN A 1 355 ? 4.474 98.213 -2.795 1.00 41.32 355 ASN A CA 1
ATOM 2530 C C . ASN A 1 355 ? 4.929 99.660 -2.856 1.00 42.86 355 ASN A C 1
ATOM 2531 O O . ASN A 1 355 ? 6.110 99.955 -2.686 1.00 45.48 355 ASN A O 1
ATOM 2536 N N . PRO A 1 356 ? 3.992 100.591 -3.093 1.00 43.21 356 PRO A N 1
ATOM 2537 C CA . PRO A 1 356 ? 4.343 102.016 -3.164 1.00 41.41 356 PRO A CA 1
ATOM 2538 C C . PRO A 1 356 ? 5.048 102.543 -1.912 1.00 39.95 356 PRO A C 1
ATOM 2539 O O . PRO A 1 356 ? 4.865 102.016 -0.816 1.00 39.20 356 PRO A O 1
ATOM 2543 N N . ALA A 1 357 ? 5.855 103.587 -2.086 1.00 37.71 357 ALA A N 1
ATOM 2544 C CA . ALA A 1 357 ? 6.592 104.191 -0.978 1.00 34.76 357 ALA A CA 1
ATOM 2545 C C . ALA A 1 357 ? 6.354 105.690 -1.030 1.00 35.68 357 ALA A C 1
ATOM 2546 O O . ALA A 1 357 ? 6.183 106.245 -2.109 1.00 36.21 357 ALA A O 1
ATOM 2548 N N . TYR A 1 358 ? 6.356 106.349 0.127 1.00 36.64 358 TYR A N 1
ATOM 2549 C CA . TYR A 1 358 ? 6.101 107.786 0.179 1.00 38.32 358 TYR A CA 1
ATOM 2550 C C . TYR A 1 358 ? 7.224 108.582 0.822 1.00 37.01 358 TYR A C 1
ATOM 2551 O O . TYR A 1 358 ? 7.957 108.069 1.659 1.00 36.75 358 TYR A O 1
ATOM 2560 N N . PRO A 1 359 ? 7.376 109.859 0.426 1.00 37.59 359 PRO A N 1
ATOM 2561 C CA . PRO A 1 359 ? 8.430 110.707 0.989 1.00 37.20 359 PRO A CA 1
ATOM 2562 C C . PRO A 1 359 ? 8.318 110.834 2.501 1.00 36.07 359 PRO A C 1
ATOM 2563 O O . PRO A 1 359 ? 7.223 110.985 3.046 1.00 34.21 359 PRO A O 1
ATOM 2567 N N . ILE A 1 360 ? 9.469 110.788 3.163 1.00 34.19 360 ILE A N 1
ATOM 2568 C CA . ILE A 1 360 ? 9.525 110.852 4.611 1.00 32.53 360 ILE A CA 1
ATOM 2569 C C . ILE A 1 360 ? 10.348 112.079 5.046 1.00 30.42 360 ILE A C 1
ATOM 2570 O O . ILE A 1 360 ? 10.161 112.633 6.135 1.00 28.46 360 ILE A O 1
ATOM 2575 N N . SER A 1 361 ? 11.229 112.523 4.160 1.00 27.63 361 SER A N 1
ATOM 2576 C CA . SER A 1 361 ? 12.063 113.695 4.414 1.00 27.27 361 SER A CA 1
ATOM 2577 C C . SER A 1 361 ? 12.736 114.084 3.107 1.00 27.71 361 SER A C 1
ATOM 2578 O O . SER A 1 361 ? 12.609 113.373 2.112 1.00 29.50 361 SER A O 1
ATOM 2581 N N . TYR A 1 362 ? 13.451 115.203 3.103 1.00 28.81 362 TYR A N 1
ATOM 2582 C CA . TYR A 1 362 ? 14.110 115.664 1.883 1.00 32.15 362 TYR A CA 1
ATOM 2583 C C . TYR A 1 362 ? 15.105 116.775 2.173 1.00 34.94 362 TYR A C 1
ATOM 2584 O O . TYR A 1 362 ? 15.087 117.371 3.251 1.00 34.86 362 TYR A O 1
ATOM 2593 N N . THR A 1 363 ? 15.968 117.054 1.198 1.00 38.59 363 THR A N 1
ATOM 2594 C CA . THR A 1 363 ? 16.960 118.123 1.318 1.00 42.51 363 THR A CA 1
ATOM 2595 C C . THR A 1 363 ? 16.851 119.031 0.095 1.00 40.24 363 THR A C 1
ATOM 2596 O O . THR A 1 363 ? 16.493 118.579 -1.000 1.00 35.69 363 THR A O 1
ATOM 2600 N N . SER A 1 364 ? 17.158 120.310 0.291 1.00 40.16 364 SER A N 1
ATOM 2601 C CA . SER A 1 364 ? 17.062 121.285 -0.781 1.00 40.98 364 SER A CA 1
ATOM 2602 C C . SER A 1 364 ? 18.346 122.057 -1.033 1.00 41.80 364 SER A C 1
ATOM 2603 O O . SER A 1 364 ? 19.207 122.181 -0.158 1.00 38.76 364 SER A O 1
ATOM 2606 N N . VAL A 1 365 ? 18.449 122.582 -2.250 1.00 43.23 365 VAL A N 1
ATOM 2607 C CA . VAL A 1 365 ? 19.602 123.356 -2.682 1.00 43.27 365 VAL A CA 1
ATOM 2608 C C . VAL A 1 365 ? 19.125 124.734 -3.141 1.00 43.18 365 VAL A C 1
ATOM 2609 O O . VAL A 1 365 ? 18.103 124.842 -3.829 1.00 43.11 365 VAL A O 1
ATOM 2613 N N . PHE A 1 366 ? 19.855 125.779 -2.750 1.00 43.36 366 PHE A N 1
ATOM 2614 C CA . PHE A 1 366 ? 19.512 127.142 -3.158 1.00 44.95 366 PHE A CA 1
ATOM 2615 C C . PHE A 1 366 ? 19.815 127.250 -4.654 1.00 46.04 366 PHE A C 1
ATOM 2616 O O . PHE A 1 366 ? 20.807 126.704 -5.131 1.00 47.57 366 PHE A O 1
ATOM 2624 N N . LEU A 1 367 ? 18.964 127.942 -5.399 1.00 46.96 367 LEU A N 1
ATOM 2625 C CA . LEU A 1 367 ? 19.195 128.080 -6.827 1.00 46.79 367 LEU A CA 1
ATOM 2626 C C . LEU A 1 367 ? 20.394 128.994 -7.080 1.00 49.20 367 LEU A C 1
ATOM 2627 O O . LEU A 1 367 ? 21.127 128.811 -8.057 1.00 45.61 367 LEU A O 1
ATOM 2632 N N . LYS A 1 368 ? 20.589 129.966 -6.185 1.00 50.91 368 LYS A N 1
ATOM 2633 C CA . LYS A 1 368 ? 21.688 130.927 -6.291 1.00 50.56 368 LYS A CA 1
ATOM 2634 C C . LYS A 1 368 ? 23.041 130.238 -6.385 1.00 52.62 368 LYS A C 1
ATOM 2635 O O . LYS A 1 368 ? 23.578 130.053 -7.475 1.00 54.42 368 LYS A O 1
ATOM 2641 N N . ASP A 1 369 ? 23.595 129.857 -5.238 1.00 52.62 369 ASP A N 1
ATOM 2642 C CA . ASP A 1 369 ? 24.892 129.195 -5.221 1.00 51.74 369 ASP A CA 1
ATOM 2643 C C . ASP A 1 369 ? 24.819 127.672 -5.254 1.00 49.97 369 ASP A C 1
ATOM 2644 O O . ASP A 1 369 ? 25.814 126.994 -4.998 1.00 53.53 369 ASP A O 1
ATOM 2649 N N . ASN A 1 370 ? 23.644 127.133 -5.564 1.00 46.47 370 ASN A N 1
ATOM 2650 C CA . ASN A 1 370 ? 23.470 125.687 -5.655 1.00 42.34 370 ASN A CA 1
ATOM 2651 C C . ASN A 1 370 ? 23.914 124.953 -4.395 1.00 41.83 370 ASN A C 1
ATOM 2652 O O . ASN A 1 370 ? 24.213 123.763 -4.443 1.00 41.79 370 ASN A O 1
ATOM 2657 N N . SER A 1 371 ? 23.950 125.655 -3.267 1.00 43.15 371 SER A N 1
ATOM 2658 C CA . SER A 1 371 ? 24.374 125.052 -2.006 1.00 42.90 371 SER A CA 1
ATOM 2659 C C . SER A 1 371 ? 23.215 124.435 -1.213 1.00 44.37 371 SER A C 1
ATOM 2660 O O . SER A 1 371 ? 22.067 124.881 -1.309 1.00 44.99 371 SER A O 1
ATOM 2663 N N . VAL A 1 372 ? 23.527 123.405 -0.434 1.00 42.82 372 VAL A N 1
ATOM 2664 C CA . VAL A 1 372 ? 22.526 122.707 0.362 1.00 41.75 372 VAL A CA 1
ATOM 2665 C C . VAL A 1 372 ? 21.908 123.616 1.427 1.00 41.90 372 VAL A C 1
ATOM 2666 O O . VAL A 1 372 ? 22.612 124.257 2.208 1.00 40.33 372 VAL A O 1
ATOM 2670 N N . ALA A 1 373 ? 20.579 123.674 1.440 1.00 41.43 373 ALA A N 1
ATOM 2671 C CA . ALA A 1 373 ? 19.850 124.499 2.394 1.00 42.29 373 ALA A CA 1
ATOM 2672 C C . ALA A 1 373 ? 19.751 123.813 3.752 1.00 44.56 373 ALA A C 1
ATOM 2673 O O . ALA A 1 373 ? 19.486 122.612 3.833 1.00 46.22 373 ALA A O 1
ATOM 2675 N N . ALA A 1 374 ? 19.961 124.577 4.820 1.00 46.35 374 ALA A N 1
ATOM 2676 C CA . ALA A 1 374 ? 19.883 124.038 6.175 1.00 47.04 374 ALA A CA 1
ATOM 2677 C C . ALA A 1 374 ? 18.996 124.915 7.047 1.00 46.65 374 ALA A C 1
ATOM 2678 O O . ALA A 1 374 ? 18.951 126.132 6.866 1.00 50.28 374 ALA A O 1
ATOM 2680 N N . VAL A 1 375 ? 18.273 124.298 7.980 1.00 46.18 375 VAL A N 1
ATOM 2681 C CA . VAL A 1 375 ? 17.417 125.055 8.894 1.00 45.67 375 VAL A CA 1
ATOM 2682 C C . VAL A 1 375 ? 18.166 125.185 10.208 1.00 46.05 375 VAL A C 1
ATOM 2683 O O . VAL A 1 375 ? 18.441 124.192 10.886 1.00 47.15 375 VAL A O 1
ATOM 2687 N N . HIS A 1 376 ? 18.498 126.414 10.567 1.00 46.83 376 HIS A N 1
ATOM 2688 C CA . HIS A 1 376 ? 19.234 126.638 11.791 1.00 47.09 376 HIS A CA 1
ATOM 2689 C C . HIS A 1 376 ? 18.338 126.888 12.986 1.00 44.51 376 HIS A C 1
ATOM 2690 O O . HIS A 1 376 ? 17.518 127.800 12.979 1.00 44.51 376 HIS A O 1
ATOM 2697 N N . ASN A 1 377 ? 18.490 126.049 14.006 1.00 45.32 377 ASN A N 1
ATOM 2698 C CA . ASN A 1 377 ? 17.727 126.193 15.235 1.00 43.52 377 ASN A CA 1
ATOM 2699 C C . ASN A 1 377 ? 18.648 126.364 16.429 1.00 42.82 377 ASN A C 1
ATOM 2700 O O . ASN A 1 377 ? 19.682 125.704 16.539 1.00 41.32 377 ASN A O 1
ATOM 2705 N N . LYS A 1 378 ? 18.251 127.258 17.324 1.00 46.06 378 LYS A N 1
ATOM 2706 C CA . LYS A 1 378 ? 18.993 127.549 18.540 1.00 47.10 378 LYS A CA 1
ATOM 2707 C C . LYS A 1 378 ? 17.941 127.695 19.626 1.00 47.45 378 LYS A C 1
ATOM 2708 O O . LYS A 1 378 ? 16.999 128.456 19.459 1.00 47.34 378 LYS A O 1
ATOM 2714 N N . THR A 1 379 ? 18.074 126.964 20.725 1.00 48.99 379 THR A N 1
ATOM 2715 C CA . THR A 1 379 ? 17.095 127.090 21.800 1.00 51.00 379 THR A CA 1
ATOM 2716 C C . THR A 1 379 ? 17.653 126.660 23.136 1.00 49.30 379 THR A C 1
ATOM 2717 O O . THR A 1 379 ? 18.409 125.694 23.230 1.00 50.74 379 THR A O 1
ATOM 2721 N N . ASP A 1 380 ? 17.281 127.397 24.171 1.00 47.27 380 ASP A N 1
ATOM 2722 C CA . ASP A 1 380 ? 17.706 127.067 25.516 1.00 47.41 380 ASP A CA 1
ATOM 2723 C C . ASP A 1 380 ? 16.559 126.258 26.096 1.00 43.80 380 ASP A C 1
ATOM 2724 O O . ASP A 1 380 ? 15.465 126.225 25.534 1.00 42.56 380 ASP A O 1
ATOM 2729 N N . TYR A 1 381 ? 16.811 125.602 27.218 1.00 38.41 381 TYR A N 1
ATOM 2730 C CA . TYR A 1 381 ? 15.778 124.842 27.886 1.00 36.63 381 TYR A CA 1
ATOM 2731 C C . TYR A 1 381 ? 16.273 124.484 29.268 1.00 36.12 381 TYR A C 1
ATOM 2732 O O . TYR A 1 381 ? 17.472 124.513 29.535 1.00 36.09 381 TYR A O 1
ATOM 2741 N N . ILE A 1 382 ? 15.345 124.183 30.161 1.00 37.23 382 ILE A N 1
ATOM 2742 C CA . ILE A 1 382 ? 15.723 123.821 31.506 1.00 38.61 382 ILE A CA 1
ATOM 2743 C C . ILE A 1 382 ? 15.804 122.310 31.596 1.00 38.35 382 ILE A C 1
ATOM 2744 O O . ILE A 1 382 ? 14.880 121.597 31.216 1.00 42.18 382 ILE A O 1
ATOM 2749 N N . GLU A 1 383 ? 16.935 121.828 32.079 1.00 40.58 383 GLU A N 1
ATOM 2750 C CA . GLU A 1 383 ? 17.128 120.406 32.243 1.00 42.83 383 GLU A CA 1
ATOM 2751 C C . GLU A 1 383 ? 16.837 120.117 33.698 1.00 43.14 383 GLU A C 1
ATOM 2752 O O . GLU A 1 383 ? 17.373 120.776 34.583 1.00 44.45 383 GLU A O 1
ATOM 2758 N N . THR A 1 384 ? 15.975 119.141 33.950 1.00 44.86 384 THR A N 1
ATOM 2759 C CA . THR A 1 384 ? 15.631 118.793 35.316 1.00 44.29 384 THR A CA 1
ATOM 2760 C C . THR A 1 384 ? 16.070 117.383 35.675 1.00 42.03 384 THR A C 1
ATOM 2761 O O . THR A 1 384 ? 15.949 116.462 34.868 1.00 40.08 384 THR A O 1
ATOM 2765 N N . THR A 1 385 ? 16.587 117.232 36.890 1.00 41.66 385 THR A N 1
ATOM 2766 C CA . THR A 1 385 ? 17.013 115.931 37.407 1.00 44.91 385 THR A CA 1
ATOM 2767 C C . THR A 1 385 ? 16.373 115.791 38.784 1.00 43.05 385 THR A C 1
ATOM 2768 O O . THR A 1 385 ? 16.505 116.674 39.626 1.00 49.02 385 THR A O 1
ATOM 2772 N N . SER A 1 386 ? 15.670 114.698 39.025 1.00 41.69 386 SER A N 1
ATOM 2773 C CA . SER A 1 386 ? 15.027 114.545 40.317 1.00 42.59 386 SER A CA 1
ATOM 2774 C C . SER A 1 386 ? 15.434 113.307 41.100 1.00 41.42 386 SER A C 1
ATOM 2775 O O . SER A 1 386 ? 16.122 112.416 40.595 1.00 39.85 386 SER A O 1
ATOM 2778 N N . THR A 1 387 ? 15.008 113.276 42.356 1.00 41.46 387 THR A N 1
ATOM 2779 C CA . THR A 1 387 ? 15.265 112.155 43.242 1.00 40.46 387 THR A CA 1
ATOM 2780 C C . THR A 1 387 ? 13.985 112.002 44.035 1.00 39.19 387 THR A C 1
ATOM 2781 O O . THR A 1 387 ? 13.371 112.993 44.433 1.00 40.68 387 THR A O 1
ATOM 2785 N N . GLU A 1 388 ? 13.588 110.763 44.268 1.00 36.92 388 GLU A N 1
ATOM 2786 C CA . GLU A 1 388 ? 12.353 110.483 44.973 1.00 35.79 388 GLU A CA 1
ATOM 2787 C C . GLU A 1 388 ? 12.578 109.798 46.313 1.00 36.12 388 GLU A C 1
ATOM 2788 O O . GLU A 1 388 ? 13.201 108.739 46.379 1.00 36.91 388 GLU A O 1
ATOM 2794 N N . TYR A 1 389 ? 12.062 110.396 47.380 1.00 36.56 389 TYR A N 1
ATOM 2795 C CA . TYR A 1 389 ? 12.195 109.810 48.709 1.00 36.96 389 TYR A CA 1
ATOM 2796 C C . TYR A 1 389 ? 10.821 109.394 49.165 1.00 38.28 389 TYR A C 1
ATOM 2797 O O . TYR A 1 389 ? 9.818 109.990 48.778 1.00 37.95 389 TYR A O 1
ATOM 2806 N N . SER A 1 390 ? 10.784 108.365 49.996 1.00 40.92 390 SER A N 1
ATOM 2807 C CA . SER A 1 390 ? 9.534 107.829 50.483 1.00 42.67 390 SER A CA 1
ATOM 2808 C C . SER A 1 390 ? 9.486 107.836 52.004 1.00 44.71 390 SER A C 1
ATOM 2809 O O . SER A 1 390 ? 10.521 107.730 52.668 1.00 44.65 390 SER A O 1
ATOM 2812 N N . LYS A 1 391 ? 8.271 107.960 52.538 1.00 43.90 391 LYS A N 1
ATOM 2813 C CA . LYS A 1 391 ? 8.029 107.983 53.976 1.00 39.74 391 LYS A CA 1
ATOM 2814 C C . LYS A 1 391 ? 8.476 106.670 54.609 1.00 38.46 391 LYS A C 1
ATOM 2815 O O . LYS A 1 391 ? 8.536 105.631 53.943 1.00 39.12 391 LYS A O 1
ATOM 2821 N N . GLY A 1 392 ? 8.796 106.719 55.896 1.00 36.68 392 GLY A N 1
ATOM 2822 C CA . GLY A 1 392 ? 9.235 105.527 56.600 1.00 36.06 392 GLY A CA 1
ATOM 2823 C C . GLY A 1 392 ? 8.888 105.620 58.073 1.00 37.19 392 GLY A C 1
ATOM 2824 O O . GLY A 1 392 ? 8.436 106.669 58.538 1.00 37.12 392 GLY A O 1
ATOM 2825 N N . LYS A 1 393 ? 9.073 104.530 58.811 1.00 35.51 393 LYS A N 1
ATOM 2826 C CA . LYS A 1 393 ? 8.771 104.555 60.235 1.00 39.02 393 LYS A CA 1
ATOM 2827 C C . LYS A 1 393 ? 9.816 103.801 61.055 1.00 36.42 393 LYS A C 1
ATOM 2828 O O . LYS A 1 393 ? 10.422 102.842 60.576 1.00 37.26 393 LYS A O 1
ATOM 2834 N N . ILE A 1 394 ? 10.048 104.263 62.281 1.00 33.22 394 ILE A N 1
ATOM 2835 C CA . ILE A 1 394 ? 11.010 103.617 63.163 1.00 31.80 394 ILE A CA 1
ATOM 2836 C C . ILE A 1 394 ? 10.213 102.777 64.146 1.00 34.36 394 ILE A C 1
ATOM 2837 O O . ILE A 1 394 ? 9.311 103.294 64.815 1.00 33.55 394 ILE A O 1
ATOM 2842 N N . ASN A 1 395 ? 10.547 101.488 64.228 1.00 34.48 395 ASN A N 1
ATOM 2843 C CA . ASN A 1 395 ? 9.867 100.561 65.124 1.00 37.10 395 ASN A CA 1
ATOM 2844 C C . ASN A 1 395 ? 10.748 100.159 66.298 1.00 38.37 395 ASN A C 1
ATOM 2845 O O . ASN A 1 395 ? 11.756 99.478 66.116 1.00 42.62 395 ASN A O 1
ATOM 2850 N N . LEU A 1 396 ? 10.360 100.575 67.501 1.00 35.66 396 LEU A N 1
ATOM 2851 C CA . LEU A 1 396 ? 11.114 100.253 68.705 1.00 34.47 396 LEU A CA 1
ATOM 2852 C C . LEU A 1 396 ? 10.494 99.096 69.475 1.00 37.07 396 LEU A C 1
ATOM 2853 O O . LEU A 1 396 ? 9.282 99.081 69.698 1.00 42.18 396 LEU A O 1
ATOM 2858 N N . ASP A 1 397 ? 11.325 98.130 69.873 1.00 37.44 397 ASP A N 1
ATOM 2859 C CA . ASP A 1 397 ? 10.866 96.993 70.670 1.00 38.00 397 ASP A CA 1
ATOM 2860 C C . ASP A 1 397 ? 11.852 96.779 71.806 1.00 37.78 397 ASP A C 1
ATOM 2861 O O . ASP A 1 397 ? 13.032 96.525 71.588 1.00 37.56 397 ASP A O 1
ATOM 2866 N N . HIS A 1 398 ? 11.339 96.886 73.024 1.00 38.33 398 HIS A N 1
ATOM 2867 C CA . HIS A 1 398 ? 12.130 96.739 74.227 1.00 38.37 398 HIS A CA 1
ATOM 2868 C C . HIS A 1 398 ? 11.649 95.510 74.982 1.00 39.92 398 HIS A C 1
ATOM 2869 O O . HIS A 1 398 ? 10.572 95.520 75.574 1.00 43.58 398 HIS A O 1
ATOM 2876 N N . SER A 1 399 ? 12.442 94.447 74.945 1.00 38.40 399 SER A N 1
ATOM 2877 C CA . SER A 1 399 ? 12.096 93.218 75.643 1.00 39.17 399 SER A CA 1
ATOM 2878 C C . SER A 1 399 ? 13.215 92.880 76.623 1.00 40.82 399 SER A C 1
ATOM 2879 O O . SER A 1 399 ? 13.360 91.732 77.041 1.00 40.15 399 SER A O 1
ATOM 2882 N N . GLY A 1 400 ? 14.010 93.887 76.979 1.00 38.83 400 GLY A N 1
ATOM 2883 C CA . GLY A 1 400 ? 15.118 93.667 77.885 1.00 36.17 400 GLY A CA 1
ATOM 2884 C C . GLY A 1 400 ? 14.728 93.678 79.346 1.00 35.22 400 GLY A C 1
ATOM 2885 O O . GLY A 1 400 ? 13.795 94.369 79.745 1.00 37.43 400 GLY A O 1
ATOM 2886 N N . ALA A 1 401 ? 15.452 92.911 80.151 1.00 34.38 401 ALA A N 1
ATOM 2887 C CA . ALA A 1 401 ? 15.184 92.829 81.579 1.00 33.72 401 ALA A CA 1
ATOM 2888 C C . ALA A 1 401 ? 15.732 94.044 82.333 1.00 35.82 401 ALA A C 1
ATOM 2889 O O . ALA A 1 401 ? 16.439 93.895 83.334 1.00 40.05 401 ALA A O 1
ATOM 2891 N N . TYR A 1 402 ? 15.417 95.246 81.867 1.00 34.22 402 TYR A N 1
ATOM 2892 C CA . TYR A 1 402 ? 15.925 96.441 82.533 1.00 31.59 402 TYR A CA 1
ATOM 2893 C C . TYR A 1 402 ? 15.168 97.669 82.062 1.00 30.45 402 TYR A C 1
ATOM 2894 O O . TYR A 1 402 ? 14.462 97.615 81.059 1.00 33.37 402 TYR A O 1
ATOM 2903 N N . VAL A 1 403 ? 15.314 98.771 82.792 1.00 30.50 403 VAL A N 1
ATOM 2904 C CA . VAL A 1 403 ? 14.663 100.020 82.415 1.00 31.83 403 VAL A CA 1
ATOM 2905 C C . VAL A 1 403 ? 15.571 100.690 81.395 1.00 34.38 403 VAL A C 1
ATOM 2906 O O . VAL A 1 403 ? 16.797 100.688 81.549 1.00 36.86 403 VAL A O 1
ATOM 2910 N N . ALA A 1 404 ? 14.983 101.274 80.358 1.00 32.57 404 ALA A N 1
ATOM 2911 C CA . ALA A 1 404 ? 15.777 101.932 79.335 1.00 29.84 404 ALA A CA 1
ATOM 2912 C C . ALA A 1 404 ? 15.154 103.252 78.942 1.00 29.33 404 ALA A C 1
ATOM 2913 O O . ALA A 1 404 ? 13.994 103.513 79.242 1.00 31.93 404 ALA A O 1
ATOM 2915 N N . GLN A 1 405 ? 15.936 104.089 78.276 1.00 26.32 405 GLN A N 1
ATOM 2916 C CA . GLN A 1 405 ? 15.449 105.378 77.824 1.00 25.58 405 GLN A CA 1
ATOM 2917 C C . GLN A 1 405 ? 15.946 105.546 76.406 1.00 25.94 405 GLN A C 1
ATOM 2918 O O . GLN A 1 405 ? 17.003 105.041 76.054 1.00 26.76 405 GLN A O 1
ATOM 2924 N N . PHE A 1 406 ? 15.173 106.234 75.578 1.00 26.66 406 PHE A N 1
ATOM 2925 C CA . PHE A 1 406 ? 15.561 106.407 74.199 1.00 26.27 406 PHE A CA 1
ATOM 2926 C C . PHE A 1 406 ? 15.852 107.847 73.893 1.00 27.69 406 PHE A C 1
ATOM 2927 O O . PHE A 1 406 ? 15.539 108.760 74.655 1.00 28.36 406 PHE A O 1
ATOM 2935 N N . GLU A 1 407 ? 16.456 108.029 72.735 1.00 25.95 407 GLU A N 1
ATOM 2936 C CA . GLU A 1 407 ? 16.751 109.332 72.229 1.00 27.26 407 GLU A CA 1
ATOM 2937 C C . GLU A 1 407 ? 16.663 109.118 70.738 1.00 29.15 407 GLU A C 1
ATOM 2938 O O . GLU A 1 407 ? 17.492 108.419 70.148 1.00 32.65 407 GLU A O 1
ATOM 2944 N N . VAL A 1 408 ? 15.624 109.675 70.138 1.00 29.29 408 VAL A N 1
ATOM 2945 C CA . VAL A 1 408 ? 15.424 109.567 68.705 1.00 26.76 408 VAL A CA 1
ATOM 2946 C C . VAL A 1 408 ? 15.328 111.002 68.211 1.00 29.62 408 VAL A C 1
ATOM 2947 O O . VAL A 1 408 ? 14.561 111.803 68.752 1.00 29.89 408 VAL A O 1
ATOM 2951 N N . ALA A 1 409 ? 16.139 111.336 67.210 1.00 28.09 409 ALA A N 1
ATOM 2952 C CA . ALA A 1 409 ? 16.150 112.679 66.660 1.00 25.38 409 ALA A CA 1
ATOM 2953 C C . ALA A 1 409 ? 16.436 112.622 65.170 1.00 27.01 409 ALA A C 1
ATOM 2954 O O . ALA A 1 409 ? 16.964 111.628 64.671 1.00 27.23 409 ALA A O 1
ATOM 2956 N N . TRP A 1 410 ? 16.070 113.680 64.455 1.00 24.87 410 TRP A N 1
ATOM 2957 C CA . TRP A 1 410 ? 16.292 113.729 63.025 1.00 26.91 410 TRP A CA 1
ATOM 2958 C C . TRP A 1 410 ? 15.963 115.121 62.526 1.00 27.63 410 TRP A C 1
ATOM 2959 O O . TRP A 1 410 ? 15.397 115.925 63.255 1.00 32.45 410 TRP A O 1
ATOM 2970 N N . ASP A 1 411 ? 16.337 115.409 61.287 1.00 31.19 411 ASP A N 1
ATOM 2971 C CA . ASP A 1 411 ? 16.076 116.708 60.694 1.00 34.42 411 ASP A CA 1
ATOM 2972 C C . ASP A 1 411 ? 15.100 116.519 59.539 1.00 37.33 411 ASP A C 1
ATOM 2973 O O . ASP A 1 411 ? 14.979 115.419 58.992 1.00 37.64 411 ASP A O 1
ATOM 2978 N N . GLU A 1 412 ? 14.401 117.590 59.183 1.00 38.56 412 GLU A N 1
ATOM 2979 C CA . GLU A 1 412 ? 13.484 117.564 58.057 1.00 37.51 412 GLU A CA 1
ATOM 2980 C C . GLU A 1 412 ? 14.066 118.613 57.125 1.00 35.96 412 GLU A C 1
ATOM 2981 O O . GLU A 1 412 ? 14.237 119.764 57.515 1.00 36.40 412 GLU A O 1
ATOM 2987 N N . VAL A 1 413 ? 14.407 118.209 55.905 1.00 38.45 413 VAL A N 1
ATOM 2988 C CA . VAL A 1 413 ? 15.011 119.138 54.950 1.00 38.86 413 VAL A CA 1
ATOM 2989 C C . VAL A 1 413 ? 14.028 119.794 53.984 1.00 40.19 413 VAL A C 1
ATOM 2990 O O . VAL A 1 413 ? 13.015 119.203 53.587 1.00 41.32 413 VAL A O 1
ATOM 2994 N N . SER A 1 414 ? 14.354 121.033 53.630 1.00 39.08 414 SER A N 1
ATOM 2995 C CA . SER A 1 414 ? 13.591 121.841 52.692 1.00 38.79 414 SER A CA 1
ATOM 2996 C C . SER A 1 414 ? 14.635 122.657 51.936 1.00 39.04 414 SER A C 1
ATOM 2997 O O . SER A 1 414 ? 15.833 122.485 52.157 1.00 40.58 414 SER A O 1
ATOM 3000 N N . TYR A 1 415 ? 14.195 123.537 51.047 1.00 40.60 415 TYR A N 1
ATOM 3001 C CA . TYR A 1 415 ? 15.125 124.353 50.276 1.00 40.52 415 TYR A CA 1
ATOM 3002 C C . TYR A 1 415 ? 14.571 125.754 50.100 1.00 44.35 415 TYR A C 1
ATOM 3003 O O . TYR A 1 415 ? 13.456 125.933 49.614 1.00 46.43 415 TYR A O 1
ATOM 3012 N N . ASP A 1 416 ? 15.348 126.752 50.506 1.00 47.52 416 ASP A N 1
ATOM 3013 C CA . ASP A 1 416 ? 14.900 128.127 50.376 1.00 51.58 416 ASP A CA 1
ATOM 3014 C C . ASP A 1 416 ? 14.820 128.522 48.900 1.00 53.59 416 ASP A C 1
ATOM 3015 O O . ASP A 1 416 ? 15.147 127.727 48.021 1.00 50.25 416 ASP A O 1
ATOM 3020 N N . LYS A 1 417 ? 14.375 129.747 48.635 1.00 58.47 417 LYS A N 1
ATOM 3021 C CA . LYS A 1 417 ? 14.244 130.245 47.265 1.00 61.35 417 LYS A CA 1
ATOM 3022 C C . LYS A 1 417 ? 15.566 130.161 46.504 1.00 61.88 417 LYS A C 1
ATOM 3023 O O . LYS A 1 417 ? 15.581 130.085 45.276 1.00 60.51 417 LYS A O 1
ATOM 3029 N N . GLU A 1 418 ? 16.671 130.175 47.243 1.00 64.15 418 GLU A N 1
ATOM 3030 C CA . GLU A 1 418 ? 18.010 130.104 46.660 1.00 64.27 418 GLU A CA 1
ATOM 3031 C C . GLU A 1 418 ? 18.421 128.670 46.327 1.00 62.75 418 GLU A C 1
ATOM 303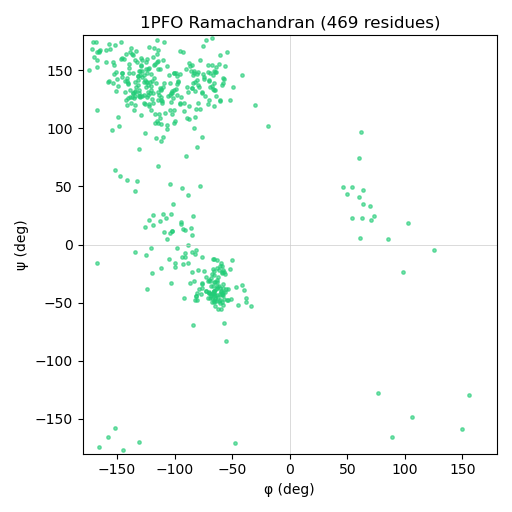2 O O . GLU A 1 418 ? 19.485 128.444 45.744 1.00 61.36 418 GLU A O 1
ATOM 3038 N N . GLY A 1 419 ? 17.572 127.712 46.693 1.00 59.91 419 GLY A N 1
ATOM 3039 C CA . GLY A 1 419 ? 17.865 126.310 46.448 1.00 56.27 419 GLY A CA 1
ATOM 3040 C C . GLY A 1 419 ? 18.718 125.728 47.564 1.00 55.05 419 GLY A C 1
ATOM 3041 O O . GLY A 1 419 ? 19.150 124.574 47.506 1.00 51.40 419 GLY A O 1
ATOM 3042 N N . ASN A 1 420 ? 18.959 126.538 48.590 1.00 55.14 420 ASN A N 1
ATOM 3043 C CA . ASN A 1 420 ? 19.764 126.133 49.737 1.00 54.47 420 ASN A CA 1
ATOM 3044 C C . ASN A 1 420 ? 18.986 125.295 50.740 1.00 52.12 420 ASN A C 1
ATOM 3045 O O . ASN A 1 420 ? 17.787 125.492 50.942 1.00 52.33 420 ASN A O 1
ATOM 3050 N N . GLU A 1 421 ? 19.690 124.366 51.377 1.00 49.81 421 GLU A N 1
ATOM 3051 C CA . GLU A 1 421 ? 19.083 123.476 52.355 1.00 48.01 421 GLU A CA 1
ATOM 3052 C C . GLU A 1 421 ? 18.774 124.147 53.683 1.00 47.45 421 GLU A C 1
ATOM 3053 O O . GLU A 1 421 ? 19.526 124.994 54.168 1.00 47.97 421 GLU A O 1
ATOM 3059 N N . VAL A 1 422 ? 17.647 123.748 54.253 1.00 45.75 422 VAL A N 1
ATOM 3060 C CA . VAL A 1 422 ? 17.184 124.242 55.535 1.00 43.15 422 VAL A CA 1
ATOM 3061 C C . VAL A 1 422 ? 16.843 122.980 56.313 1.00 44.10 422 VAL A C 1
ATOM 3062 O O . VAL A 1 422 ? 16.116 122.109 55.825 1.00 40.97 422 VAL A O 1
ATOM 3066 N N . LEU A 1 423 ? 17.402 122.870 57.511 1.00 45.37 423 LEU A N 1
ATOM 3067 C CA . LEU A 1 423 ? 17.163 121.711 58.349 1.00 40.65 423 LEU A CA 1
ATOM 3068 C C . LEU A 1 423 ? 16.353 122.133 59.553 1.00 39.07 423 LEU A C 1
ATOM 3069 O O . LEU A 1 423 ? 16.631 123.151 60.175 1.00 42.40 423 LEU A O 1
ATOM 3074 N N . THR A 1 424 ? 15.327 121.353 59.860 1.00 39.36 424 THR A N 1
ATOM 3075 C CA . THR A 1 424 ? 14.470 121.619 61.002 1.00 38.91 424 THR A CA 1
ATOM 3076 C C . THR A 1 424 ? 14.574 120.387 61.888 1.00 39.20 424 THR A C 1
ATOM 3077 O O . THR A 1 424 ? 14.194 119.284 61.484 1.00 40.60 424 THR A O 1
ATOM 3081 N N . HIS A 1 425 ? 15.110 120.576 63.092 1.00 39.05 425 HIS A N 1
ATOM 3082 C CA . HIS A 1 425 ? 15.313 119.480 64.029 1.00 39.95 425 HIS A CA 1
ATOM 3083 C C . HIS A 1 425 ? 14.051 118.995 64.737 1.00 40.80 425 HIS A C 1
ATOM 3084 O O . HIS A 1 425 ? 13.283 119.796 65.285 1.00 44.64 425 HIS A O 1
ATOM 3091 N N . LYS A 1 426 ? 13.861 117.672 64.720 1.00 36.51 426 LYS A N 1
ATOM 3092 C CA . LYS A 1 426 ? 12.725 117.012 65.350 1.00 33.96 426 LYS A CA 1
ATOM 3093 C C . LYS A 1 426 ? 13.229 115.965 66.334 1.00 32.23 426 LYS A C 1
ATOM 3094 O O . LYS A 1 426 ? 14.353 115.490 66.227 1.00 31.49 426 LYS A O 1
ATOM 3100 N N . THR A 1 427 ? 12.367 115.590 67.271 1.00 34.54 427 THR A N 1
ATOM 3101 C CA . THR A 1 427 ? 12.691 114.602 68.291 1.00 34.00 427 THR A CA 1
ATOM 3102 C C . THR A 1 427 ? 11.436 113.854 68.739 1.00 33.22 427 THR A C 1
ATOM 3103 O O . THR A 1 427 ? 10.342 114.410 68.754 1.00 34.65 427 THR A O 1
ATOM 3107 N N . TRP A 1 428 ? 11.601 112.594 69.116 1.00 31.84 428 TRP A N 1
ATOM 3108 C CA . TRP A 1 428 ? 10.483 111.798 69.578 1.00 32.59 428 TRP A CA 1
ATOM 3109 C C . TRP A 1 428 ? 10.096 112.261 70.984 1.00 37.23 428 TRP A C 1
ATOM 3110 O O . TRP A 1 428 ? 10.941 112.330 71.878 1.00 36.56 428 TRP A O 1
ATOM 3121 N N . ASP A 1 429 ? 8.811 112.566 71.175 1.00 39.57 429 ASP A N 1
ATOM 3122 C CA . ASP A 1 429 ? 8.289 113.050 72.451 1.00 36.57 429 ASP A CA 1
ATOM 3123 C C . ASP A 1 429 ? 8.513 112.072 73.584 1.00 32.54 429 ASP A C 1
ATOM 3124 O O . ASP A 1 429 ? 8.407 112.436 74.751 1.00 33.49 429 ASP A O 1
ATOM 3129 N N . GLY A 1 430 ? 8.829 110.831 73.240 1.00 32.51 430 GLY A N 1
ATOM 3130 C CA . GLY A 1 430 ? 9.072 109.834 74.265 1.00 29.69 430 GLY A CA 1
ATOM 3131 C C . GLY A 1 430 ? 10.542 109.707 74.610 1.00 31.27 430 GLY A C 1
ATOM 3132 O O . GLY A 1 430 ? 10.957 108.691 75.160 1.00 35.71 430 GLY A O 1
ATOM 3133 N N . ASN A 1 431 ? 11.340 110.721 74.283 1.00 30.89 431 ASN A N 1
ATOM 3134 C CA . ASN A 1 431 ? 12.776 110.688 74.583 1.00 31.75 431 ASN A CA 1
ATOM 3135 C C . ASN A 1 431 ? 13.038 110.912 76.069 1.00 31.51 431 ASN A C 1
ATOM 3136 O O . ASN A 1 431 ? 12.340 111.692 76.717 1.00 32.52 431 ASN A O 1
ATOM 3141 N N . TYR A 1 432 ? 14.052 110.233 76.596 1.00 31.27 432 TYR A N 1
ATOM 3142 C CA . TYR A 1 432 ? 14.434 110.366 78.002 1.00 33.47 432 TYR A CA 1
ATOM 3143 C C . TYR A 1 432 ? 13.334 109.980 78.984 1.00 33.52 432 TYR A C 1
ATOM 3144 O O . TYR A 1 432 ? 13.148 110.640 80.006 1.00 34.10 432 TYR A O 1
ATOM 3153 N N . GLN A 1 433 ? 12.615 108.906 78.692 1.00 33.26 433 GLN A N 1
ATOM 3154 C CA . GLN A 1 433 ? 11.555 108.485 79.588 1.00 33.94 433 GLN A CA 1
ATOM 3155 C C . GLN A 1 433 ? 11.595 106.983 79.773 1.00 32.47 433 GLN A C 1
ATOM 3156 O O . GLN A 1 433 ? 11.669 106.237 78.804 1.00 32.89 433 GLN A O 1
ATOM 3162 N N . ASP A 1 434 ? 11.567 106.542 81.028 1.00 34.46 434 ASP A N 1
ATOM 3163 C CA . ASP A 1 434 ? 11.635 105.119 81.343 1.00 37.22 434 ASP A CA 1
ATOM 3164 C C . ASP A 1 434 ? 10.657 104.264 80.544 1.00 39.61 434 ASP A C 1
ATOM 3165 O O . ASP A 1 434 ? 9.488 104.619 80.377 1.00 44.70 434 ASP A O 1
ATOM 3170 N N . LYS A 1 435 ? 11.157 103.138 80.049 1.00 38.60 435 LYS A N 1
ATOM 3171 C CA . LYS A 1 435 ? 10.362 102.176 79.298 1.00 37.91 435 LYS A CA 1
ATOM 3172 C C . LYS A 1 435 ? 10.760 100.829 79.893 1.00 39.18 435 LYS A C 1
ATOM 3173 O O . LYS A 1 435 ? 11.946 100.520 79.993 1.00 38.32 435 LYS A O 1
ATOM 3179 N N . THR A 1 436 ? 9.770 100.042 80.302 1.00 43.53 436 THR A N 1
ATOM 3180 C CA . THR A 1 436 ? 10.042 98.756 80.928 1.00 45.89 436 THR A CA 1
ATOM 3181 C C . THR A 1 436 ? 9.556 97.541 80.149 1.00 48.98 436 THR A C 1
ATOM 3182 O O . THR A 1 436 ? 8.910 97.675 79.109 1.00 48.72 436 THR A O 1
ATOM 3186 N N . ALA A 1 437 ? 9.890 96.364 80.691 1.00 52.26 437 ALA A N 1
ATOM 3187 C CA . ALA A 1 437 ? 9.555 95.045 80.148 1.00 52.93 437 ALA A CA 1
ATOM 3188 C C . ALA A 1 437 ? 8.401 95.076 79.157 1.00 52.86 437 ALA A C 1
ATOM 3189 O O . ALA A 1 437 ? 7.221 95.122 79.515 1.00 47.49 437 ALA A O 1
ATOM 3191 N N . HIS A 1 438 ? 8.809 95.014 77.898 1.00 54.36 438 HIS A N 1
ATOM 3192 C CA . HIS A 1 438 ? 7.989 95.082 76.699 1.00 50.13 438 HIS A CA 1
ATOM 3193 C C . HIS A 1 438 ? 7.206 96.338 76.457 1.00 46.91 438 HIS A C 1
ATOM 3194 O O . HIS A 1 438 ? 6.109 96.539 76.975 1.00 49.35 438 HIS A O 1
ATOM 3201 N N . TYR A 1 439 ? 7.815 97.181 75.637 1.00 40.70 439 TYR A N 1
ATOM 3202 C CA . TYR A 1 439 ? 7.258 98.444 75.228 1.00 38.33 439 TYR A CA 1
ATOM 3203 C C . TYR A 1 439 ? 7.377 98.349 73.722 1.00 38.22 439 TYR A C 1
ATOM 3204 O O . TYR A 1 439 ? 8.329 97.761 73.213 1.00 39.60 439 TYR A O 1
ATOM 3213 N N . SER A 1 440 ? 6.396 98.889 73.015 1.00 38.69 440 SER A N 1
ATOM 3214 C CA . SER A 1 440 ? 6.399 98.877 71.562 1.00 38.27 440 SER A CA 1
ATOM 3215 C C . SER A 1 440 ? 5.882 100.216 71.097 1.00 39.78 440 SER A C 1
ATOM 3216 O O . SER A 1 440 ? 4.934 100.748 71.672 1.00 43.50 440 SER A O 1
ATOM 3219 N N . THR A 1 441 ? 6.503 100.774 70.066 1.00 40.82 441 THR A N 1
ATOM 3220 C CA . THR A 1 441 ? 6.069 102.060 69.542 1.00 38.52 441 THR A CA 1
ATOM 3221 C C . THR A 1 441 ? 6.509 102.176 68.103 1.00 35.61 441 THR A C 1
ATOM 3222 O O . THR A 1 441 ? 7.287 101.353 67.608 1.00 33.80 441 THR A O 1
ATOM 3226 N N . VAL A 1 442 ? 5.972 103.191 67.437 1.00 33.41 442 VAL A N 1
ATOM 3227 C CA . VAL A 1 442 ? 6.291 103.497 66.060 1.00 32.22 442 VAL A CA 1
ATOM 3228 C C . VAL A 1 442 ? 6.503 104.988 66.065 1.00 32.35 442 VAL A C 1
ATOM 3229 O O . VAL A 1 442 ? 5.789 105.716 66.760 1.00 32.99 442 VAL A O 1
ATOM 3233 N N . ILE A 1 443 ? 7.515 105.426 65.324 1.00 33.13 443 ILE A N 1
ATOM 3234 C CA . ILE A 1 443 ? 7.833 106.837 65.192 1.00 32.01 443 ILE A CA 1
ATOM 3235 C C . ILE A 1 443 ? 7.840 107.101 63.693 1.00 36.59 443 ILE A C 1
ATOM 3236 O O . ILE A 1 443 ? 8.829 106.838 63.001 1.00 38.35 443 ILE A O 1
ATOM 3241 N N . PRO A 1 444 ? 6.710 107.590 63.161 1.00 37.63 444 PRO A N 1
ATOM 3242 C CA . PRO A 1 444 ? 6.642 107.869 61.726 1.00 35.49 444 PRO A CA 1
ATOM 3243 C C . PRO A 1 444 ? 7.611 108.985 61.355 1.00 36.84 444 PRO A C 1
ATOM 3244 O O . PRO A 1 444 ? 7.887 109.875 62.171 1.00 35.01 444 PRO A O 1
ATOM 3248 N N . LEU A 1 445 ? 8.137 108.918 60.134 1.00 33.81 445 LEU A N 1
ATOM 3249 C CA . LEU A 1 445 ? 9.080 109.915 59.624 1.00 36.22 445 LEU A CA 1
ATOM 3250 C C . LEU A 1 445 ? 8.578 110.453 58.293 1.00 35.69 445 LEU A C 1
ATOM 3251 O O . LEU A 1 445 ? 7.988 109.715 57.509 1.00 37.96 445 LEU A O 1
ATOM 3256 N N . GLU A 1 446 ? 8.829 111.725 58.022 1.00 36.39 446 GLU A N 1
ATOM 3257 C CA . GLU A 1 446 ? 8.406 112.301 56.759 1.00 36.18 446 GLU A CA 1
ATOM 3258 C C . GLU A 1 446 ? 9.449 111.980 55.682 1.00 37.98 446 GLU A C 1
ATOM 3259 O O . GLU A 1 446 ? 10.642 111.874 55.974 1.00 40.29 446 GLU A O 1
ATOM 3265 N N . ALA A 1 447 ? 8.990 111.817 54.444 1.00 38.00 447 ALA A N 1
ATOM 3266 C CA . ALA A 1 447 ? 9.862 111.480 53.318 1.00 35.41 447 ALA A CA 1
ATOM 3267 C C . ALA A 1 447 ? 11.090 112.381 53.180 1.00 36.32 447 ALA A C 1
ATOM 3268 O O . ALA A 1 447 ? 12.021 112.057 52.431 1.00 36.36 447 ALA A O 1
ATOM 3270 N N . ASN A 1 448 ? 11.099 113.504 53.892 1.00 33.50 448 ASN A N 1
ATOM 3271 C CA . ASN A 1 448 ? 12.237 114.419 53.823 1.00 32.86 448 ASN A CA 1
ATOM 3272 C C . ASN A 1 448 ? 13.066 114.363 55.104 1.00 30.92 448 ASN A C 1
ATOM 3273 O O . ASN A 1 448 ? 13.791 115.306 55.425 1.00 30.23 448 ASN A O 1
ATOM 3278 N N . ALA A 1 449 ? 12.958 113.251 55.823 1.00 26.81 449 ALA A N 1
ATOM 3279 C CA . ALA A 1 449 ? 13.694 113.063 57.067 1.00 31.09 449 ALA A CA 1
ATOM 3280 C C . ALA A 1 449 ? 15.175 112.746 56.815 1.00 33.48 449 ALA A C 1
ATOM 3281 O O . ALA A 1 449 ? 15.508 111.861 56.023 1.00 33.98 449 ALA A O 1
ATOM 3283 N N . ARG A 1 450 ? 16.055 113.475 57.502 1.00 33.74 450 ARG A N 1
ATOM 3284 C CA . ARG A 1 450 ? 17.489 113.286 57.356 1.00 31.81 450 ARG A CA 1
ATOM 3285 C C . ARG A 1 450 ? 18.220 113.322 58.688 1.00 30.96 450 ARG A C 1
ATOM 3286 O O . ARG A 1 450 ? 17.652 113.693 59.708 1.00 31.71 450 ARG A O 1
ATOM 3294 N N . ASN A 1 451 ? 19.487 112.932 58.662 1.00 31.79 451 ASN A N 1
ATOM 3295 C CA . ASN A 1 451 ? 20.329 112.897 59.853 1.00 30.86 451 ASN A CA 1
ATOM 3296 C C . ASN A 1 451 ? 19.664 112.171 61.023 1.00 31.22 451 ASN A C 1
ATOM 3297 O O . ASN A 1 451 ? 19.742 112.613 62.167 1.00 29.76 451 ASN A O 1
ATOM 3302 N N . ILE A 1 452 ? 19.038 111.037 60.709 1.00 28.36 452 ILE A N 1
ATOM 3303 C CA . ILE A 1 452 ? 18.334 110.197 61.672 1.00 27.49 452 ILE A CA 1
ATOM 3304 C C . ILE A 1 452 ? 19.252 109.456 62.652 1.00 30.22 452 ILE A C 1
ATOM 3305 O O . ILE A 1 452 ? 20.144 108.712 62.240 1.00 29.38 452 ILE A O 1
ATOM 3310 N N . ARG A 1 453 ? 19.025 109.642 63.950 1.00 29.88 453 ARG A N 1
ATOM 3311 C CA . ARG A 1 453 ? 19.809 108.942 64.958 1.00 30.37 453 ARG A CA 1
ATOM 3312 C C . ARG A 1 453 ? 18.918 108.291 66.008 1.00 29.23 453 ARG A C 1
ATOM 3313 O O . ARG A 1 453 ? 17.995 108.915 66.530 1.00 30.29 453 ARG A O 1
ATOM 3321 N N . ILE A 1 454 ? 19.201 107.027 66.311 1.00 28.97 454 ILE A N 1
ATOM 3322 C CA . ILE A 1 454 ? 18.440 106.265 67.296 1.00 27.84 454 ILE A CA 1
ATOM 3323 C C . ILE A 1 454 ? 19.354 105.756 68.413 1.00 28.57 454 ILE A C 1
ATOM 3324 O O . ILE A 1 454 ? 20.312 105.022 68.161 1.00 28.30 454 ILE A O 1
ATOM 3329 N N . LYS A 1 455 ? 19.064 106.137 69.648 1.00 27.56 455 LYS A N 1
ATOM 3330 C CA . LYS A 1 455 ? 19.883 105.695 70.763 1.00 26.69 455 LYS A CA 1
ATOM 3331 C C . LYS A 1 455 ? 19.022 105.137 71.876 1.00 29.38 455 LYS A C 1
ATOM 3332 O O . LYS A 1 455 ? 17.886 105.563 72.069 1.00 33.56 455 LYS A O 1
ATOM 3338 N N . ALA A 1 456 ? 19.575 104.174 72.603 1.00 29.17 456 ALA A N 1
ATOM 3339 C CA . ALA A 1 456 ? 18.891 103.563 73.728 1.00 30.28 456 ALA A CA 1
ATOM 3340 C C . ALA A 1 456 ? 19.941 103.288 74.795 1.00 29.33 456 ALA A C 1
ATOM 3341 O O . ALA A 1 456 ? 20.999 102.719 74.510 1.00 29.59 456 ALA A O 1
ATOM 3343 N N . ARG A 1 457 ? 19.631 103.694 76.020 1.00 29.42 457 ARG A N 1
ATOM 3344 C CA . ARG A 1 457 ? 20.522 103.527 77.154 1.00 29.83 457 ARG A CA 1
ATOM 3345 C C . ARG A 1 457 ? 19.859 102.766 78.307 1.00 31.45 457 ARG A C 1
ATOM 3346 O O . ARG A 1 457 ? 18.677 102.975 78.600 1.00 33.59 457 ARG A O 1
ATOM 3354 N N . GLU A 1 458 ? 20.608 101.872 78.950 1.00 30.31 458 GLU A N 1
ATOM 3355 C CA . GLU A 1 458 ? 20.069 101.131 80.083 1.00 29.61 458 GLU A CA 1
ATOM 3356 C C . GLU A 1 458 ? 20.250 102.024 81.289 1.00 32.31 458 GLU A C 1
ATOM 3357 O O . GLU A 1 458 ? 21.255 102.725 81.401 1.00 33.64 458 GLU A O 1
ATOM 3363 N N . CYS A 1 459 ? 19.308 101.957 82.220 1.00 36.32 459 CYS A N 1
ATOM 3364 C CA . CYS A 1 459 ? 19.334 102.843 83.371 1.00 38.86 459 CYS A CA 1
ATOM 3365 C C . CYS A 1 459 ? 20.082 102.510 84.665 1.00 41.46 459 CYS A C 1
ATOM 3366 O O . CYS A 1 459 ? 19.582 102.764 85.763 1.00 45.70 459 CYS A O 1
ATOM 3369 N N . THR A 1 460 ? 21.287 101.977 84.545 1.00 41.41 460 THR A N 1
ATOM 3370 C CA . THR A 1 460 ? 22.079 101.694 85.734 1.00 39.59 460 THR A CA 1
ATOM 3371 C C . THR A 1 460 ? 23.139 102.801 85.799 1.00 38.89 460 THR A C 1
ATOM 3372 O O . THR A 1 460 ? 23.977 102.929 84.908 1.00 38.40 460 THR A O 1
ATOM 3376 N N . GLY A 1 461 ? 23.075 103.616 86.844 1.00 36.15 461 GLY A N 1
ATOM 3377 C CA . GLY A 1 461 ? 24.022 104.705 86.989 1.00 38.13 461 GLY A CA 1
ATOM 3378 C C . GLY A 1 461 ? 23.366 105.860 87.717 1.00 37.85 461 GLY A C 1
ATOM 3379 O O . GLY A 1 461 ? 22.369 105.670 88.401 1.00 44.38 461 GLY A O 1
ATOM 3380 N N . LEU A 1 462 ? 23.900 107.059 87.569 1.00 33.50 462 LEU A N 1
ATOM 3381 C CA . LEU A 1 462 ? 23.314 108.199 88.248 1.00 33.90 462 LEU A CA 1
ATOM 3382 C C . LEU A 1 462 ? 22.280 108.917 87.382 1.00 35.68 462 LEU A C 1
ATOM 3383 O O . LEU A 1 462 ? 21.198 109.245 87.853 1.00 35.22 462 LEU A O 1
ATOM 3388 N N . ALA A 1 463 ? 22.618 109.158 86.118 1.00 33.12 463 ALA A N 1
ATOM 3389 C CA . ALA A 1 463 ? 21.717 109.839 85.202 1.00 30.15 463 ALA A CA 1
ATOM 3390 C C . ALA A 1 463 ? 22.041 109.526 83.743 1.00 32.07 463 ALA A C 1
ATOM 3391 O O . ALA A 1 463 ? 23.050 108.892 83.447 1.00 32.12 463 ALA A O 1
ATOM 3393 N N . TRP A 1 464 ? 21.168 109.981 82.844 1.00 34.03 464 TRP A N 1
ATOM 3394 C CA . TRP A 1 464 ? 21.295 109.776 81.401 1.00 32.98 464 TRP A CA 1
ATOM 3395 C C . TRP A 1 464 ? 22.724 109.860 80.883 1.00 34.76 464 TRP A C 1
ATOM 3396 O O . TRP A 1 464 ? 23.176 108.971 80.154 1.00 32.08 464 TRP A O 1
ATOM 3407 N N . GLU A 1 465 ? 23.428 110.924 81.265 1.00 37.65 465 GLU A N 1
ATOM 3408 C CA . GLU A 1 465 ? 24.809 111.162 80.836 1.00 38.03 465 GLU A CA 1
ATOM 3409 C C . GLU A 1 465 ? 25.815 110.074 81.205 1.00 33.63 465 GLU A C 1
ATOM 3410 O O . GLU A 1 465 ? 26.855 109.951 80.558 1.00 34.22 465 GLU A O 1
ATOM 3416 N N . TRP A 1 466 ? 25.511 109.297 82.240 1.00 29.43 466 TRP A N 1
ATOM 3417 C CA . TRP A 1 466 ? 26.419 108.245 82.687 1.00 32.97 466 TRP A CA 1
ATOM 3418 C C . TRP A 1 466 ? 25.824 106.847 82.610 1.00 32.44 466 TRP A C 1
ATOM 3419 O O . TRP A 1 466 ? 26.230 105.942 83.344 1.00 31.07 466 TRP A O 1
ATOM 3430 N N . TRP A 1 467 ? 24.859 106.688 81.705 1.00 33.16 467 TRP A N 1
ATOM 3431 C CA . TRP A 1 467 ? 24.192 105.412 81.487 1.00 31.84 467 TRP A CA 1
ATOM 3432 C C . TRP A 1 467 ? 24.776 104.733 80.257 1.00 30.55 467 TRP A C 1
ATOM 3433 O O . TRP A 1 467 ? 25.163 105.380 79.280 1.00 29.78 467 TRP A O 1
ATOM 3444 N N . ARG A 1 468 ? 24.790 103.413 80.321 1.00 27.69 468 ARG A N 1
ATOM 3445 C CA . ARG A 1 468 ? 25.301 102.531 79.287 1.00 31.47 468 ARG A CA 1
ATOM 3446 C C . ARG A 1 468 ? 24.488 102.575 77.987 1.00 31.00 468 ARG A C 1
ATOM 3447 O O . ARG A 1 468 ? 23.259 102.597 78.017 1.00 31.86 468 ARG A O 1
ATOM 3455 N N . ASP A 1 469 ? 25.173 102.568 76.847 1.00 31.22 469 ASP A N 1
ATOM 3456 C CA . ASP A 1 469 ? 24.503 102.575 75.549 1.00 28.43 469 ASP A CA 1
ATOM 3457 C C . ASP A 1 469 ? 24.102 101.128 75.233 1.00 30.45 469 ASP A C 1
ATOM 3458 O O . ASP A 1 469 ? 24.925 100.222 75.379 1.00 28.13 469 ASP A O 1
ATOM 3463 N N . VAL A 1 470 ? 22.851 100.912 74.813 1.00 28.48 470 VAL A N 1
ATOM 3464 C CA . VAL A 1 470 ? 22.380 99.582 74.431 1.00 23.54 470 VAL A CA 1
ATOM 3465 C C . VAL A 1 470 ? 22.366 99.580 72.904 1.00 24.58 470 VAL A C 1
ATOM 3466 O O . VAL A 1 470 ? 22.574 98.550 72.280 1.00 25.73 470 VAL A O 1
ATOM 3470 N N . ILE A 1 471 ? 22.086 100.737 72.309 1.00 23.98 471 ILE A N 1
ATOM 3471 C CA . ILE A 1 471 ? 22.139 100.902 70.855 1.00 25.16 471 ILE A CA 1
ATOM 3472 C C . ILE A 1 471 ? 22.436 102.375 70.616 1.00 27.42 471 ILE A C 1
ATOM 3473 O O . ILE A 1 471 ? 21.923 103.254 71.322 1.00 27.30 471 ILE A O 1
ATOM 3478 N N . SER A 1 472 ? 23.303 102.643 69.645 1.00 25.99 472 SER A N 1
ATOM 3479 C CA . SER A 1 472 ? 23.684 104.010 69.326 1.00 24.75 472 SER A CA 1
ATOM 3480 C C . SER A 1 472 ? 23.982 104.105 67.840 1.00 25.75 472 SER A C 1
ATOM 3481 O O . SER A 1 472 ? 25.052 103.700 67.378 1.00 27.82 472 SER A O 1
ATOM 3484 N N . GLU A 1 473 ? 23.026 104.638 67.090 1.00 27.01 473 GLU A N 1
ATOM 3485 C CA . GLU A 1 473 ? 23.181 104.764 65.648 1.00 25.16 473 GLU A CA 1
ATOM 3486 C C . GLU A 1 473 ? 23.080 106.204 65.194 1.00 25.60 473 GLU A C 1
ATOM 3487 O O . GLU A 1 473 ? 22.340 106.999 65.772 1.00 28.70 473 GLU A O 1
ATOM 3493 N N . TYR A 1 474 ? 23.837 106.526 64.151 1.00 25.37 474 TYR A N 1
ATOM 3494 C CA . TYR A 1 474 ? 23.861 107.865 63.592 1.00 26.80 474 TYR A CA 1
ATOM 3495 C C . TYR A 1 474 ? 23.714 107.763 62.091 1.00 27.74 474 TYR A C 1
ATOM 3496 O O . TYR A 1 474 ? 24.203 106.817 61.479 1.00 27.29 474 TYR A O 1
ATOM 3505 N N . ASP A 1 475 ? 23.035 108.734 61.499 1.00 31.07 475 ASP A N 1
ATOM 3506 C CA . ASP A 1 475 ? 22.837 108.728 60.063 1.00 34.35 475 ASP A CA 1
ATOM 3507 C C . ASP A 1 475 ? 22.221 107.413 59.599 1.00 35.37 475 ASP A C 1
ATOM 3508 O O . ASP A 1 475 ? 22.712 106.781 58.660 1.00 37.36 475 ASP A O 1
ATOM 3513 N N . VAL A 1 476 ? 21.147 107.003 60.271 1.00 34.67 476 VAL A N 1
ATOM 3514 C CA . VAL A 1 476 ? 20.437 105.777 59.914 1.00 35.41 476 VAL A CA 1
ATOM 3515 C C . VAL A 1 476 ? 19.724 106.052 58.585 1.00 37.92 476 VAL A C 1
ATOM 3516 O O . VAL A 1 476 ? 18.881 106.939 58.507 1.00 34.21 476 VAL A O 1
ATOM 3520 N N . PRO A 1 477 ? 20.030 105.279 57.530 1.00 40.75 477 PRO A N 1
ATOM 3521 C CA . PRO A 1 477 ? 19.351 105.543 56.255 1.00 40.41 477 PRO A CA 1
ATOM 3522 C C . PRO A 1 477 ? 17.826 105.427 56.392 1.00 41.79 477 PRO A C 1
ATOM 3523 O O . PRO A 1 477 ? 17.324 104.508 57.041 1.00 43.50 477 PRO A O 1
ATOM 3527 N N . LEU A 1 478 ? 17.091 106.361 55.794 1.00 40.42 478 LEU A N 1
ATOM 3528 C CA . LEU A 1 478 ? 15.633 106.337 55.870 1.00 40.50 478 LEU A CA 1
ATOM 3529 C C . LEU A 1 478 ? 15.024 105.375 54.859 1.00 43.17 478 LEU A C 1
ATOM 3530 O O . LEU A 1 478 ? 15.177 105.560 53.654 1.00 47.85 478 LEU A O 1
ATOM 3535 N N . THR A 1 479 ? 14.341 104.344 55.345 1.00 42.11 479 THR A N 1
ATOM 3536 C CA . THR A 1 479 ? 13.678 103.389 54.463 1.00 45.33 479 THR A CA 1
ATOM 3537 C C . THR A 1 479 ? 12.247 103.198 54.954 1.00 45.61 479 THR A C 1
ATOM 3538 O O . THR A 1 479 ? 11.789 103.939 55.818 1.00 47.43 479 THR A O 1
ATOM 3542 N N . ASN A 1 480 ? 11.545 102.209 54.410 1.00 45.44 480 ASN A N 1
ATOM 3543 C CA . ASN A 1 480 ? 10.155 101.941 54.799 1.00 44.74 480 ASN A CA 1
ATOM 3544 C C . ASN A 1 480 ? 10.010 101.632 56.287 1.00 40.82 480 ASN A C 1
ATOM 3545 O O . ASN A 1 480 ? 9.163 102.202 56.982 1.00 38.18 480 ASN A O 1
ATOM 3550 N N . ASN A 1 481 ? 10.843 100.714 56.759 1.0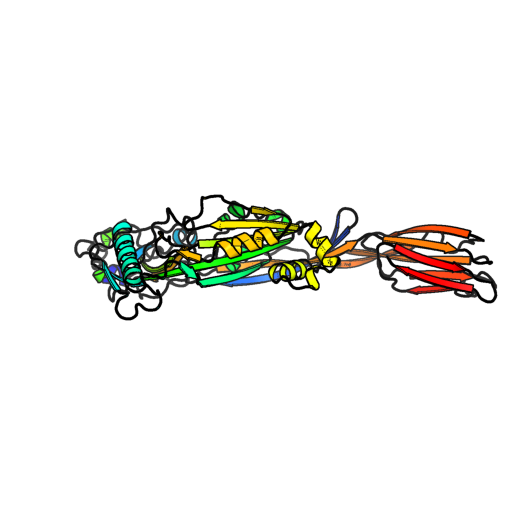0 38.65 481 ASN A N 1
ATOM 3551 C CA . ASN A 1 481 ? 10.821 100.312 58.152 1.00 36.66 481 ASN A CA 1
ATOM 3552 C C . ASN A 1 481 ? 12.221 100.243 58.726 1.00 37.00 481 ASN A C 1
ATOM 3553 O O . ASN A 1 481 ? 13.124 99.665 58.116 1.00 33.49 481 ASN A O 1
ATOM 3558 N N . ILE A 1 482 ? 12.396 100.856 59.896 1.00 34.59 482 ILE A N 1
ATOM 3559 C CA . ILE A 1 482 ? 13.663 100.844 60.618 1.00 31.44 482 ILE A CA 1
ATOM 3560 C C . ILE A 1 482 ? 13.305 100.125 61.908 1.00 33.02 482 ILE A C 1
ATOM 3561 O O . ILE A 1 482 ? 12.644 100.691 62.777 1.00 34.65 482 ILE A O 1
ATOM 3566 N N . ASN A 1 483 ? 13.722 98.867 62.022 1.00 31.62 483 ASN A N 1
ATOM 3567 C CA . ASN A 1 483 ? 13.394 98.067 63.186 1.00 32.39 483 ASN A CA 1
ATOM 3568 C C . ASN A 1 483 ? 14.492 97.962 64.226 1.00 32.16 483 ASN A C 1
ATOM 3569 O O . ASN A 1 483 ? 15.480 97.250 64.047 1.00 33.06 483 ASN A O 1
ATOM 3574 N N . VAL A 1 484 ? 14.292 98.660 65.337 1.00 30.76 484 VAL A N 1
ATOM 3575 C CA . VAL A 1 484 ? 15.244 98.653 66.433 1.00 30.74 484 VAL A CA 1
ATOM 3576 C C . VAL A 1 484 ? 14.696 97.809 67.575 1.00 31.98 484 VAL A C 1
ATOM 3577 O O . VAL A 1 484 ? 13.576 98.018 68.028 1.00 36.27 484 VAL A O 1
ATOM 3581 N N . SER A 1 485 ? 15.489 96.856 68.044 1.00 33.18 485 SER A N 1
ATOM 3582 C CA . SER A 1 485 ? 15.056 95.993 69.127 1.00 31.12 485 SER A CA 1
ATOM 3583 C C . SER A 1 485 ? 16.145 95.866 70.182 1.00 31.65 485 SER A C 1
ATOM 3584 O O . SER A 1 485 ? 17.317 95.706 69.852 1.00 33.93 485 SER A O 1
ATOM 3587 N N . ILE A 1 486 ? 15.758 95.965 71.449 1.00 32.03 486 ILE A N 1
ATOM 3588 C CA . ILE A 1 486 ? 16.708 95.835 72.547 1.00 33.70 486 ILE A CA 1
ATOM 3589 C C . ILE A 1 486 ? 16.208 94.754 73.492 1.00 36.04 486 ILE A C 1
ATOM 3590 O O . ILE A 1 486 ? 15.008 94.640 73.735 1.00 37.70 486 ILE A O 1
ATOM 3595 N N . TRP A 1 487 ? 17.136 93.965 74.019 1.00 36.34 487 TRP A N 1
ATOM 3596 C CA . TRP A 1 487 ? 16.796 92.885 74.931 1.00 37.46 487 TRP A CA 1
ATOM 3597 C C . TRP A 1 487 ? 17.972 92.637 75.879 1.00 36.13 487 TRP A C 1
ATOM 3598 O O . TRP A 1 487 ? 18.797 93.518 76.096 1.00 35.37 487 TRP A O 1
ATOM 3609 N N . GLY A 1 488 ? 18.034 91.444 76.451 1.00 36.45 488 GLY A N 1
ATOM 3610 C CA . GLY A 1 488 ? 19.139 91.112 77.324 1.00 36.89 488 GLY A CA 1
ATOM 3611 C C . GLY A 1 488 ? 18.987 91.455 78.784 1.00 36.64 488 GLY A C 1
ATOM 3612 O O . GLY A 1 488 ? 17.896 91.746 79.265 1.00 37.43 488 GLY A O 1
ATOM 3613 N N . THR A 1 489 ? 20.113 91.420 79.484 1.00 37.50 489 THR A N 1
ATOM 3614 C CA . THR A 1 489 ? 20.145 91.704 80.907 1.00 40.45 489 THR A CA 1
ATOM 3615 C C . THR A 1 489 ? 20.818 93.034 81.182 1.00 41.02 489 THR A C 1
ATOM 3616 O O . THR A 1 489 ? 21.335 93.672 80.274 1.00 45.28 489 THR A O 1
ATOM 3620 N N . THR A 1 490 ? 20.801 93.444 82.442 1.00 41.86 490 THR A N 1
ATOM 3621 C CA . THR A 1 490 ? 21.441 94.683 82.840 1.00 42.17 490 THR A CA 1
ATOM 3622 C C . THR A 1 490 ? 22.935 94.574 82.576 1.00 44.22 490 THR A C 1
ATOM 3623 O O . THR A 1 490 ? 23.552 95.508 82.064 1.00 42.91 490 THR A O 1
ATOM 3627 N N . LEU A 1 491 ? 23.520 93.431 82.924 1.00 43.14 491 LEU A N 1
ATOM 3628 C CA . LEU A 1 491 ? 24.953 93.222 82.726 1.00 42.91 491 LEU A CA 1
ATOM 3629 C C . LEU A 1 491 ? 25.299 93.081 81.252 1.00 40.50 491 LEU A C 1
ATOM 3630 O O . LEU A 1 491 ? 26.291 93.629 80.778 1.00 39.34 491 LEU A O 1
ATOM 3635 N N . TYR A 1 492 ? 24.469 92.340 80.531 1.00 41.42 492 TYR A N 1
ATOM 3636 C CA . TYR A 1 492 ? 24.707 92.099 79.120 1.00 39.54 492 TYR A CA 1
ATOM 3637 C C . TYR A 1 492 ? 23.491 92.362 78.256 1.00 38.07 492 TYR A C 1
ATOM 3638 O O . TYR A 1 492 ? 22.740 91.446 77.924 1.00 40.51 492 TYR A O 1
ATOM 3647 N N . PRO A 1 493 ? 23.258 93.629 77.907 1.00 36.74 493 PRO A N 1
ATOM 3648 C CA . PRO A 1 493 ? 22.105 93.932 77.059 1.00 35.87 493 PRO A CA 1
ATOM 3649 C C . PRO A 1 493 ? 22.451 93.494 75.638 1.00 35.60 493 PRO A C 1
ATOM 3650 O O . PRO A 1 493 ? 23.598 93.147 75.359 1.00 37.50 493 PRO A O 1
ATOM 3654 N N . GLY A 1 494 ? 21.464 93.505 74.750 1.00 32.98 494 GLY A N 1
ATOM 3655 C CA . GLY A 1 494 ? 21.687 93.126 73.365 1.00 31.47 494 GLY A CA 1
ATOM 3656 C C . GLY A 1 494 ? 20.842 94.057 72.517 1.00 33.11 494 GLY A C 1
ATOM 3657 O O . GLY A 1 494 ? 19.951 94.719 73.051 1.00 30.10 494 GLY A O 1
ATOM 3658 N N . SER A 1 495 ? 21.106 94.129 71.215 1.00 33.75 495 SER A N 1
ATOM 3659 C CA . SER A 1 495 ? 20.323 95.009 70.346 1.00 35.02 495 SER A CA 1
ATOM 3660 C C . SER A 1 495 ? 20.616 94.774 68.878 1.00 34.60 495 SER A C 1
ATOM 3661 O O . SER A 1 495 ? 21.640 94.194 68.530 1.00 38.02 495 SER A O 1
ATOM 3664 N N . SER A 1 496 ? 19.710 95.232 68.020 1.00 35.71 496 SER A N 1
ATOM 3665 C CA . SER A 1 496 ? 19.862 95.073 66.586 1.00 36.33 496 SER A CA 1
ATOM 3666 C C . SER A 1 496 ? 18.997 96.079 65.853 1.00 36.24 496 SER A C 1
ATOM 3667 O O . SER A 1 496 ? 18.019 96.589 66.399 1.00 38.01 496 SER A O 1
ATOM 3670 N N . ILE A 1 497 ? 19.371 96.366 64.613 1.00 34.85 497 ILE A N 1
ATOM 3671 C CA . ILE A 1 497 ? 18.623 97.290 63.785 1.00 34.06 497 ILE A CA 1
ATOM 3672 C C . ILE A 1 497 ? 18.557 96.681 62.385 1.00 35.28 497 ILE A C 1
ATOM 3673 O O . ILE A 1 497 ? 19.574 96.365 61.772 1.00 35.72 497 ILE A O 1
ATOM 3678 N N . THR A 1 498 ? 17.335 96.482 61.911 1.00 36.61 498 THR A N 1
ATOM 3679 C CA . THR A 1 498 ? 17.083 95.893 60.609 1.00 37.92 498 THR A CA 1
ATOM 3680 C C . THR A 1 498 ? 16.358 96.895 59.733 1.00 40.77 498 THR A C 1
ATOM 3681 O O . THR A 1 498 ? 15.899 97.927 60.213 1.00 39.54 498 THR A O 1
ATOM 3685 N N . TYR A 1 499 ? 16.248 96.585 58.446 1.00 43.27 499 TYR A N 1
ATOM 3686 C CA . TYR A 1 499 ? 15.578 97.484 57.513 1.00 44.44 499 TYR A CA 1
ATOM 3687 C C . TYR A 1 499 ? 14.704 96.759 56.498 1.00 48.40 499 TYR A C 1
ATOM 3688 O O . TYR A 1 499 ? 14.968 95.606 56.144 1.00 47.51 499 TYR A O 1
ATOM 3697 N N . ASN A 1 500 ? 13.670 97.461 56.030 1.00 53.84 500 ASN A N 1
ATOM 3698 C CA . ASN A 1 500 ? 12.726 96.945 55.042 1.00 56.44 500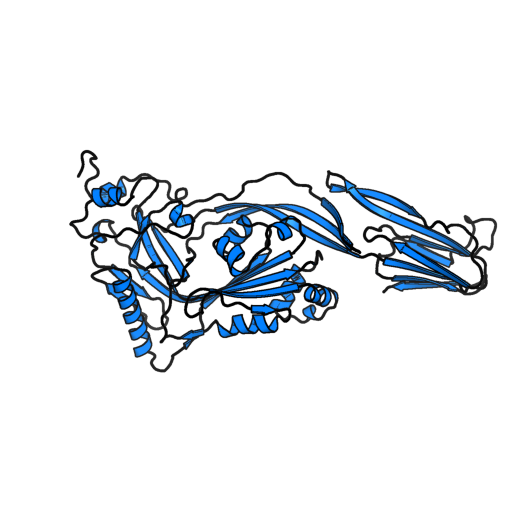 ASN A CA 1
ATOM 3699 C C . ASN A 1 500 ? 12.310 98.042 54.067 1.00 57.18 500 ASN A C 1
ATOM 3700 O O . ASN A 1 500 ? 11.091 98.184 53.843 1.00 61.66 500 ASN A O 1
#

Secondary structure (DSSP, 8-state):
--TTS--SHHHHHHT----TTTSS-EE--------SEEEEE-SSEEEEEEEEEEEEEE--SSEEPS-TTT----TT-EEE-SHHHHTT-PPB----B--EEEEE--TT-TTS-EEEESS--HHHHHHHHHHHHHHHHHHTTT--EEE-EEEEEEEE---HHHHHHHHTS-HHHIIIII---HHHHHTTSSEEEEEEEEEEEEEEEEPPPSSHHHHB-TT--HHHHHHTT-BTTB-EEEEEEEEEEEEEEEEEEES---TTHHHHHHHHHHT-GGGGSHHHHHHHHTEEEEEEEEETTS-TT--EEES-HHHHHHHHHHT-EEETTS---EEEEEEEETTT-PBP---EEEEEEEEEEEEEE-EEEEEEE--SS-EEEEEEEEEEEE-TTS-EEEEEEE-TTTT--B-SSEEEEEEE-TTEEEEEEEEEE--SSSGGGSPEEEEESSPPP-SEEEEEEEE-SSSEEEEEEE-

Organism: Clostridium perfringens (strain 13 / Type A) (NCBI:txid195102)

GO terms:
  GO:0044179 hemolysis in another organism (P, IMP)
  GO:0005576 extracellular region (C, EXP)
  GO:0001897 symbiont-mediated cytolysis of host cell (P, EXP)

Foldseek 3Di:
DPVPPQWALQSLQQVFDADLQPLQADAPDADDDDFQWFWDDDDQKIKIKGKDKFKDKDWDQWAFADAFVVPLDAAWWKWWRHVCVNLRHTQTDDAFWAKWKKFKDDPPCPPNRIDIQGTDDSVSRLVVNVVSLVVVCVVVVVCFKDFFDKDKFKFKDFALQVVCRRVVHNSCCCCPQVNDDNVCSPVVQKIKMKMKIDTFRIKMFIDQDPGLVNTHDVVDISVSVVVSPDHNSTFMKGFGMFTWFKMKMKMKMFRDLALCPVVLVVCVVVVPPCVVPVVSVVRLVGIKMKMDMGHPPDDPSDMDIGSDCVVVVVVSVVRRMGRSVDDITTGITGMAGNNVRHTRIYIYMYMGMDMGMHMFGKAKEKEWEQAQAWKFKWKKWWFWTAPSNRHIDTHIDTDPRGQDTDHHIDIDMGIDRRRTWFIWMWMFGPDDDGPVPTHTQDTDTGDDGDHYWYKYWYYYRVDIHIDIDGD

Nearest PDB structures (foldseek):
  1pfo-assembly1_A  TM=1.002E+00  e=5.692E-102  Clostridium perfringens
  5dim-assembly1_A  TM=9.832E-01  e=1.113E-86  Clostridium perfringens str. 13
  2bk2-assembly1_A  TM=8.733E-01  e=1.110E-89  Clostridium perfringens
  4hsc-assembly1_X  TM=9.306E-01  e=1.749E-69  Streptococcus pyogenes SSI-1
  5aod-assembly1_A  TM=9.067E-01  e=2.734E-59  Streptococcus pneumoniae

B-factor: mean 45.78, std 15.72, range [14.57, 100.0]